Protein AF-A0A3P3W7C0-F1 (afdb_monomer_lite)

pLDDT: mean 93.98, std 7.55, range [44.88, 98.88]

Organism: NCBI:txid2488993

Radius of gyration: 41.54 Å; chains: 1; bounding box: 85×59×136 Å

Foldseek 3Di:
DQAWPVRDQEDQDAETEQDAPHEAEADAEDGEYQEYEDAANGEYEYAAYEYEHRDDFLAHEHHFHEEYEYAAYEYHHSAAYHADENYAYAYAAYEYEFEQCPLDQVRGHHPPDERYEHEYAEQRRAAFNAYEYEDAWFGQDQDQHANEDYEDDYPDHHHHELRGEYEQHPQPDAREHNHQPATNEHEQFYQFFGDAAHEYEFHADHYGSSEHEYPAEHHYNHEYEFDARGHYQYQHYAYLEEYHQAANGEYAHQHEYENFRWTTGTRHDIDTAARQDEYEYHHNYAAANDPPDGPWSHAEYEFRHQHQNGYEYPAAGEYAEEYEWDFAEYEAEPGHEYEYEEPYFYHDADLGTFYEYKYKYKYAAQFDFDLDFHRNFWHQEDHDSDGKIKGKRFGFHGGIWMKMKHKFQAAQAAEDPQFPDWGRIKMFMDTPPRLVGTFWIKIKIFAQPDDPQKWKFFDLDRHYYTYDDPPTWDDDRRMIIGPDTGGSVRDRGMITMTGGDDDDDPDDDDKDWDWDDAQDEFKIKIATPAFFQKKWKAAPVGDTPDIDGDRGRMDIDTCNVPDQHKIWMWTDGPPDIDIDIGGYD

Secondary structure (DSSP, 8-state):
----TTSS---TT-EEEE-TT-EEEE-SS-EEESEEEE-TT-EEEESS-EEEE-SSSB-EEEEESSEEEESSSEEEESEEEEE-TT-EEEEEEEEEEE----SSGGGBPPTT--SEEE--SSGGGEEEEEEEEEE-S--S-SS---SEEE-S--SS--EE-TT-EEEES-SS--PPPS-TTTSEEEE-B-SS-B--BSEEEE---S-SS--EEESS-EEESS-EEE-TT-EE--SEEEESS-EEE-TT-EEE-SSEEEESEEEE-SSS-EEEE-B-S-EEEEESSEEES-SSS-SSSBSEEEEEB--TT-EEESS-EEESSEEEEEES-EE--SSS-EEE-TT-EEEE-BTTBSEES-EEEEEPTT-------STTTEE-EEETTEE--EEEEEEE-SS-EEEEEEEES----B--TTEEEEEEEEEEEEEEE-GGGEEEEEEEEE-TT--TTEEEEEESSTTSB-B--SSPEEEETTEEEESSPEEGGG--SEEEEEEE---PPP-------EEESSSBSSEEEEEEEEEEEEEEEEETTS-EEEEEEEEEEEEEEE-TTS-SSEEEEEEEETTEEEEEEEEB-

Sequence (585 aa):
MSIWSKGNIPNCDEAVNVNSGHIITLNSASNVSRSLTVSSGGTLNVTSGNLTIGCTDNNATLNLLGNLNVTGGNLNVNGNIAAAYGSVFSQSGGNINVDGNSGNIATSVADGTRIIDVIPENASSLNWTGGTLTIVDPHAATAANDVLRLSGQFDGYVNVTSGHTIKFGDGFSNQSGGNATNGFRVNTWAITSGLPLGNVIVEGPAGTNRHLTGTYQIPVYGNLTINNGGESRVSTLYLNGNAVINSGGTLTSSTGFFFVNGRFIDASTVGFTPSINAQQFTNNGVVRNSATVSTANLNNLVINNASALGVTLNSPVSLSGTMTLTNGLLNTSATNILKINQGGSVAGGSNTTFVNGPMTRVFTSERTASGTYSSATQFPVGKNGSFLPLYIDPSTATESVEFKAEAFTSNQGTHPQNITSLSNNRWETAIILGNDSFINANIRIVNASISAESKIVQSETASGEYSLFSPASIVGTGTLTTVSPIIATDFKGFFSHGIENQLGTDTFTKSVFKAYPNPVKDVLNLSSSEEISSIEIYNLIGQRVLFKKVNDLQISIDLSSLPKLTYILKAFCGDYVQTVKIIKE

InterPro domains:
  IPR026444 Secretion system, C-terminal sorting domain [PF18962] (514-585)
  IPR026444 Secretion system, C-terminal sorting domain [TIGR04183] (516-585)

Structure (mmCIF, N/CA/C/O backbone):
data_AF-A0A3P3W7C0-F1
#
_entry.id   AF-A0A3P3W7C0-F1
#
loop_
_atom_site.group_PDB
_atom_site.id
_atom_site.type_symbol
_atom_site.label_atom_id
_atom_site.label_alt_id
_atom_site.label_comp_id
_atom_site.label_asym_id
_atom_site.label_entity_id
_atom_site.label_seq_id
_atom_site.pdbx_PDB_ins_code
_atom_site.Cartn_x
_atom_site.Cartn_y
_atom_site.Cartn_z
_atom_site.occupancy
_atom_site.B_iso_or_equiv
_atom_site.auth_seq_id
_atom_site.auth_comp_id
_atom_site.auth_asym_id
_atom_site.auth_atom_id
_atom_site.pdbx_PDB_model_num
ATOM 1 N N . MET A 1 1 ? -10.240 12.062 50.701 1.00 44.88 1 MET A N 1
ATOM 2 C CA . MET A 1 1 ? -10.467 10.603 50.676 1.00 44.88 1 MET A CA 1
ATOM 3 C C . MET A 1 1 ? -11.344 10.288 49.483 1.00 44.88 1 MET A C 1
ATOM 5 O O . MET A 1 1 ? -12.456 10.789 49.396 1.00 44.88 1 MET A O 1
ATOM 9 N N . SER A 1 2 ? -10.793 9.535 48.541 1.00 53.16 2 SER A N 1
ATOM 10 C CA . SER A 1 2 ? -11.420 9.104 47.295 1.00 53.16 2 SER A CA 1
ATOM 11 C C . SER A 1 2 ? -12.339 7.920 47.558 1.00 53.16 2 SER A C 1
ATOM 13 O O . SER A 1 2 ? -11.951 6.775 47.355 1.00 53.16 2 SER A O 1
ATOM 15 N N . ILE A 1 3 ? -13.522 8.180 48.101 1.00 65.50 3 ILE A N 1
ATOM 16 C CA . ILE A 1 3 ? -14.482 7.120 48.402 1.00 65.50 3 ILE A CA 1
ATOM 17 C C . ILE A 1 3 ? -15.425 6.976 47.214 1.00 65.50 3 ILE A C 1
ATOM 19 O O . ILE A 1 3 ? -15.969 7.973 46.728 1.00 65.50 3 ILE A O 1
ATOM 23 N N . TRP A 1 4 ? -15.588 5.741 46.732 1.00 73.19 4 TRP A N 1
ATOM 24 C CA . TRP A 1 4 ? -16.650 5.375 45.796 1.00 73.19 4 TRP A CA 1
ATOM 25 C C . TRP A 1 4 ? -17.994 5.902 46.309 1.00 73.19 4 TRP A C 1
ATOM 27 O O . TRP A 1 4 ? -18.156 6.088 47.513 1.00 73.19 4 TRP A O 1
ATOM 37 N N . SER A 1 5 ? -18.989 6.092 45.436 1.00 74.75 5 SER A N 1
ATOM 38 C CA . SER A 1 5 ? -20.330 6.567 45.848 1.00 74.75 5 SER A CA 1
ATOM 39 C C . SER A 1 5 ? -20.964 5.821 47.041 1.00 74.75 5 SER A C 1
ATOM 41 O O . SER A 1 5 ? -21.838 6.371 47.704 1.00 74.75 5 SER A O 1
ATOM 43 N N . LYS A 1 6 ? -20.525 4.589 47.331 1.00 71.00 6 LYS A N 1
ATOM 44 C CA . LYS A 1 6 ? -20.983 3.753 48.453 1.00 71.00 6 LYS A CA 1
ATOM 45 C C . LYS A 1 6 ? -20.151 3.869 49.733 1.00 71.00 6 LYS A C 1
ATOM 47 O O . LYS A 1 6 ? -20.482 3.235 50.726 1.00 71.00 6 LYS A O 1
ATOM 52 N N . GLY A 1 7 ? -19.071 4.642 49.725 1.00 74.12 7 GLY A N 1
ATOM 53 C CA . GLY A 1 7 ? -18.181 4.789 50.876 1.00 74.12 7 GLY A CA 1
ATOM 54 C C . GLY A 1 7 ? -17.221 3.612 51.110 1.00 74.12 7 GLY A C 1
ATOM 55 O O . GLY A 1 7 ? -16.388 3.707 52.000 1.00 74.12 7 GLY A O 1
ATOM 56 N N . ASN A 1 8 ? -17.290 2.544 50.305 1.00 74.31 8 ASN A N 1
ATOM 57 C CA . ASN A 1 8 ? -16.465 1.333 50.405 1.00 74.31 8 ASN A CA 1
ATOM 58 C C . ASN A 1 8 ? -16.012 0.851 49.014 1.00 74.31 8 ASN A C 1
ATOM 60 O O . ASN A 1 8 ? -16.462 1.383 47.999 1.00 74.31 8 ASN A O 1
ATOM 64 N N . ILE A 1 9 ? -15.117 -0.142 48.966 1.00 78.25 9 ILE A N 1
ATOM 65 C CA . ILE A 1 9 ? -14.707 -0.801 47.714 1.00 78.25 9 ILE A CA 1
ATOM 66 C C . ILE A 1 9 ? -15.923 -1.541 47.117 1.00 78.25 9 ILE A C 1
ATOM 68 O O . ILE A 1 9 ? -16.574 -2.270 47.867 1.00 78.25 9 ILE A O 1
ATOM 72 N N . PRO A 1 10 ? -16.237 -1.371 45.818 1.00 86.56 10 PRO A N 1
ATOM 73 C CA . PRO A 1 10 ? -17.396 -1.997 45.198 1.00 86.56 10 PRO A CA 1
ATOM 74 C C . PRO A 1 10 ? -17.260 -3.520 45.109 1.00 86.56 10 PRO A C 1
ATOM 76 O O . PRO A 1 10 ? -16.147 -4.048 45.017 1.00 86.56 10 PRO A O 1
ATOM 79 N N . ASN A 1 11 ? -18.399 -4.214 45.106 1.00 88.25 11 ASN A N 1
ATOM 80 C CA . ASN A 1 11 ? -18.488 -5.643 44.800 1.00 88.25 11 ASN A CA 1
ATOM 81 C C . ASN A 1 11 ? -19.272 -5.918 43.498 1.00 88.25 11 ASN A C 1
ATOM 83 O O . ASN A 1 11 ? -19.816 -5.015 42.861 1.00 88.25 11 ASN A O 1
ATOM 87 N N . CYS A 1 12 ? -19.324 -7.188 43.094 1.00 90.06 12 CYS A N 1
ATOM 88 C CA . CYS A 1 12 ? -19.876 -7.622 41.810 1.00 90.06 12 CYS A CA 1
ATOM 89 C C . CYS A 1 12 ? -21.372 -7.365 41.595 1.00 90.06 12 CYS A C 1
ATOM 91 O O . CYS A 1 12 ? -21.805 -7.340 40.444 1.00 90.06 12 CYS A O 1
ATOM 93 N N . ASP A 1 13 ? -22.143 -7.132 42.655 1.00 89.25 13 ASP A N 1
ATOM 94 C CA . ASP A 1 13 ? -23.583 -6.874 42.561 1.00 89.25 13 ASP A CA 1
ATOM 95 C C . ASP A 1 13 ? -23.902 -5.371 42.517 1.00 89.25 13 ASP A C 1
ATOM 97 O O . ASP A 1 13 ? -25.038 -4.953 42.266 1.00 89.25 13 ASP A O 1
ATOM 101 N N . GLU A 1 14 ? -22.891 -4.529 42.732 1.00 89.81 14 GLU A N 1
ATOM 102 C CA . GLU A 1 14 ? -23.064 -3.099 42.929 1.00 89.81 14 GLU A CA 1
ATOM 103 C C . GLU A 1 14 ? -22.836 -2.298 41.649 1.00 89.81 14 GLU A C 1
ATOM 105 O O . GLU A 1 14 ? -21.774 -2.331 41.023 1.00 89.81 14 GLU A O 1
ATOM 110 N N . ALA A 1 15 ? -23.838 -1.489 41.301 1.00 91.00 15 ALA A N 1
ATOM 111 C CA . ALA A 1 15 ? -23.652 -0.353 40.411 1.00 91.00 15 ALA A CA 1
ATOM 112 C C . ALA A 1 15 ? -23.058 0.817 41.205 1.00 91.00 15 ALA A C 1
ATOM 114 O O . ALA A 1 15 ? -23.614 1.224 42.233 1.00 91.00 15 ALA A O 1
ATOM 115 N N . VAL A 1 16 ? -21.946 1.370 40.725 1.00 92.44 16 VAL A N 1
ATOM 116 C CA . VAL A 1 16 ? -21.215 2.436 41.418 1.00 92.44 16 VAL A CA 1
ATOM 117 C C . VAL A 1 16 ? -20.979 3.650 40.539 1.00 92.44 16 VAL A C 1
ATOM 119 O O . VAL A 1 16 ? -20.881 3.548 39.321 1.00 92.44 16 VAL A O 1
ATOM 122 N N . ASN A 1 17 ? -20.867 4.812 41.184 1.00 93.06 17 ASN A N 1
ATOM 123 C CA . ASN A 1 17 ? -20.571 6.075 40.524 1.00 93.06 17 ASN A CA 1
ATOM 124 C C . ASN A 1 17 ? -19.292 6.720 41.078 1.00 93.06 17 ASN A C 1
ATOM 126 O O . ASN A 1 17 ? -19.026 6.659 42.287 1.00 93.06 17 ASN A O 1
ATOM 130 N N . VAL A 1 18 ? -18.552 7.405 40.203 1.00 94.38 18 VAL A N 1
ATOM 131 C CA . VAL A 1 18 ? -17.608 8.468 40.572 1.00 94.38 18 VAL A CA 1
ATOM 132 C C . VAL A 1 18 ? -18.335 9.797 40.407 1.00 94.38 18 VAL A C 1
ATOM 134 O O . VAL A 1 18 ? -18.553 10.256 39.290 1.00 94.38 18 VAL A O 1
ATOM 137 N N . ASN A 1 19 ? -18.763 10.384 41.522 1.00 93.31 19 ASN A N 1
ATOM 138 C CA . ASN A 1 19 ? -19.568 11.605 41.514 1.00 93.31 19 ASN A CA 1
ATOM 139 C C . ASN A 1 19 ? -18.751 12.843 41.107 1.00 93.31 19 ASN A C 1
ATOM 141 O O . ASN A 1 19 ? -17.522 12.848 41.172 1.00 93.31 19 ASN A O 1
ATOM 145 N N . SER A 1 20 ? -19.451 13.915 40.729 1.00 93.88 20 SER A N 1
ATOM 146 C CA . SER A 1 20 ? -18.833 15.214 40.437 1.00 93.88 20 SER A CA 1
ATOM 147 C C . SER A 1 20 ? -17.967 15.696 41.608 1.00 93.88 20 SER A C 1
ATOM 149 O O . SER A 1 20 ? -18.382 15.599 42.763 1.00 93.88 20 SER A O 1
ATOM 151 N N . GLY A 1 21 ? -16.751 16.167 41.325 1.00 91.06 21 GLY A N 1
ATOM 152 C CA . GLY A 1 21 ? -15.779 16.598 42.335 1.00 91.06 21 GLY A CA 1
ATOM 153 C C . GLY A 1 21 ? -15.011 15.459 43.018 1.00 91.06 21 GLY A C 1
ATOM 154 O O . GLY A 1 21 ? -14.103 15.728 43.804 1.00 91.06 21 GLY A O 1
ATOM 155 N N . HIS A 1 22 ? -15.326 14.192 42.721 1.00 92.12 22 HIS A N 1
ATOM 156 C CA . HIS A 1 22 ? -14.584 13.043 43.238 1.00 92.12 22 HIS A CA 1
ATOM 157 C C . HIS A 1 22 ? -13.522 12.574 42.242 1.00 92.12 22 HIS A C 1
ATOM 159 O O . HIS A 1 22 ? -13.762 12.466 41.040 1.00 92.12 22 HIS A O 1
ATOM 165 N N . ILE A 1 23 ? -12.357 12.213 42.779 1.00 93.81 23 ILE A N 1
ATOM 166 C CA . ILE A 1 23 ? -11.273 11.560 42.042 1.00 93.81 23 ILE A CA 1
ATOM 167 C C . ILE A 1 23 ? -11.046 10.197 42.682 1.00 93.81 23 ILE A C 1
ATOM 169 O O . ILE A 1 23 ? -10.663 10.149 43.848 1.00 93.81 23 ILE A O 1
ATOM 173 N N . ILE A 1 24 ? -11.264 9.107 41.950 1.00 92.00 24 ILE A N 1
ATOM 174 C CA . ILE A 1 24 ? -10.910 7.745 42.366 1.00 92.00 24 ILE A CA 1
ATOM 175 C C . ILE A 1 24 ? -9.603 7.355 41.687 1.00 92.00 24 ILE A C 1
ATOM 177 O O . ILE A 1 24 ? -9.498 7.452 40.469 1.00 92.00 24 ILE A O 1
ATOM 181 N N . THR A 1 25 ? -8.623 6.889 42.461 1.00 91.50 25 THR A N 1
ATOM 182 C CA . THR A 1 25 ? -7.348 6.391 41.931 1.00 91.50 25 THR A CA 1
ATOM 183 C C . THR A 1 25 ? -7.171 4.930 42.310 1.00 91.50 25 THR A C 1
ATOM 185 O O . THR A 1 25 ? -7.120 4.594 43.491 1.00 91.50 25 THR A O 1
ATOM 188 N N . LEU A 1 26 ? -7.057 4.068 41.303 1.00 87.94 26 LEU A N 1
ATOM 189 C CA . LEU A 1 26 ? -6.839 2.638 41.467 1.00 87.94 26 LEU A CA 1
ATOM 190 C C . LEU A 1 26 ? -5.342 2.327 41.534 1.00 87.94 26 LEU A C 1
ATOM 192 O O . LEU A 1 26 ? -4.638 2.331 40.518 1.00 87.94 26 LEU A O 1
ATOM 196 N N . ASN A 1 27 ? -4.872 2.025 42.743 1.00 80.38 27 ASN A N 1
ATOM 197 C CA . ASN A 1 27 ? -3.479 1.681 43.033 1.00 80.38 27 ASN A CA 1
ATOM 198 C C . ASN A 1 27 ? -3.296 0.316 43.730 1.00 80.38 27 ASN A C 1
ATOM 200 O O . ASN A 1 27 ? -2.161 -0.078 43.988 1.00 80.38 27 ASN A O 1
ATOM 204 N N . SER A 1 28 ? -4.384 -0.410 44.010 1.00 77.12 28 SER A N 1
ATOM 205 C CA . SER A 1 28 ? -4.386 -1.757 44.597 1.00 77.12 28 SER A CA 1
ATOM 206 C C . SER A 1 28 ? -4.987 -2.798 43.645 1.00 77.12 28 SER A C 1
ATOM 208 O O . SER A 1 28 ? -5.689 -2.470 42.682 1.00 77.12 28 SER A O 1
ATOM 210 N N . ALA A 1 29 ? -4.695 -4.074 43.897 1.00 70.50 29 ALA A N 1
ATOM 211 C CA . ALA A 1 29 ? -5.225 -5.175 43.102 1.00 70.50 29 ALA A CA 1
ATOM 212 C C . ALA A 1 29 ? -6.703 -5.466 43.433 1.00 70.50 29 ALA A C 1
ATOM 214 O O . ALA A 1 29 ? -7.107 -5.418 44.592 1.00 70.50 29 ALA A O 1
ATOM 215 N N . SER A 1 30 ? -7.458 -5.837 42.393 1.00 75.88 30 SER A N 1
ATOM 216 C CA . SER A 1 30 ? -8.769 -6.509 42.454 1.00 75.88 30 SER A CA 1
ATOM 217 C C . SER A 1 30 ? -9.961 -5.680 42.951 1.00 75.88 30 SER A C 1
ATOM 219 O O . SER A 1 30 ? -10.598 -6.019 43.943 1.00 75.88 30 SER A O 1
ATOM 221 N N . ASN A 1 31 ? -10.323 -4.634 42.203 1.00 86.94 31 ASN A N 1
ATOM 222 C CA . ASN A 1 31 ? -11.621 -3.964 42.333 1.00 86.94 31 ASN A CA 1
ATOM 223 C C . ASN A 1 31 ? -12.615 -4.573 41.334 1.00 86.94 31 ASN A C 1
ATOM 225 O O . ASN A 1 31 ? -12.243 -4.850 40.191 1.00 86.94 31 ASN A O 1
ATOM 229 N N . VAL A 1 32 ? -13.873 -4.757 41.733 1.00 92.31 32 VAL A N 1
ATOM 230 C CA . VAL A 1 32 ? -14.924 -5.302 40.860 1.00 92.31 32 VAL A CA 1
ATOM 231 C C . VAL A 1 32 ? -16.219 -4.521 41.023 1.00 92.31 32 VAL A C 1
ATOM 233 O O . VAL A 1 32 ? -16.498 -4.033 42.106 1.00 92.31 32 VAL A O 1
ATOM 236 N N . SER A 1 33 ? -17.015 -4.388 39.968 1.00 93.31 33 SER A N 1
ATOM 237 C CA . SER A 1 33 ? -18.338 -3.756 40.042 1.00 93.31 33 SER A CA 1
ATOM 238 C C . SER A 1 33 ? -19.287 -4.353 39.016 1.00 93.31 33 SER A C 1
ATOM 240 O O . SER A 1 33 ? -18.839 -4.838 37.978 1.00 93.31 33 SER A O 1
ATOM 242 N N . ARG A 1 34 ? -20.597 -4.266 39.259 1.00 93.81 34 ARG A N 1
ATOM 243 C CA . ARG A 1 34 ? -21.602 -4.652 38.261 1.00 93.81 34 ARG A CA 1
ATOM 244 C C . ARG A 1 34 ? -21.609 -3.701 37.069 1.00 93.81 34 ARG A C 1
ATOM 246 O O . ARG A 1 34 ? -21.707 -4.136 35.934 1.00 93.81 34 ARG A O 1
ATOM 253 N N . SER A 1 35 ? -21.537 -2.402 37.339 1.00 93.75 35 SER A N 1
ATOM 254 C CA . SER A 1 35 ? -21.508 -1.326 36.343 1.00 93.75 35 SER A CA 1
ATOM 255 C C . SER A 1 35 ? -20.902 -0.071 36.965 1.00 93.75 35 SER A C 1
ATOM 257 O O . SER A 1 35 ? -21.029 0.134 38.178 1.00 93.75 35 SER A O 1
ATOM 259 N N . LEU A 1 36 ? -20.323 0.808 36.148 1.00 95.88 36 LEU A N 1
ATOM 260 C CA . LEU A 1 36 ? -19.687 2.035 36.627 1.00 95.88 36 LEU A CA 1
ATOM 261 C C . LEU A 1 36 ? -20.124 3.246 35.805 1.00 95.88 36 LEU A C 1
ATOM 263 O O . LEU A 1 36 ? -20.010 3.237 34.585 1.00 95.88 36 LEU A O 1
ATOM 267 N N . THR A 1 37 ? -20.558 4.314 36.477 1.00 97.44 37 THR A N 1
ATOM 268 C CA . THR A 1 37 ? -20.678 5.642 35.857 1.00 97.44 37 THR A CA 1
ATOM 269 C C . THR A 1 37 ? -19.607 6.579 36.398 1.00 97.44 37 THR A C 1
ATOM 271 O O . THR A 1 37 ? -19.530 6.822 37.601 1.00 97.44 37 THR A O 1
ATOM 274 N N . VAL A 1 38 ? -18.795 7.159 35.522 1.00 97.94 38 VAL A N 1
ATOM 275 C CA . VAL A 1 38 ? -17.966 8.317 35.872 1.00 97.94 38 VAL A CA 1
ATOM 276 C C . VAL A 1 38 ? -18.779 9.553 35.524 1.00 97.94 38 VAL A C 1
ATOM 278 O O . VAL A 1 38 ? -18.887 9.902 34.354 1.00 97.94 38 VAL A O 1
ATOM 281 N N . SER A 1 39 ? -19.407 10.173 36.521 1.00 97.12 39 SER A N 1
ATOM 282 C CA . SER A 1 39 ? -20.289 11.326 36.325 1.00 97.12 39 SER A CA 1
ATOM 283 C C . SER A 1 39 ? -19.515 12.543 35.818 1.00 97.12 39 SER A C 1
ATOM 285 O O . SER A 1 39 ? -18.308 12.651 36.034 1.00 97.12 39 SER A O 1
ATOM 287 N N . SER A 1 40 ? -20.211 13.500 35.198 1.00 96.88 40 SER A N 1
ATOM 288 C CA . SER A 1 40 ? -19.600 14.776 34.804 1.00 96.88 40 SER A CA 1
ATOM 289 C C . SER A 1 40 ? -18.937 15.463 36.007 1.00 96.88 40 SER A C 1
ATOM 291 O O . SER A 1 40 ? -19.508 15.524 37.100 1.00 96.88 40 SER A O 1
ATOM 293 N N . GLY A 1 41 ? -17.695 15.918 35.828 1.00 95.12 41 GLY A N 1
ATOM 294 C CA . GLY A 1 41 ? -16.840 16.449 36.897 1.00 95.12 41 GLY A CA 1
ATOM 295 C C . GLY A 1 41 ? -16.204 15.395 37.818 1.00 95.12 41 GLY A C 1
ATOM 296 O O . GLY A 1 41 ? -15.438 15.756 38.708 1.00 95.12 41 GLY A O 1
ATOM 297 N N . GLY A 1 42 ? -16.514 14.108 37.643 1.00 96.69 42 GLY A N 1
ATOM 298 C CA . GLY A 1 42 ? -15.844 12.988 38.305 1.00 96.69 42 GLY A CA 1
ATOM 299 C C . GLY A 1 42 ? -14.609 12.529 37.527 1.00 96.69 42 GLY A C 1
ATOM 300 O O . GLY A 1 42 ? -14.511 12.737 36.318 1.00 96.69 42 GLY A O 1
ATOM 301 N N . THR A 1 43 ? -13.640 11.913 38.206 1.00 97.31 43 THR A N 1
ATOM 302 C CA . THR A 1 43 ? -12.412 11.394 37.578 1.00 97.31 43 THR A CA 1
ATOM 303 C C . THR A 1 43 ? -12.061 9.998 38.081 1.00 97.31 43 THR A C 1
ATOM 305 O O . THR A 1 43 ? -11.950 9.781 39.287 1.00 97.31 43 THR A O 1
ATOM 308 N N . LEU A 1 44 ? -11.828 9.065 37.159 1.00 96.38 44 LEU A N 1
ATOM 309 C CA . LEU A 1 44 ? -11.265 7.745 37.431 1.00 96.38 44 LEU A CA 1
ATOM 310 C C . LEU A 1 44 ? -9.837 7.663 36.881 1.00 96.38 44 LEU A C 1
ATOM 312 O O . LEU A 1 44 ? -9.624 7.765 35.677 1.00 96.38 44 LEU A O 1
ATOM 316 N N . ASN A 1 45 ? -8.871 7.426 37.764 1.00 95.69 45 ASN A N 1
ATOM 317 C CA . ASN A 1 45 ? -7.474 7.198 37.423 1.00 95.69 45 ASN A CA 1
ATOM 318 C C . ASN A 1 45 ? -7.111 5.723 37.635 1.00 95.69 45 ASN A C 1
ATOM 320 O O . ASN A 1 45 ? -7.291 5.186 38.728 1.00 95.69 45 ASN A O 1
ATOM 324 N N . VAL A 1 46 ? -6.530 5.090 36.621 1.00 95.31 46 VAL A N 1
ATOM 325 C CA . VAL A 1 46 ? -5.979 3.731 36.679 1.00 95.31 46 VAL A CA 1
ATOM 326 C C . VAL A 1 46 ? -4.466 3.831 36.493 1.00 95.31 46 VAL A C 1
ATOM 328 O O . VAL A 1 46 ? -3.988 4.099 35.392 1.00 95.31 46 VAL A O 1
ATOM 331 N N . THR A 1 47 ? -3.710 3.697 37.589 1.00 93.62 47 THR A N 1
ATOM 332 C CA . THR A 1 47 ? -2.251 3.937 37.593 1.00 93.62 47 THR A CA 1
ATOM 333 C C . THR A 1 47 ? -1.432 2.662 37.770 1.00 93.62 47 THR A C 1
ATOM 335 O O . THR A 1 47 ? -0.329 2.563 37.246 1.00 93.62 47 THR A O 1
ATOM 338 N N . SER A 1 48 ? -1.944 1.684 38.519 1.00 87.81 48 SER A N 1
ATOM 339 C CA . SER A 1 48 ? -1.256 0.403 38.765 1.00 87.81 48 SER A CA 1
ATOM 340 C C . SER A 1 48 ? -2.186 -0.742 39.181 1.00 87.81 48 SER A C 1
ATOM 342 O O . SER A 1 48 ? -1.784 -1.899 39.093 1.00 87.81 48 SER A O 1
ATOM 344 N N . GLY A 1 49 ? -3.408 -0.443 39.642 1.00 84.19 49 GLY A N 1
ATOM 345 C CA . GLY A 1 49 ? -4.384 -1.435 40.096 1.00 84.19 49 GLY A CA 1
ATOM 346 C C . GLY A 1 49 ? -5.189 -2.109 38.980 1.00 84.19 49 GLY A C 1
ATOM 347 O O . GLY A 1 49 ? -5.089 -1.744 37.809 1.00 84.19 49 GLY A O 1
ATOM 348 N N . ASN A 1 50 ? -6.030 -3.069 39.378 1.00 89.19 50 ASN A N 1
ATOM 349 C CA . ASN A 1 50 ? -6.982 -3.738 38.486 1.00 89.19 50 ASN A CA 1
ATOM 350 C C . ASN A 1 50 ? -8.420 -3.348 38.855 1.00 89.19 50 ASN A C 1
ATOM 352 O O . ASN A 1 50 ? -8.779 -3.388 40.037 1.00 89.19 50 ASN A O 1
ATOM 356 N N . LEU A 1 51 ? -9.244 -3.037 37.855 1.00 93.44 51 LEU A N 1
ATOM 357 C CA . LEU A 1 51 ? -10.699 -2.924 37.981 1.00 93.44 51 LEU A CA 1
ATOM 358 C C . LEU A 1 51 ? -11.373 -3.779 36.916 1.00 93.44 51 LEU A C 1
ATOM 360 O O . LEU A 1 51 ? -11.019 -3.681 35.747 1.00 93.44 51 LEU A O 1
ATOM 364 N N . THR A 1 52 ? -12.358 -4.575 37.322 1.00 95.12 52 THR A N 1
ATOM 365 C CA . THR A 1 52 ? -13.256 -5.289 36.408 1.00 95.12 52 THR A CA 1
ATOM 366 C C . THR A 1 52 ? -14.680 -4.764 36.562 1.00 95.12 52 THR A C 1
ATOM 368 O O . THR A 1 52 ? -15.205 -4.669 37.671 1.00 95.12 52 THR A O 1
ATOM 371 N N . ILE A 1 53 ? -15.299 -4.390 35.450 1.00 96.31 53 ILE A N 1
ATOM 372 C CA . ILE A 1 53 ? -16.691 -3.946 35.366 1.00 96.31 53 ILE A CA 1
ATOM 373 C C . ILE A 1 53 ? -17.469 -5.045 34.646 1.00 96.31 53 ILE A C 1
ATOM 375 O O . ILE A 1 53 ? -17.078 -5.430 33.550 1.00 96.31 53 ILE A O 1
ATOM 379 N N . GLY A 1 54 ? -18.545 -5.534 35.259 1.00 95.75 54 GLY A N 1
ATOM 380 C CA . GLY A 1 54 ? -19.279 -6.723 34.823 1.00 95.75 54 GLY A CA 1
ATOM 381 C C . GLY A 1 54 ? -18.618 -8.002 35.338 1.00 95.75 54 GLY A C 1
ATOM 382 O O . GLY A 1 54 ? -17.501 -8.331 34.952 1.00 95.75 54 GLY A O 1
ATOM 383 N N . CYS A 1 55 ? -19.284 -8.720 36.244 1.00 90.75 55 CYS A N 1
ATOM 384 C CA . CYS A 1 55 ? -18.723 -9.932 36.860 1.00 90.75 55 CYS A CA 1
ATOM 385 C C . CYS A 1 55 ? -19.324 -11.248 36.360 1.00 90.75 55 CYS A C 1
ATOM 387 O O . CYS A 1 55 ? -18.735 -12.299 36.596 1.00 90.75 55 CYS A O 1
ATOM 389 N N . THR A 1 56 ? -20.504 -11.202 35.746 1.00 89.75 56 THR A N 1
ATOM 390 C CA . THR A 1 56 ? -21.279 -12.403 35.396 1.00 89.75 56 THR A CA 1
ATOM 391 C C . THR A 1 56 ? -21.423 -12.539 33.889 1.00 89.75 56 THR A C 1
ATOM 393 O O . THR A 1 56 ? -21.062 -13.572 33.336 1.00 89.75 56 THR A O 1
ATOM 396 N N . ASP A 1 57 ? -21.894 -11.472 33.247 1.00 95.06 57 ASP A N 1
ATOM 397 C CA . ASP A 1 57 ? -22.169 -11.397 31.817 1.00 95.06 57 ASP A CA 1
ATOM 398 C C . ASP A 1 57 ? -21.251 -10.369 31.143 1.00 95.06 57 ASP A C 1
ATOM 400 O O . ASP A 1 57 ? -20.635 -9.535 31.813 1.00 95.06 57 ASP A O 1
ATOM 404 N N . ASN A 1 58 ? -21.259 -10.362 29.809 1.00 97.81 58 ASN A N 1
ATOM 405 C CA . ASN A 1 58 ? -20.522 -9.410 28.979 1.00 97.81 58 ASN A CA 1
ATOM 406 C C . ASN A 1 58 ? -21.460 -8.330 28.421 1.00 97.81 58 ASN A C 1
ATOM 408 O O . ASN A 1 58 ? -21.497 -8.059 27.222 1.00 97.81 58 ASN A O 1
ATOM 412 N N . ASN A 1 59 ? -22.272 -7.742 29.302 1.00 97.00 59 ASN A N 1
ATOM 413 C CA . ASN A 1 59 ? -23.293 -6.739 28.981 1.00 97.00 59 ASN A CA 1
ATOM 414 C C . ASN A 1 59 ? -23.296 -5.539 29.953 1.00 97.00 59 ASN A C 1
ATOM 416 O O . ASN A 1 59 ? -24.221 -4.726 29.927 1.00 97.00 59 ASN A O 1
ATOM 420 N N . ALA A 1 60 ? -22.277 -5.409 30.809 1.00 97.62 60 ALA A N 1
ATOM 421 C CA . ALA A 1 60 ? -22.152 -4.288 31.731 1.00 97.62 60 ALA A CA 1
ATOM 422 C C . ALA A 1 60 ? -21.657 -3.016 31.033 1.00 97.62 60 ALA A C 1
ATOM 424 O O . ALA A 1 60 ? -20.811 -3.060 30.146 1.00 97.62 60 ALA A O 1
ATOM 425 N N . THR A 1 61 ? -22.114 -1.851 31.488 1.00 97.31 61 THR A N 1
ATOM 426 C CA . THR A 1 61 ? -21.684 -0.572 30.909 1.00 97.31 61 THR A CA 1
ATOM 427 C C . THR A 1 61 ? -20.731 0.181 31.835 1.00 97.31 61 THR A C 1
ATOM 429 O O . THR A 1 61 ? -21.033 0.418 33.011 1.00 97.31 61 THR A O 1
ATOM 432 N N . LEU A 1 62 ? -19.603 0.621 31.272 1.00 98.44 62 LEU A N 1
ATOM 433 C CA . LEU A 1 62 ? -18.845 1.771 31.756 1.00 98.44 62 LEU A CA 1
ATOM 434 C C . LEU A 1 62 ? -19.382 3.031 31.066 1.00 98.44 62 LEU A C 1
ATOM 436 O O . LEU A 1 62 ? -19.086 3.291 29.900 1.00 98.44 62 LEU A O 1
ATOM 440 N N . ASN A 1 63 ? -20.176 3.812 31.793 1.00 98.25 63 ASN A N 1
ATOM 441 C CA . ASN A 1 63 ? -20.734 5.068 31.306 1.00 98.25 63 ASN A CA 1
ATOM 442 C C . ASN A 1 63 ? -19.805 6.229 31.685 1.00 98.25 63 ASN A C 1
ATOM 444 O O . ASN A 1 63 ? -19.667 6.572 32.862 1.00 98.25 63 ASN A O 1
ATOM 448 N N . LEU A 1 64 ? -19.139 6.822 30.700 1.00 98.38 64 LEU A N 1
ATOM 449 C CA . LEU A 1 64 ? -18.129 7.852 30.902 1.00 98.38 64 LEU A CA 1
ATOM 450 C C . LEU A 1 64 ? -18.699 9.229 30.532 1.00 98.38 64 LEU A C 1
ATOM 452 O O . LEU A 1 64 ? -18.802 9.584 29.362 1.00 98.38 64 LEU A O 1
ATOM 456 N N . LEU A 1 65 ? -19.060 10.003 31.560 1.00 98.12 65 LEU A N 1
ATOM 457 C CA . LEU A 1 65 ? -19.549 11.387 31.471 1.00 98.12 65 LEU A CA 1
ATOM 458 C C . LEU A 1 65 ? -18.521 12.412 31.997 1.00 98.12 65 LEU A C 1
ATOM 460 O O . LEU A 1 65 ? -18.685 13.610 31.787 1.00 98.12 65 LEU A O 1
ATOM 464 N N . GLY A 1 66 ? -17.509 11.951 32.739 1.00 98.00 66 GLY A N 1
ATOM 465 C CA . GLY A 1 66 ? -16.394 12.738 33.275 1.00 98.00 66 GLY A CA 1
ATOM 466 C C . GLY A 1 66 ? -15.052 12.311 32.681 1.00 98.00 66 GLY A C 1
ATOM 467 O O . GLY A 1 66 ? -14.947 12.096 31.477 1.00 98.00 66 GLY A O 1
ATOM 468 N N . ASN A 1 67 ? -14.025 12.166 33.521 1.00 98.19 67 ASN A N 1
ATOM 469 C CA . ASN A 1 67 ? -12.661 11.874 33.072 1.00 98.19 67 ASN A CA 1
ATOM 470 C C . ASN A 1 67 ? -12.245 10.431 33.385 1.00 98.19 67 ASN A C 1
ATOM 472 O O . ASN A 1 67 ? -12.317 9.995 34.535 1.00 98.19 67 ASN A O 1
ATOM 476 N N . LEU A 1 68 ? -11.722 9.725 32.389 1.00 98.50 68 LEU A N 1
ATOM 477 C CA . LEU A 1 68 ? -11.018 8.455 32.536 1.00 98.50 68 LEU A CA 1
ATOM 478 C C . LEU A 1 68 ? -9.554 8.647 32.142 1.00 98.50 68 LEU A C 1
ATOM 480 O O . LEU A 1 68 ? -9.270 9.007 31.003 1.00 98.50 68 LEU A O 1
ATOM 484 N N . ASN A 1 69 ? -8.634 8.355 33.061 1.00 97.88 69 ASN A N 1
ATOM 485 C CA . ASN A 1 69 ? -7.195 8.386 32.813 1.00 97.88 69 ASN A CA 1
ATOM 486 C C . ASN A 1 69 ? -6.580 7.019 33.109 1.00 97.88 69 ASN A C 1
ATOM 488 O O . ASN A 1 69 ? -6.524 6.598 34.265 1.00 97.88 69 ASN A O 1
ATOM 492 N N . VAL A 1 70 ? -6.072 6.344 32.083 1.00 98.25 70 VAL A N 1
ATOM 493 C CA . VAL A 1 70 ? -5.348 5.076 32.224 1.00 98.25 70 VAL A CA 1
ATOM 494 C C . VAL A 1 70 ? -3.877 5.311 31.899 1.00 98.25 70 VAL A C 1
ATOM 496 O O . VAL A 1 70 ? -3.497 5.543 30.752 1.00 98.25 70 VAL A O 1
ATOM 499 N N . THR A 1 71 ? -3.042 5.299 32.935 1.00 97.56 71 THR A N 1
ATOM 500 C CA . THR A 1 71 ? -1.588 5.508 32.832 1.00 97.56 71 THR A CA 1
ATOM 501 C C . THR A 1 71 ? -0.795 4.245 33.178 1.00 97.56 71 THR A C 1
ATOM 503 O O . THR A 1 71 ? 0.387 4.152 32.859 1.00 97.56 71 THR A O 1
ATOM 506 N N . GLY A 1 72 ? -1.455 3.248 33.770 1.00 96.06 72 GLY A N 1
ATOM 507 C CA . GLY A 1 72 ? -0.929 1.925 34.096 1.00 96.06 72 GLY A CA 1
ATOM 508 C C . GLY A 1 72 ? -2.065 0.988 34.524 1.00 96.06 72 GLY A C 1
ATOM 509 O O . GLY A 1 72 ? -3.235 1.313 34.341 1.00 96.06 72 GLY A O 1
ATOM 510 N N . GLY A 1 73 ? -1.736 -0.169 35.105 1.00 94.94 73 GLY A N 1
ATOM 511 C CA . GLY A 1 73 ? -2.737 -1.132 35.594 1.00 94.94 73 GLY A CA 1
ATOM 512 C C . GLY A 1 73 ? -3.610 -1.759 34.496 1.00 94.94 73 GLY A C 1
ATOM 513 O O . GLY A 1 73 ? -3.289 -1.666 33.309 1.00 94.94 73 GLY A O 1
ATOM 514 N N . ASN A 1 74 ? -4.706 -2.409 34.906 1.00 95.38 74 ASN A N 1
ATOM 515 C CA . ASN A 1 74 ? -5.673 -3.040 34.002 1.00 95.38 74 ASN A CA 1
ATOM 516 C C . ASN A 1 74 ? -7.108 -2.582 34.301 1.00 95.38 74 ASN A C 1
ATOM 518 O O . ASN A 1 74 ? -7.602 -2.726 35.421 1.00 95.38 74 ASN A O 1
ATOM 522 N N . LEU A 1 75 ? -7.800 -2.095 33.276 1.00 97.38 75 LEU A N 1
ATOM 523 C CA . LEU A 1 75 ? -9.236 -1.840 33.287 1.00 97.38 75 LEU A CA 1
ATOM 524 C C . LEU A 1 75 ? -9.929 -2.867 32.388 1.00 97.38 75 LEU A C 1
ATOM 526 O O . LEU A 1 75 ? -9.794 -2.803 31.173 1.00 97.38 75 LEU A O 1
ATOM 530 N N . ASN A 1 76 ? -10.674 -3.795 32.976 1.00 97.31 76 ASN A N 1
ATOM 531 C CA . ASN A 1 76 ? -11.464 -4.785 32.252 1.00 97.31 76 ASN A CA 1
ATOM 532 C C . ASN A 1 76 ? -12.939 -4.372 32.263 1.00 97.31 76 ASN A C 1
ATOM 534 O O . ASN A 1 76 ? -13.485 -4.039 33.317 1.00 97.31 76 ASN A O 1
ATOM 538 N N . VAL A 1 77 ? -13.586 -4.407 31.106 1.00 98.50 77 VAL A N 1
ATOM 539 C CA . VAL A 1 77 ? -15.001 -4.088 30.924 1.00 98.50 77 VAL A CA 1
ATOM 540 C C . VAL A 1 77 ? -15.656 -5.253 30.194 1.00 98.50 77 VAL A C 1
ATOM 542 O O . VAL A 1 77 ? -15.544 -5.366 28.977 1.00 98.50 77 VAL A O 1
ATOM 545 N N . ASN A 1 78 ? -16.345 -6.107 30.941 1.00 98.38 78 ASN A N 1
ATOM 546 C CA . ASN A 1 78 ? -17.177 -7.186 30.420 1.00 98.38 78 ASN A CA 1
ATOM 547 C C . ASN A 1 78 ? -18.526 -6.590 29.986 1.00 98.38 78 ASN A C 1
ATOM 549 O O . ASN A 1 78 ? -19.544 -6.669 30.677 1.00 98.38 78 ASN A O 1
ATOM 553 N N . GLY A 1 79 ? -18.497 -5.898 28.855 1.00 98.56 79 GLY A N 1
ATOM 554 C CA . GLY A 1 79 ? -19.634 -5.275 28.204 1.00 98.56 79 GLY A CA 1
ATOM 555 C C . GLY A 1 79 ? -19.180 -4.142 27.297 1.00 98.56 79 GLY A C 1
ATOM 556 O O . GLY A 1 79 ? -18.431 -4.376 26.352 1.00 98.56 79 GLY A O 1
ATOM 557 N N . ASN A 1 80 ? -19.640 -2.916 27.549 1.00 98.81 80 ASN A N 1
ATOM 558 C CA . ASN A 1 80 ? -19.361 -1.775 26.682 1.00 98.81 80 ASN A CA 1
ATOM 559 C C . ASN A 1 80 ? -18.850 -0.526 27.417 1.00 98.81 80 ASN A C 1
ATOM 561 O O . ASN A 1 80 ? -19.170 -0.278 28.580 1.00 98.81 80 ASN A O 1
ATOM 565 N N . ILE A 1 81 ? -18.097 0.305 26.694 1.00 98.81 81 ILE A N 1
ATOM 566 C CA . ILE A 1 81 ? -17.713 1.660 27.104 1.00 98.81 81 ILE A CA 1
ATOM 567 C C . ILE A 1 81 ? -18.525 2.665 26.286 1.00 98.81 81 ILE A C 1
ATOM 569 O O . ILE A 1 81 ? -18.458 2.675 25.058 1.00 98.81 81 ILE A O 1
ATOM 573 N N . ALA A 1 82 ? -19.258 3.540 26.972 1.00 98.31 82 ALA A N 1
ATOM 574 C CA . ALA A 1 82 ? -19.992 4.645 26.365 1.00 98.31 82 ALA A CA 1
ATOM 575 C C . ALA A 1 82 ? -19.403 5.976 26.849 1.00 98.31 82 ALA A C 1
ATOM 577 O O . ALA A 1 82 ? -19.720 6.436 27.945 1.00 98.31 82 ALA A O 1
ATOM 578 N N . ALA A 1 83 ? -18.518 6.578 26.050 1.00 97.94 83 ALA A N 1
ATOM 579 C CA . ALA A 1 83 ? -17.923 7.882 26.327 1.00 97.94 83 ALA A CA 1
ATOM 580 C C . ALA A 1 83 ? -18.765 8.992 25.691 1.00 97.94 83 ALA A C 1
ATOM 582 O O . ALA A 1 83 ? -18.825 9.135 24.468 1.00 97.94 83 ALA A O 1
ATOM 583 N N . ALA A 1 84 ? -19.450 9.756 26.539 1.00 96.56 84 ALA A N 1
ATOM 584 C CA . ALA A 1 84 ? -20.403 10.772 26.124 1.00 96.56 84 ALA A CA 1
ATOM 585 C C . ALA A 1 84 ? -19.728 12.096 25.744 1.00 96.56 84 ALA A C 1
ATOM 587 O O . ALA A 1 84 ? -18.578 12.364 26.100 1.00 96.56 84 ALA A O 1
ATOM 588 N N . TYR A 1 85 ? -20.495 12.960 25.078 1.00 95.06 85 TYR A N 1
ATOM 589 C CA . TYR A 1 85 ? -20.104 14.344 24.823 1.00 95.06 85 TYR A CA 1
ATOM 590 C C . TYR A 1 85 ? -19.726 15.054 26.136 1.00 95.06 85 TYR A C 1
ATOM 592 O O . TYR A 1 85 ? -20.441 14.941 27.134 1.00 95.06 85 TYR A O 1
ATOM 600 N N . GLY A 1 86 ? -18.603 15.776 26.129 1.00 93.62 86 GLY A N 1
ATOM 601 C CA . GLY A 1 86 ? -18.049 16.470 27.301 1.00 93.62 86 GLY A CA 1
ATOM 602 C C . GLY A 1 86 ? -17.198 15.598 28.233 1.00 93.62 86 GLY A C 1
ATOM 603 O O . GLY A 1 86 ? -16.658 16.103 29.216 1.00 93.62 86 GLY A O 1
ATOM 604 N N . SER A 1 87 ? -17.051 14.302 27.939 1.00 97.00 87 SER A N 1
ATOM 605 C CA . SER A 1 87 ? -16.130 13.426 28.666 1.00 97.00 87 SER A CA 1
ATOM 606 C C . SER A 1 87 ? -14.690 13.526 28.147 1.00 97.00 87 SER A C 1
ATOM 608 O O . SER A 1 87 ? -14.433 13.986 27.029 1.00 97.00 87 SER A O 1
ATOM 610 N N . VAL A 1 88 ? -13.739 13.071 28.967 1.00 97.56 88 VAL A N 1
ATOM 611 C CA . VAL A 1 88 ? -12.335 12.895 28.575 1.00 97.56 88 VAL A CA 1
ATOM 612 C C . VAL A 1 88 ? -11.956 11.431 28.729 1.00 97.56 88 VAL A C 1
ATOM 614 O O . VAL A 1 88 ? -12.017 10.876 29.827 1.00 97.56 88 VAL A O 1
ATOM 617 N N . PHE A 1 89 ? -11.508 10.816 27.639 1.00 98.06 89 PHE A N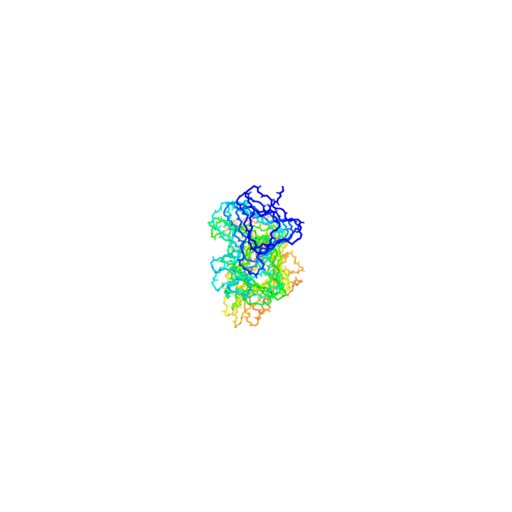 1
ATOM 618 C CA . PHE A 1 89 ? -10.991 9.456 27.619 1.00 98.06 89 PHE A CA 1
ATOM 619 C C . PHE A 1 89 ? -9.500 9.467 27.255 1.00 98.06 89 PHE A C 1
ATOM 621 O O . PHE A 1 89 ? -9.110 9.638 26.100 1.00 98.06 89 PHE A O 1
ATOM 628 N N . SER A 1 90 ? -8.651 9.266 28.260 1.00 98.25 90 SER A N 1
ATOM 629 C CA . SER A 1 90 ? -7.198 9.286 28.116 1.00 98.25 90 SER A CA 1
ATOM 630 C C . SER A 1 90 ? -6.571 7.931 28.441 1.00 98.25 90 SER A C 1
ATOM 632 O O . SER A 1 90 ? -6.825 7.345 29.494 1.00 98.25 90 SER A O 1
ATOM 634 N N . GLN A 1 91 ? -5.689 7.470 27.557 1.00 98.62 91 GLN A N 1
ATOM 635 C CA . GLN A 1 91 ? -4.829 6.311 27.752 1.00 98.62 91 GLN A CA 1
ATOM 636 C C . GLN A 1 91 ? -3.396 6.667 27.334 1.00 98.62 91 GLN A C 1
ATOM 638 O O . GLN A 1 91 ? -3.116 6.916 26.161 1.00 98.62 91 GLN A O 1
ATOM 643 N N . SER A 1 92 ? -2.486 6.709 28.305 1.00 98.31 92 SER A N 1
ATOM 644 C CA . SER A 1 92 ? -1.053 6.958 28.083 1.00 98.31 92 SER A CA 1
ATOM 645 C C . SER A 1 92 ? -0.172 5.785 28.524 1.00 98.31 92 SER A C 1
ATOM 647 O O . SER A 1 92 ? 1.047 5.838 28.394 1.00 98.31 92 SER A O 1
ATOM 649 N N . GLY A 1 93 ? -0.781 4.732 29.066 1.00 98.06 93 GLY A N 1
ATOM 650 C CA . GLY A 1 93 ? -0.144 3.506 29.532 1.00 98.06 93 GLY A CA 1
ATOM 651 C C . GLY A 1 93 ? -1.206 2.488 29.949 1.00 98.06 93 GLY A C 1
ATOM 652 O O . GLY A 1 93 ? -2.394 2.694 29.703 1.00 98.06 93 GLY A O 1
ATOM 653 N N . GLY A 1 94 ? -0.788 1.388 30.578 1.00 97.94 94 GLY A N 1
ATOM 654 C CA . GLY A 1 94 ? -1.702 0.352 31.076 1.00 97.94 94 GLY A CA 1
ATOM 655 C C . GLY A 1 94 ? -2.520 -0.355 29.992 1.00 97.94 94 GLY A C 1
ATOM 656 O O . GLY A 1 94 ? -2.309 -0.154 28.792 1.00 97.94 94 GLY A O 1
ATOM 657 N N . ASN A 1 95 ? -3.463 -1.184 30.435 1.00 98.19 95 ASN A N 1
ATOM 658 C CA . ASN A 1 95 ? -4.349 -1.948 29.561 1.00 98.19 95 ASN A CA 1
ATOM 659 C C . ASN A 1 95 ? -5.813 -1.594 29.814 1.00 98.19 95 ASN A C 1
ATOM 661 O O . ASN A 1 95 ? -6.250 -1.487 30.961 1.00 98.19 95 ASN A O 1
ATOM 665 N N . ILE A 1 96 ? -6.573 -1.476 28.731 1.00 98.75 96 ILE A N 1
ATOM 666 C CA . ILE A 1 96 ? -8.032 -1.444 28.746 1.00 98.75 96 ILE A CA 1
ATOM 667 C C . ILE A 1 96 ? -8.490 -2.639 27.924 1.00 98.75 96 ILE A C 1
ATOM 669 O O . ILE A 1 96 ? -8.156 -2.721 26.748 1.00 98.75 96 ILE A O 1
ATOM 673 N N . ASN A 1 97 ? -9.231 -3.561 28.523 1.00 98.56 97 ASN A N 1
ATOM 674 C CA . ASN A 1 97 ? -9.781 -4.725 27.840 1.00 98.56 97 ASN A CA 1
ATOM 675 C C . ASN A 1 97 ? -11.300 -4.607 27.853 1.00 98.56 97 ASN A C 1
ATOM 677 O O . ASN A 1 97 ? -11.887 -4.445 28.921 1.00 98.56 97 ASN A O 1
ATOM 681 N N . VAL A 1 98 ? -11.928 -4.661 26.685 1.00 98.81 98 VAL A N 1
ATOM 682 C CA . VAL A 1 98 ? -13.379 -4.567 26.539 1.00 98.81 98 VAL A CA 1
ATOM 683 C C . VAL A 1 98 ? -13.871 -5.817 25.838 1.00 98.81 98 VAL A C 1
ATOM 685 O O . VAL A 1 98 ? -13.449 -6.113 24.719 1.00 98.81 98 VAL A O 1
ATOM 688 N N . ASP A 1 99 ? -14.751 -6.545 26.505 1.00 98.31 99 ASP A N 1
ATOM 689 C CA . ASP A 1 99 ? -15.362 -7.751 25.981 1.00 98.31 99 ASP A CA 1
ATOM 690 C C . ASP A 1 99 ? -16.882 -7.634 26.048 1.00 98.31 99 ASP A C 1
ATOM 692 O O . ASP A 1 99 ? -17.483 -7.766 27.110 1.00 98.31 99 ASP A O 1
ATOM 696 N N . GLY A 1 100 ? -17.497 -7.342 24.903 1.00 98.38 100 GLY A N 1
ATOM 697 C CA . GLY A 1 100 ? -18.946 -7.204 24.779 1.00 98.38 100 GLY A CA 1
ATOM 698 C C . GLY A 1 100 ? -19.658 -8.477 24.327 1.00 98.38 100 GLY A C 1
ATOM 699 O O . GLY A 1 100 ? -20.849 -8.422 24.019 1.00 98.38 100 GLY A O 1
ATOM 700 N N . ASN A 1 101 ? -18.950 -9.600 24.213 1.00 98.00 101 ASN A N 1
ATOM 701 C CA . ASN A 1 101 ? -19.489 -10.874 23.757 1.00 98.00 101 ASN A CA 1
ATOM 702 C C . ASN A 1 101 ? -19.190 -11.926 24.821 1.00 98.00 101 ASN A C 1
ATOM 704 O O . ASN A 1 101 ? -18.068 -12.023 25.275 1.00 98.00 101 ASN A O 1
ATOM 708 N N . SER A 1 102 ? -20.181 -12.689 25.269 1.00 97.12 102 SER A N 1
ATOM 709 C CA . SER A 1 102 ? -19.973 -13.811 26.208 1.00 97.12 102 SER A CA 1
ATOM 710 C C . SER A 1 102 ? -20.065 -15.178 25.521 1.00 97.12 102 SER A C 1
ATOM 712 O O . SER A 1 102 ? -20.144 -16.214 26.177 1.00 97.12 102 SER A O 1
ATOM 714 N N . GLY A 1 103 ? -20.152 -15.199 24.190 1.00 95.31 103 GLY A N 1
ATOM 715 C CA . GLY A 1 103 ? -20.494 -16.369 23.385 1.00 95.31 103 GLY A CA 1
ATOM 716 C C . GLY A 1 103 ? -22.000 -16.652 23.315 1.00 95.31 103 GLY A C 1
ATOM 717 O O . GLY A 1 103 ? -22.417 -17.551 22.585 1.00 95.31 103 GLY A O 1
ATOM 718 N N . ASN A 1 104 ? -22.830 -15.884 24.031 1.00 95.75 104 ASN A N 1
ATOM 719 C CA . ASN A 1 104 ? -24.288 -15.972 24.002 1.00 95.75 104 ASN A CA 1
ATOM 720 C C . ASN A 1 104 ? -24.911 -14.571 23.882 1.00 95.75 104 ASN A C 1
ATOM 722 O O . ASN A 1 104 ? -24.626 -13.679 24.679 1.00 95.75 104 ASN A O 1
ATOM 726 N N . ILE A 1 105 ? -25.797 -14.388 22.896 1.00 96.38 105 ILE A N 1
ATOM 727 C CA . ILE A 1 105 ? -26.446 -13.103 22.586 1.00 96.38 105 ILE A CA 1
ATOM 728 C C . ILE A 1 105 ? -27.183 -12.520 23.802 1.00 96.38 105 ILE A C 1
ATOM 730 O O . ILE A 1 105 ? -27.133 -11.313 24.010 1.00 96.38 105 ILE A O 1
ATOM 734 N N . ALA A 1 106 ? -27.840 -13.351 24.620 1.00 97.00 106 ALA A N 1
ATOM 735 C CA . ALA A 1 106 ? -28.639 -12.880 25.758 1.00 97.00 106 ALA A CA 1
ATOM 736 C C . ALA A 1 106 ? -27.795 -12.259 26.887 1.00 97.00 106 ALA A C 1
ATOM 738 O O . ALA A 1 106 ? -28.287 -11.422 27.640 1.00 97.00 106 ALA A O 1
ATOM 739 N N . THR A 1 107 ? -26.530 -12.661 26.990 1.00 97.69 107 THR A N 1
ATOM 740 C CA . THR A 1 107 ? -25.569 -12.239 28.022 1.00 97.69 107 THR A CA 1
ATOM 741 C C . THR A 1 107 ? -24.445 -11.385 27.426 1.00 97.69 107 THR A C 1
ATOM 743 O O . THR A 1 107 ? -23.367 -11.261 28.004 1.00 97.69 107 THR A O 1
ATOM 746 N N . SER A 1 108 ? -24.656 -10.839 26.229 1.00 98.50 108 SER A N 1
ATOM 747 C CA . SER A 1 108 ? -23.718 -9.972 25.509 1.00 98.50 108 SER A CA 1
ATOM 748 C C . SER A 1 108 ? -24.274 -8.553 25.406 1.00 98.50 108 SER A C 1
ATOM 750 O O . SER A 1 108 ? -25.453 -8.316 25.684 1.00 98.50 108 SER A O 1
ATOM 752 N N . VAL A 1 109 ? -23.446 -7.603 24.972 1.00 98.56 109 VAL A N 1
ATOM 753 C CA . VAL A 1 109 ? -23.905 -6.265 24.581 1.00 98.56 109 VAL A CA 1
ATOM 754 C C . VAL A 1 109 ? -25.025 -6.411 23.547 1.00 98.56 109 VAL A C 1
ATOM 756 O O . VAL A 1 109 ? -24.923 -7.195 22.600 1.00 98.56 109 VAL A O 1
ATOM 759 N N . ALA A 1 110 ? -26.126 -5.691 23.767 1.00 98.06 110 ALA A N 1
ATOM 760 C CA . ALA A 1 110 ? -27.335 -5.823 22.966 1.00 98.06 110 ALA A CA 1
ATOM 761 C C . ALA A 1 110 ? -27.165 -5.239 21.555 1.00 98.06 110 ALA A C 1
ATOM 763 O O . ALA A 1 110 ? -26.440 -4.264 21.352 1.00 98.06 110 ALA A O 1
ATOM 764 N N . ASP A 1 111 ? -27.902 -5.795 20.590 1.00 97.62 111 ASP A N 1
ATOM 765 C CA . ASP A 1 111 ? -28.000 -5.240 19.236 1.00 97.62 111 ASP A CA 1
ATOM 766 C C . ASP A 1 111 ? -28.394 -3.748 19.258 1.00 97.62 111 ASP A C 1
ATOM 768 O O . ASP A 1 111 ? -29.232 -3.320 20.054 1.00 97.62 111 ASP A O 1
ATOM 772 N N . GLY A 1 112 ? -27.761 -2.944 18.403 1.00 96.31 112 GLY A N 1
ATOM 773 C CA . GLY A 1 112 ? -27.895 -1.488 18.355 1.00 96.31 112 GLY A CA 1
ATOM 774 C C . GLY A 1 112 ? -26.951 -0.734 19.297 1.00 96.31 112 GLY A C 1
ATOM 775 O O . GLY A 1 112 ? -26.815 0.487 19.166 1.00 96.31 112 GLY A O 1
ATOM 776 N N . THR A 1 113 ? -26.266 -1.432 20.208 1.00 97.62 113 THR A N 1
ATOM 777 C CA . THR A 1 113 ? -25.265 -0.852 21.114 1.00 97.62 113 THR A CA 1
ATOM 778 C C . THR A 1 113 ? -23.861 -1.164 20.602 1.00 97.62 113 THR A C 1
ATOM 780 O O . THR A 1 113 ? -23.597 -2.244 20.098 1.00 97.62 113 THR A O 1
ATOM 783 N N . ARG A 1 114 ? -22.932 -0.210 20.699 1.00 97.81 114 ARG A N 1
ATOM 784 C CA . ARG A 1 114 ? -21.530 -0.423 20.293 1.00 97.81 114 ARG A CA 1
ATOM 785 C C . ARG A 1 114 ? -20.723 -0.909 21.488 1.00 97.81 114 ARG A C 1
ATOM 787 O O . ARG A 1 114 ? -21.004 -0.487 22.609 1.00 97.81 114 ARG A O 1
ATOM 794 N N . ILE A 1 115 ? -19.705 -1.740 21.253 1.00 98.69 115 ILE A N 1
ATOM 795 C CA . ILE A 1 115 ? -18.806 -2.187 22.336 1.00 98.69 115 ILE A CA 1
ATOM 796 C C . ILE A 1 115 ? -18.014 -0.992 22.884 1.00 98.69 115 ILE A C 1
ATOM 798 O O . ILE A 1 115 ? -17.903 -0.817 24.093 1.00 98.69 115 ILE A O 1
ATOM 802 N N . ILE A 1 116 ? -17.513 -0.124 22.007 1.00 98.81 116 ILE A N 1
ATOM 803 C CA . ILE A 1 116 ? -16.921 1.159 22.385 1.00 98.81 116 ILE A CA 1
ATOM 804 C C . ILE A 1 116 ? -17.554 2.245 21.521 1.00 98.81 116 ILE A C 1
ATOM 806 O O . ILE A 1 116 ? -17.419 2.215 20.298 1.00 98.81 116 ILE A O 1
ATOM 810 N N . ASP A 1 117 ? -18.225 3.206 22.149 1.00 97.94 117 ASP A N 1
ATOM 811 C CA . ASP A 1 117 ? -18.720 4.424 21.502 1.00 97.94 117 ASP A CA 1
ATOM 812 C C . ASP A 1 117 ? -18.048 5.634 22.143 1.00 97.94 117 ASP A C 1
ATOM 814 O O . ASP A 1 117 ? -18.028 5.764 23.370 1.00 97.94 117 ASP A O 1
ATOM 818 N N . VAL A 1 118 ? -17.485 6.509 21.316 1.00 96.31 118 VAL A N 1
ATOM 819 C CA . VAL A 1 118 ? -16.838 7.741 21.763 1.00 96.31 118 VAL A CA 1
ATOM 820 C C . VAL A 1 118 ? -17.468 8.920 21.044 1.00 96.31 118 VAL A C 1
ATOM 822 O O . VAL A 1 118 ? -17.478 8.968 19.815 1.00 96.31 118 VAL A O 1
ATOM 825 N N . ILE A 1 119 ? -17.948 9.890 21.820 1.00 95.19 119 ILE A N 1
ATOM 826 C CA . ILE A 1 119 ? -18.490 11.160 21.338 1.00 95.19 119 ILE A CA 1
ATOM 827 C C . ILE A 1 119 ? -17.584 12.289 21.849 1.00 95.19 119 ILE A C 1
ATOM 829 O O . ILE A 1 119 ? -17.832 12.824 22.930 1.00 95.19 119 ILE A O 1
ATOM 833 N N . PRO A 1 120 ? -16.504 12.646 21.129 1.00 92.50 120 PRO A N 1
ATOM 834 C CA . PRO A 1 120 ? -15.641 13.746 21.536 1.00 92.50 120 PRO A CA 1
ATOM 835 C C . PRO A 1 120 ? -16.400 15.074 21.480 1.00 92.50 120 PRO A C 1
ATOM 837 O O . PRO A 1 120 ? -17.200 15.297 20.575 1.00 92.50 120 PRO A O 1
ATOM 840 N N . GLU A 1 121 ? -16.109 15.974 22.415 1.00 91.62 121 GLU A N 1
ATOM 841 C CA . GLU A 1 121 ? -16.528 17.376 22.316 1.00 91.62 121 GLU A CA 1
ATOM 842 C C . GLU A 1 121 ? -15.493 18.193 21.532 1.00 91.62 121 GLU A C 1
ATOM 844 O O . GLU A 1 121 ? -15.837 19.067 20.741 1.00 91.62 121 GLU A O 1
ATOM 849 N N . ASN A 1 122 ? -14.207 17.908 21.746 1.00 88.62 122 ASN A N 1
ATOM 850 C CA . ASN A 1 122 ? -13.098 18.622 21.124 1.00 88.62 122 ASN A CA 1
ATOM 851 C C . ASN A 1 122 ? -11.833 17.745 21.056 1.00 88.62 122 ASN A C 1
ATOM 853 O O . ASN A 1 122 ? -11.811 16.605 21.523 1.00 88.62 122 ASN A O 1
ATOM 857 N N . ALA A 1 123 ? -10.752 18.297 20.499 1.00 82.81 123 ALA A N 1
ATOM 858 C CA . ALA A 1 123 ? -9.453 17.632 20.355 1.00 82.81 123 ALA A CA 1
ATOM 859 C C . ALA A 1 123 ? -8.891 17.016 21.656 1.00 82.81 123 ALA A C 1
ATOM 861 O O . ALA A 1 123 ? -8.196 16.005 21.601 1.00 82.81 123 ALA A O 1
ATOM 862 N N . SER A 1 124 ? -9.192 17.602 22.821 1.00 87.62 124 SER A N 1
ATOM 863 C CA . SER A 1 124 ? -8.697 17.124 24.119 1.00 87.62 124 SER A CA 1
ATOM 864 C C . SER A 1 124 ? -9.566 16.037 24.758 1.00 87.62 124 SER A C 1
ATOM 866 O O . SER A 1 124 ? -9.137 15.428 25.737 1.00 87.62 124 SER A O 1
ATOM 868 N N . SER A 1 125 ? -10.751 15.748 24.204 1.00 92.50 125 SER A N 1
ATOM 869 C CA . SER A 1 125 ? -11.662 14.722 24.730 1.00 92.50 125 SER A CA 1
ATOM 870 C C . SER A 1 125 ? -11.125 13.296 24.568 1.00 92.50 125 SER A C 1
ATOM 872 O O . SER A 1 125 ? -11.587 12.391 25.258 1.00 92.50 125 SER A O 1
ATOM 874 N N . LEU A 1 126 ? -10.151 13.076 23.680 1.00 94.94 126 LEU A N 1
ATOM 875 C CA . LEU A 1 126 ? -9.552 11.764 23.450 1.00 94.94 126 LEU A CA 1
ATOM 876 C C . LEU A 1 126 ? -8.029 11.875 23.331 1.00 94.94 126 LEU A C 1
ATOM 878 O O . LEU A 1 126 ? -7.522 12.508 22.404 1.00 94.94 126 LEU A O 1
ATOM 882 N N . ASN A 1 127 ? -7.310 11.235 24.256 1.00 96.44 127 ASN A N 1
ATOM 883 C CA . ASN A 1 127 ? -5.845 11.242 24.304 1.00 96.44 127 ASN A CA 1
ATOM 884 C C . ASN A 1 127 ? -5.315 9.811 24.396 1.00 96.44 127 ASN A C 1
ATOM 886 O O . ASN A 1 127 ? -5.169 9.270 25.489 1.00 96.44 127 ASN A O 1
ATOM 890 N N . TRP A 1 128 ? -5.024 9.191 23.258 1.00 97.81 128 TRP A N 1
ATOM 891 C CA . TRP A 1 128 ? -4.479 7.835 23.178 1.00 97.81 128 TRP A CA 1
ATOM 892 C C . TRP A 1 128 ? -3.025 7.900 22.731 1.00 97.81 128 TRP A C 1
ATOM 894 O O . TRP A 1 128 ? -2.697 7.849 21.546 1.00 97.81 128 TRP A O 1
ATOM 904 N N . THR A 1 129 ? -2.139 8.058 23.705 1.00 98.19 129 THR A N 1
ATOM 905 C CA . THR A 1 129 ? -0.718 8.343 23.475 1.00 98.19 129 THR A CA 1
ATOM 906 C C . THR A 1 129 ? 0.205 7.205 23.905 1.00 98.19 129 THR A C 1
ATOM 908 O O . THR A 1 129 ? 1.395 7.233 23.594 1.00 98.19 129 THR A O 1
ATOM 911 N N . GLY A 1 130 ? -0.334 6.197 24.594 1.00 98.44 130 GLY A N 1
ATOM 912 C CA . GLY A 1 130 ? 0.389 5.038 25.110 1.00 98.44 130 GLY A CA 1
ATOM 913 C C . GLY A 1 130 ? -0.565 3.967 25.639 1.00 98.44 130 GLY A C 1
ATOM 914 O O . GLY A 1 130 ? -1.759 4.215 25.764 1.00 98.44 130 GLY A O 1
ATOM 915 N N . GLY A 1 131 ? -0.048 2.787 25.982 1.00 98.69 131 GLY A N 1
ATOM 916 C CA . GLY A 1 131 ? -0.863 1.674 26.487 1.00 98.69 131 GLY A CA 1
ATOM 917 C C . GLY A 1 131 ? -1.575 0.875 25.393 1.00 98.69 131 GLY A C 1
ATOM 918 O O . GLY A 1 131 ? -1.397 1.138 24.201 1.00 98.69 131 GLY A O 1
ATOM 919 N N . THR A 1 132 ? -2.360 -0.118 25.817 1.00 98.88 132 THR A N 1
ATOM 920 C CA . THR A 1 132 ? -3.074 -1.043 24.922 1.00 98.88 132 THR A CA 1
ATOM 921 C C . THR A 1 132 ? -4.576 -1.034 25.190 1.00 98.88 132 THR A C 1
ATOM 923 O O . THR A 1 132 ? -5.004 -1.257 26.322 1.00 98.88 132 THR A O 1
ATOM 926 N N . LEU A 1 133 ? -5.383 -0.796 24.158 1.00 98.88 133 LEU A N 1
ATOM 927 C CA . LEU A 1 133 ? -6.829 -1.022 24.160 1.00 98.88 133 LEU A CA 1
ATOM 928 C C . LEU A 1 133 ? -7.130 -2.326 23.413 1.00 98.88 133 LEU A C 1
ATOM 930 O O . LEU A 1 133 ? -6.938 -2.393 22.203 1.00 98.88 133 LEU A O 1
ATOM 934 N N . THR A 1 134 ? -7.616 -3.344 24.112 1.00 98.81 134 THR A N 1
ATOM 935 C CA . THR A 1 134 ? -8.000 -4.635 23.537 1.00 98.81 134 THR A CA 1
ATOM 936 C C . THR A 1 134 ? -9.514 -4.735 23.451 1.00 98.81 134 THR A C 1
ATOM 938 O O . THR A 1 134 ? -10.198 -4.640 24.466 1.00 98.81 134 THR A O 1
ATOM 941 N N . ILE A 1 135 ? -10.036 -4.980 22.254 1.00 98.75 135 ILE A N 1
ATOM 942 C CA . ILE A 1 135 ? -11.404 -5.460 22.058 1.00 98.75 135 ILE A CA 1
ATOM 943 C C . ILE A 1 135 ? -11.303 -6.976 21.935 1.00 98.75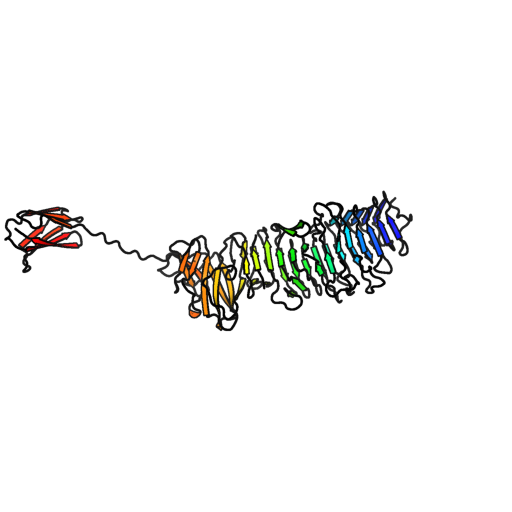 135 ILE A C 1
ATOM 945 O O . ILE A 1 135 ? -10.767 -7.474 20.944 1.00 98.75 135 ILE A O 1
ATOM 949 N N . VAL A 1 136 ? -11.745 -7.691 22.966 1.00 98.31 136 VAL A N 1
ATOM 950 C CA . VAL A 1 136 ? -11.465 -9.125 23.140 1.00 98.31 136 VAL A CA 1
ATOM 951 C C . VAL A 1 136 ? -12.166 -9.953 22.068 1.00 98.31 136 VAL A C 1
ATOM 953 O O . VAL A 1 136 ? -11.531 -10.778 21.412 1.00 98.31 136 VAL A O 1
ATOM 956 N N . ASP A 1 137 ? -13.445 -9.672 21.830 1.00 98.00 137 ASP A N 1
ATOM 957 C CA . ASP A 1 137 ? -14.280 -10.437 20.915 1.00 98.00 137 ASP A CA 1
ATOM 958 C C . ASP A 1 137 ? -15.131 -9.530 20.010 1.00 98.00 137 ASP A C 1
ATOM 960 O O . ASP A 1 137 ? -15.477 -8.404 20.388 1.00 98.00 137 ASP A O 1
ATOM 964 N N . PRO A 1 138 ? -15.464 -9.975 18.780 1.00 98.00 138 PRO A N 1
ATOM 965 C CA . PRO A 1 138 ? -16.400 -9.261 17.930 1.00 98.00 138 PRO A CA 1
ATOM 966 C C . PRO A 1 138 ? -17.782 -9.222 18.573 1.00 98.00 138 PRO A C 1
ATOM 968 O O . PRO A 1 138 ? -18.126 -10.078 19.384 1.00 98.00 138 PRO A O 1
ATOM 971 N N . HIS A 1 139 ? -18.626 -8.293 18.134 1.00 98.31 139 HIS A N 1
ATOM 972 C CA . HIS A 1 139 ? -19.986 -8.202 18.651 1.00 98.31 139 HIS A CA 1
ATOM 973 C C . HIS A 1 139 ? -20.786 -9.492 18.389 1.00 98.31 139 HIS A C 1
ATOM 975 O O . HIS A 1 139 ? -20.804 -10.018 17.273 1.00 98.31 139 HIS A O 1
ATOM 981 N N . ALA A 1 140 ? -21.515 -9.969 19.403 1.00 98.06 140 ALA A N 1
ATOM 982 C CA . ALA A 1 140 ? -22.350 -11.172 19.320 1.00 98.06 140 ALA A CA 1
ATOM 983 C C . ALA A 1 140 ? -23.578 -11.032 18.395 1.00 98.06 140 ALA A C 1
ATOM 985 O O . ALA A 1 140 ? -24.233 -12.020 18.072 1.00 98.06 140 ALA A O 1
ATOM 986 N N . ALA A 1 141 ? -23.924 -9.809 17.978 1.00 97.56 141 ALA A N 1
ATOM 987 C CA . ALA A 1 141 ? -25.145 -9.534 17.235 1.00 97.56 141 ALA A CA 1
ATOM 988 C C . ALA A 1 141 ? -24.996 -9.966 15.775 1.00 97.56 141 ALA A C 1
ATOM 990 O O . ALA A 1 141 ? -23.934 -9.819 15.165 1.00 97.56 141 ALA A O 1
ATOM 991 N N . THR A 1 142 ? -26.083 -10.476 15.199 1.00 97.00 142 THR A N 1
ATOM 992 C CA . THR A 1 142 ? -26.127 -10.849 13.780 1.00 97.00 142 THR A CA 1
ATOM 993 C C . THR A 1 142 ? -26.255 -9.628 12.873 1.00 97.00 142 THR A C 1
ATOM 995 O O . THR A 1 142 ? -25.785 -9.660 11.736 1.00 97.00 142 THR A O 1
ATOM 998 N N . ALA A 1 143 ? -26.831 -8.527 13.366 1.00 96.81 143 ALA A N 1
ATOM 999 C CA . ALA A 1 143 ? -26.835 -7.237 12.686 1.00 96.81 143 ALA A CA 1
ATOM 1000 C C . ALA A 1 143 ? -25.447 -6.569 12.718 1.00 96.81 143 ALA A C 1
ATOM 1002 O O . ALA A 1 143 ? -24.591 -6.878 13.549 1.00 96.81 143 ALA A O 1
ATOM 1003 N N . ALA A 1 144 ? -25.208 -5.649 11.781 1.00 96.06 144 ALA A N 1
ATOM 1004 C CA . ALA A 1 144 ? -23.917 -4.988 11.607 1.00 96.06 144 ALA A CA 1
ATOM 1005 C C . ALA A 1 144 ? -23.662 -3.926 12.693 1.00 96.06 144 ALA A C 1
ATOM 1007 O O . ALA A 1 144 ? -23.890 -2.736 12.475 1.00 96.06 144 ALA A O 1
ATOM 1008 N N . ASN A 1 145 ? -23.146 -4.354 13.844 1.00 97.06 145 ASN A N 1
ATOM 1009 C CA . ASN A 1 145 ? -22.762 -3.468 14.943 1.00 97.06 145 ASN A CA 1
ATOM 1010 C C . ASN A 1 145 ? -21.269 -3.141 14.907 1.00 97.06 145 ASN A C 1
ATOM 1012 O O . ASN A 1 145 ? -20.454 -3.964 14.495 1.00 97.06 145 ASN A O 1
ATOM 1016 N N . ASP A 1 146 ? -20.928 -1.927 15.338 1.00 98.19 146 ASP A N 1
ATOM 1017 C CA . ASP A 1 146 ? -19.543 -1.479 15.470 1.00 98.19 146 ASP A CA 1
ATOM 1018 C C . ASP A 1 146 ? -18.977 -1.925 16.829 1.00 98.19 146 ASP A C 1
ATOM 1020 O O . ASP A 1 146 ? -19.599 -1.729 17.875 1.00 98.19 146 ASP A O 1
ATOM 1024 N N . VAL A 1 147 ? -17.770 -2.492 16.828 1.00 98.62 147 VAL A N 1
ATOM 1025 C CA . VAL A 1 147 ? -17.005 -2.736 18.060 1.00 98.62 147 VAL A CA 1
ATOM 1026 C C . VAL A 1 147 ? -16.277 -1.474 18.528 1.00 98.62 147 VAL A C 1
ATOM 1028 O O . VAL A 1 147 ? -16.060 -1.288 19.719 1.00 98.62 147 VAL A O 1
ATOM 1031 N N . LEU A 1 148 ? -15.949 -0.580 17.593 1.00 98.62 148 LEU A N 1
ATOM 1032 C CA . LEU A 1 148 ? -15.429 0.754 17.867 1.00 98.62 148 LEU A CA 1
ATOM 1033 C C . LEU A 1 148 ? -16.146 1.761 16.979 1.00 98.62 148 LEU A C 1
ATOM 1035 O O . LEU A 1 148 ? -16.083 1.669 15.748 1.00 98.62 148 LEU A O 1
ATOM 1039 N N . ARG A 1 149 ? -16.772 2.745 17.617 1.00 97.00 149 ARG A N 1
ATOM 1040 C CA . ARG A 1 149 ? -17.452 3.844 16.958 1.00 97.00 149 ARG A CA 1
ATOM 1041 C C . ARG A 1 149 ? -16.936 5.189 17.449 1.00 97.00 149 ARG A C 1
ATOM 1043 O O . ARG A 1 149 ? -16.871 5.437 18.649 1.00 97.00 149 ARG A O 1
ATOM 1050 N N . LEU A 1 150 ? -16.626 6.063 16.496 1.00 94.25 150 LEU A N 1
ATOM 1051 C CA . LEU A 1 150 ? -16.576 7.499 16.724 1.00 94.25 150 LEU A CA 1
ATOM 1052 C C . LEU A 1 150 ? -17.910 8.117 16.290 1.00 94.25 150 LEU A C 1
ATOM 1054 O O . LEU A 1 150 ? -18.401 7.859 15.188 1.00 94.25 150 LEU A O 1
ATOM 1058 N N . SER A 1 151 ? -18.503 8.913 17.167 1.00 92.19 151 SER A N 1
ATOM 1059 C CA . SER A 1 151 ? -19.837 9.484 17.012 1.00 92.19 151 SER A CA 1
ATOM 1060 C C . SER A 1 151 ? -19.816 10.996 17.252 1.00 92.19 151 SER A C 1
ATOM 1062 O O . SER A 1 151 ? -18.910 11.537 17.882 1.00 92.19 151 SER A O 1
ATOM 1064 N N . GLY A 1 152 ? -20.851 11.684 16.766 1.00 87.38 152 GLY A N 1
ATOM 1065 C CA . GLY A 1 152 ? -21.046 13.118 16.983 1.00 87.38 152 GLY A CA 1
ATOM 1066 C C . GLY A 1 152 ? -20.302 14.031 16.007 1.00 87.38 152 GLY A C 1
ATOM 1067 O O . GLY A 1 152 ? -19.846 13.617 14.937 1.00 87.38 152 GLY A O 1
ATOM 1068 N N . GLN A 1 153 ? -20.242 15.306 16.387 1.00 87.75 153 GLN A N 1
ATOM 1069 C CA . GLN A 1 153 ? -19.600 16.390 15.653 1.00 87.75 153 GLN A CA 1
ATOM 1070 C C . GLN A 1 153 ? -18.626 17.095 16.595 1.00 87.75 153 GLN A C 1
ATOM 1072 O O . GLN A 1 153 ? -19.022 17.517 17.679 1.00 87.75 153 GLN A O 1
ATOM 1077 N N . PHE A 1 154 ? -17.375 17.233 16.169 1.00 84.06 154 PHE A N 1
ATOM 1078 C CA . PHE A 1 154 ? -16.361 18.000 16.885 1.00 84.06 154 PHE A CA 1
ATOM 1079 C C . PHE A 1 154 ? -15.354 18.576 15.894 1.00 84.06 154 PHE A C 1
ATOM 1081 O O . PHE A 1 154 ? -14.979 17.923 14.917 1.00 84.06 154 PHE A O 1
ATOM 1088 N N . ASP A 1 155 ? -14.894 19.793 16.150 1.00 80.38 155 ASP A N 1
ATOM 1089 C CA . ASP A 1 155 ? -13.885 20.424 15.308 1.00 80.38 155 ASP A CA 1
ATOM 1090 C C . ASP A 1 155 ? -12.476 20.076 15.803 1.00 80.38 155 ASP A C 1
ATOM 1092 O O . ASP A 1 155 ? -12.192 20.018 17.004 1.00 80.38 155 ASP A O 1
ATOM 1096 N N . GLY A 1 156 ? -11.569 19.840 14.855 1.00 81.75 156 GLY A N 1
ATOM 1097 C CA . GLY A 1 156 ? -10.177 19.503 15.130 1.00 81.75 156 GLY A CA 1
ATOM 1098 C C . GLY A 1 156 ? -9.885 18.002 15.126 1.00 81.75 156 GLY A C 1
ATOM 1099 O O . GLY A 1 156 ? -10.499 17.216 14.402 1.00 81.75 156 GLY A O 1
ATOM 1100 N N . TYR A 1 157 ? -8.857 17.615 15.882 1.00 82.75 157 TYR A N 1
ATOM 1101 C CA . TYR A 1 157 ? -8.219 16.305 15.772 1.00 82.75 157 TYR A CA 1
ATOM 1102 C C . TYR A 1 157 ? -8.019 15.704 17.149 1.00 82.75 157 TYR A C 1
ATOM 1104 O O . TYR A 1 157 ? -7.481 16.366 18.032 1.00 82.75 157 TYR A O 1
ATOM 1112 N N . VAL A 1 158 ? -8.416 14.447 17.310 1.00 89.06 158 VAL A N 1
ATOM 1113 C CA . VAL A 1 158 ? -8.113 13.683 18.520 1.00 89.06 158 VAL A CA 1
ATOM 1114 C C . VAL A 1 158 ? -6.608 13.446 18.644 1.00 89.06 158 VAL A C 1
ATOM 1116 O O . VAL A 1 158 ? -5.891 13.327 17.645 1.00 89.06 158 VAL A O 1
ATOM 1119 N N . ASN A 1 159 ? -6.120 13.363 19.877 1.00 93.00 159 ASN A N 1
ATOM 1120 C CA . ASN A 1 159 ? -4.705 13.183 20.163 1.00 93.00 159 ASN A CA 1
ATOM 1121 C C . ASN A 1 159 ? -4.354 11.691 20.253 1.00 93.00 159 ASN A C 1
ATOM 1123 O O . ASN A 1 159 ? -4.228 11.131 21.343 1.00 93.00 159 ASN A O 1
ATOM 1127 N N . VAL A 1 160 ? -4.218 11.041 19.096 1.00 95.38 160 VAL A N 1
ATOM 1128 C CA . VAL A 1 160 ? -3.734 9.656 18.992 1.00 95.38 160 VAL A CA 1
ATOM 1129 C C . VAL A 1 160 ? -2.315 9.648 18.439 1.00 95.38 160 VAL A C 1
ATOM 1131 O O . VAL A 1 160 ? -2.026 10.354 17.473 1.00 95.38 160 VAL A O 1
ATOM 1134 N N . THR A 1 161 ? -1.425 8.847 19.024 1.00 96.69 161 THR A N 1
ATOM 1135 C CA . THR A 1 161 ? -0.033 8.705 18.564 1.00 96.69 161 THR A CA 1
ATOM 1136 C C . THR A 1 161 ? 0.320 7.247 18.281 1.00 96.69 161 THR A C 1
ATOM 1138 O O . THR A 1 161 ? -0.384 6.322 18.681 1.00 96.69 161 THR A O 1
ATOM 1141 N N . SER A 1 162 ? 1.465 7.021 17.634 1.00 96.50 162 SER A N 1
ATOM 1142 C CA . SER A 1 162 ? 2.048 5.684 17.461 1.00 96.50 162 SER A CA 1
ATOM 1143 C C . SER A 1 162 ? 2.550 5.047 18.767 1.00 96.50 162 SER A C 1
ATOM 1145 O O . SER A 1 162 ? 3.036 3.920 18.735 1.00 96.50 162 SER A O 1
ATOM 1147 N N . GLY A 1 163 ? 2.447 5.734 19.913 1.00 98.06 163 GLY A N 1
ATOM 1148 C CA . GLY A 1 163 ? 2.712 5.145 21.226 1.00 98.06 163 GLY A CA 1
ATOM 1149 C C . GLY A 1 163 ? 1.561 4.275 21.740 1.00 98.06 163 GLY A C 1
ATOM 1150 O O . GLY A 1 163 ? 1.797 3.347 22.513 1.00 98.06 163 GLY A O 1
ATOM 1151 N N . HIS A 1 164 ? 0.324 4.533 21.299 1.00 98.75 164 HIS A N 1
ATOM 1152 C CA . HIS A 1 164 ? -0.855 3.736 21.653 1.00 98.75 164 HIS A CA 1
ATOM 1153 C C . HIS A 1 164 ? -0.988 2.498 20.767 1.00 98.75 164 HIS A C 1
ATOM 1155 O O . HIS A 1 164 ? -0.580 2.510 19.605 1.00 98.75 164 HIS A O 1
ATOM 1161 N N . THR A 1 165 ? -1.568 1.428 21.304 1.00 98.88 165 THR A N 1
ATOM 1162 C CA . THR A 1 165 ? -1.904 0.216 20.554 1.00 98.88 165 THR A CA 1
ATOM 1163 C C . THR A 1 165 ? -3.380 -0.110 20.719 1.00 98.88 165 THR A C 1
ATOM 1165 O O . THR A 1 165 ? -3.873 -0.209 21.839 1.00 98.88 165 THR A O 1
ATOM 1168 N N . ILE A 1 166 ? -4.075 -0.352 19.612 1.00 98.81 166 ILE A N 1
ATOM 1169 C CA . ILE A 1 166 ? -5.375 -1.016 19.614 1.00 98.81 166 ILE A CA 1
ATOM 1170 C C . ILE A 1 166 ? -5.221 -2.453 19.120 1.00 98.81 166 ILE A C 1
ATOM 1172 O O . ILE A 1 166 ? -4.528 -2.727 18.137 1.00 98.81 166 ILE A O 1
ATOM 1176 N N . LYS A 1 167 ? -5.864 -3.376 19.825 1.00 98.62 167 LYS A N 1
ATOM 1177 C CA . LYS A 1 167 ? -5.784 -4.810 19.600 1.00 98.62 167 LYS A CA 1
ATOM 1178 C C . LYS A 1 167 ? -7.189 -5.367 19.356 1.00 98.62 167 LYS A C 1
ATOM 1180 O O . LYS A 1 167 ? -8.086 -5.148 20.166 1.00 98.62 167 LYS A O 1
ATOM 1185 N N . PHE A 1 168 ? -7.380 -6.062 18.239 1.00 98.62 168 PHE A N 1
ATOM 1186 C CA . PHE A 1 168 ? -8.612 -6.784 17.914 1.00 98.62 168 PHE A CA 1
ATOM 1187 C C . PHE A 1 168 ? -8.373 -8.272 18.148 1.00 98.62 168 PHE A C 1
ATOM 1189 O O . PHE A 1 168 ? -7.548 -8.876 17.462 1.00 98.62 168 PHE A O 1
ATOM 1196 N N . GLY A 1 169 ? -9.059 -8.837 19.138 1.00 98.12 169 GLY A N 1
ATOM 1197 C CA . GLY A 1 169 ? -8.725 -10.135 19.711 1.00 98.12 169 GLY A CA 1
ATOM 1198 C C . GLY A 1 169 ? -7.661 -10.017 20.801 1.00 98.12 169 GLY A C 1
ATOM 1199 O O . GLY A 1 169 ? -6.757 -9.194 20.726 1.00 98.12 169 GLY A O 1
ATOM 1200 N N . ASP A 1 170 ? -7.725 -10.859 21.825 1.00 96.25 170 ASP A N 1
ATOM 1201 C CA . ASP A 1 170 ? -6.718 -10.923 22.894 1.00 96.25 170 ASP A CA 1
ATOM 1202 C C . ASP A 1 170 ? -5.614 -11.965 22.626 1.00 96.25 170 ASP A C 1
ATOM 1204 O O . ASP A 1 170 ? -4.541 -11.892 23.229 1.00 96.25 170 ASP A O 1
ATOM 1208 N N . GLY A 1 171 ? -5.837 -12.872 21.669 1.00 94.94 171 GLY A N 1
ATOM 1209 C CA . GLY A 1 171 ? -4.958 -14.002 21.348 1.00 94.94 171 GLY A CA 1
ATOM 1210 C C . GLY A 1 171 ? -5.378 -15.318 22.009 1.00 94.94 171 GLY A C 1
ATOM 1211 O O . GLY A 1 171 ? -4.741 -16.340 21.762 1.00 94.94 171 GLY A O 1
ATOM 1212 N N . PHE A 1 172 ? -6.448 -15.311 22.809 1.00 94.81 172 PHE A N 1
ATOM 1213 C CA . PHE A 1 172 ? -6.902 -16.453 23.602 1.00 94.81 172 PHE A CA 1
ATOM 1214 C C . PHE A 1 172 ? -8.391 -16.760 23.406 1.00 94.81 172 PHE A C 1
ATOM 1216 O O . PHE A 1 172 ? -8.731 -17.915 23.146 1.00 94.81 172 PHE A O 1
ATOM 1223 N N . SER A 1 173 ? -9.273 -15.759 23.508 1.00 95.19 173 SER A N 1
ATOM 1224 C CA . SER A 1 173 ? -10.722 -15.948 23.407 1.00 95.19 173 SER A CA 1
ATOM 1225 C C . SER A 1 173 ? -11.131 -16.444 22.024 1.00 95.19 173 SER A C 1
ATOM 1227 O O . SER A 1 173 ? -10.725 -15.891 21.001 1.00 95.19 173 SER A O 1
ATOM 1229 N N . ASN A 1 174 ? -11.959 -17.488 21.993 1.00 94.69 174 ASN A N 1
ATOM 1230 C CA . ASN A 1 174 ? -12.400 -18.157 20.771 1.00 94.69 174 ASN A CA 1
ATOM 1231 C C . ASN A 1 174 ? -13.851 -17.843 20.377 1.00 94.69 174 ASN A C 1
ATOM 1233 O O . ASN A 1 174 ? -14.432 -18.500 19.504 1.00 94.69 174 ASN A O 1
ATOM 1237 N N . GLN A 1 175 ? -14.460 -16.858 21.032 1.00 95.94 175 GLN A N 1
ATOM 1238 C CA . GLN A 1 175 ? -15.868 -16.568 20.832 1.00 95.94 175 GLN A CA 1
ATOM 1239 C C . GLN A 1 175 ? -16.123 -16.047 19.416 1.00 95.94 175 GLN A C 1
ATOM 1241 O O . GLN A 1 175 ? -15.377 -15.236 18.867 1.00 95.94 175 GLN A O 1
ATOM 1246 N N . SER A 1 176 ? -17.179 -16.536 18.775 1.00 96.56 176 SER A N 1
ATOM 1247 C CA . SER A 1 176 ? -17.486 -16.122 17.405 1.00 96.56 176 SER A CA 1
ATOM 1248 C C . SER A 1 176 ? -18.235 -14.792 17.380 1.00 96.56 176 SER A C 1
ATOM 1250 O O . SER A 1 176 ? -19.082 -14.529 18.233 1.00 96.56 176 SER A O 1
ATOM 1252 N N . GLY A 1 177 ? -17.959 -13.976 16.363 1.00 97.31 177 GLY A N 1
ATOM 1253 C CA . GLY A 1 177 ? -18.795 -12.819 16.051 1.00 97.31 177 GLY A CA 1
ATOM 1254 C C . GLY A 1 177 ? -20.141 -13.251 15.474 1.00 97.31 177 GLY A C 1
ATOM 1255 O O . GLY A 1 177 ? -20.215 -14.224 14.720 1.00 97.31 177 GLY A O 1
ATOM 1256 N N . GLY A 1 178 ? -21.207 -12.512 15.774 1.00 97.31 178 GLY A N 1
ATOM 1257 C CA . GLY A 1 178 ? -22.543 -12.828 15.259 1.00 97.31 178 GLY A CA 1
ATOM 1258 C C . GLY A 1 178 ? -22.714 -12.525 13.767 1.00 97.31 178 GLY A C 1
ATOM 1259 O O . GLY A 1 178 ? -23.525 -13.163 13.094 1.00 97.31 178 GLY A O 1
ATOM 1260 N N . ASN A 1 179 ? -21.942 -11.576 13.222 1.00 97.62 179 ASN A N 1
ATOM 1261 C CA . ASN A 1 179 ? -22.063 -11.131 11.834 1.00 97.62 179 ASN A CA 1
ATOM 1262 C C . ASN A 1 179 ? -20.897 -11.608 10.950 1.00 97.62 179 ASN A C 1
ATOM 1264 O O . ASN A 1 179 ? -19.767 -11.130 11.072 1.00 97.62 179 ASN A O 1
ATOM 1268 N N . ALA A 1 180 ? -21.203 -12.476 9.980 1.00 95.69 180 ALA A N 1
ATOM 1269 C CA . ALA A 1 180 ? -20.216 -13.099 9.093 1.00 95.69 180 ALA A CA 1
ATOM 1270 C C . ALA A 1 180 ? -19.485 -12.152 8.133 1.00 95.69 180 ALA A C 1
ATOM 1272 O O . ALA A 1 180 ? -18.378 -12.450 7.683 1.00 95.69 180 ALA A O 1
ATOM 1273 N N . THR A 1 181 ? -20.069 -10.995 7.834 1.00 95.38 181 THR A N 1
ATOM 1274 C CA . THR A 1 181 ? -19.453 -10.009 6.942 1.00 95.38 181 THR A CA 1
ATOM 1275 C C . THR A 1 181 ? -18.547 -9.055 7.705 1.00 95.38 181 THR A C 1
ATOM 1277 O O . THR A 1 181 ? -17.514 -8.652 7.179 1.00 95.38 181 THR A O 1
ATOM 1280 N N . ASN A 1 182 ? -18.898 -8.709 8.943 1.00 95.44 182 ASN A N 1
ATOM 1281 C CA . ASN A 1 182 ? -18.354 -7.531 9.611 1.00 95.44 182 ASN A CA 1
ATOM 1282 C C . ASN A 1 182 ? -17.345 -7.833 10.729 1.00 95.44 182 ASN A C 1
ATOM 1284 O O . ASN A 1 182 ? -16.432 -7.034 10.919 1.00 95.44 182 ASN A O 1
ATOM 1288 N N . GLY A 1 183 ? -17.470 -8.956 11.443 1.00 96.56 183 GLY A N 1
ATOM 1289 C CA . GLY A 1 183 ? -16.558 -9.311 12.537 1.00 96.56 183 GLY A CA 1
ATOM 1290 C C . GLY A 1 183 ? -16.256 -8.150 13.494 1.00 96.56 183 GLY A C 1
ATOM 1291 O O . GLY A 1 183 ? -17.181 -7.535 14.029 1.00 96.56 183 GLY A O 1
ATOM 1292 N N . PHE A 1 184 ? -14.974 -7.828 13.702 1.00 98.31 184 PHE A N 1
ATOM 1293 C CA . PHE A 1 184 ? -14.561 -6.611 14.408 1.00 98.31 184 PHE A CA 1
ATOM 1294 C C . PHE A 1 184 ? -14.776 -5.392 13.504 1.00 98.31 184 PHE A C 1
ATOM 1296 O O . PHE A 1 184 ? -13.849 -4.888 12.869 1.00 98.31 184 PHE A O 1
ATOM 1303 N N . ARG A 1 185 ? -16.021 -4.929 13.415 1.00 98.25 185 ARG A N 1
ATOM 1304 C CA . ARG A 1 185 ? -16.389 -3.781 12.587 1.00 98.25 185 ARG A CA 1
ATOM 1305 C C . ARG A 1 185 ? -16.028 -2.475 13.268 1.00 98.25 185 ARG A C 1
ATOM 1307 O O . ARG A 1 185 ? -16.509 -2.204 14.366 1.00 98.25 185 ARG A O 1
ATOM 1314 N N . VAL A 1 186 ? -15.237 -1.639 12.612 1.00 98.38 186 VAL A N 1
ATOM 1315 C CA . VAL A 1 186 ? -14.926 -0.302 13.116 1.00 98.38 186 VAL A CA 1
ATOM 1316 C C . VAL A 1 186 ? -15.498 0.786 12.224 1.00 98.38 186 VAL A C 1
ATOM 1318 O O . VAL A 1 186 ? -15.505 0.695 10.990 1.00 98.38 186 VAL A O 1
ATOM 1321 N N . ASN A 1 187 ? -15.952 1.858 12.859 1.00 96.56 187 ASN A N 1
ATOM 1322 C CA . ASN A 1 187 ? -16.284 3.097 12.187 1.00 96.56 187 ASN A CA 1
ATOM 1323 C C . ASN A 1 187 ? -15.654 4.269 12.936 1.00 96.56 187 ASN A C 1
ATOM 1325 O O . ASN A 1 187 ? -16.160 4.739 13.952 1.00 96.56 187 ASN A O 1
ATOM 1329 N N . THR A 1 188 ? -14.529 4.734 12.410 1.00 94.69 188 THR A N 1
ATOM 1330 C CA . THR A 1 188 ? -13.743 5.827 12.981 1.00 94.69 188 THR A CA 1
ATOM 1331 C C . THR A 1 188 ? -14.103 7.196 12.400 1.00 94.69 188 THR A C 1
ATOM 1333 O O . THR A 1 188 ? -13.372 8.156 12.622 1.00 94.69 188 THR A O 1
ATOM 1336 N N . TRP A 1 189 ? -15.208 7.305 11.660 1.00 93.50 189 TRP A N 1
ATOM 1337 C CA . TRP A 1 189 ? -15.627 8.531 10.984 1.00 93.50 189 TRP A CA 1
ATOM 1338 C C . TRP A 1 189 ? -16.703 9.267 11.784 1.00 93.50 189 TRP A C 1
ATOM 1340 O O . TRP A 1 189 ? -17.744 8.692 12.107 1.00 93.50 189 TRP A O 1
ATOM 1350 N N . ALA A 1 190 ? -16.459 10.548 12.062 1.00 87.88 190 ALA A N 1
ATOM 1351 C CA . ALA A 1 190 ? -17.427 11.487 12.623 1.00 87.88 190 ALA A CA 1
ATOM 1352 C C . ALA A 1 190 ? -17.912 12.474 11.542 1.00 87.88 190 ALA A C 1
ATOM 1354 O O . ALA A 1 190 ? -17.492 12.412 10.388 1.00 87.88 190 ALA A O 1
ATOM 1355 N N . ILE A 1 191 ? -18.812 13.395 11.904 1.00 83.69 191 ILE A N 1
ATOM 1356 C CA . ILE A 1 191 ? -19.439 14.333 10.951 1.00 83.69 191 ILE A CA 1
ATOM 1357 C C . ILE A 1 191 ? -18.436 15.350 10.372 1.00 83.69 191 ILE A C 1
ATOM 1359 O O . ILE A 1 191 ? -18.651 15.871 9.286 1.00 83.69 191 ILE A O 1
ATOM 1363 N N . THR A 1 192 ? -17.346 15.646 11.076 1.00 83.50 192 THR A N 1
ATOM 1364 C CA . THR A 1 192 ? -16.378 16.700 10.705 1.00 83.50 192 THR A CA 1
ATOM 1365 C C . THR A 1 192 ? -14.926 16.222 10.683 1.00 83.50 192 THR A C 1
ATOM 1367 O O . THR A 1 192 ? -14.071 16.896 10.121 1.00 83.50 192 THR A O 1
ATOM 1370 N N . SER A 1 193 ? -14.625 15.072 11.290 1.00 86.88 193 SER A N 1
ATOM 1371 C CA . SER A 1 193 ? -13.264 14.559 11.489 1.00 86.88 193 SER A CA 1
ATOM 1372 C C . SER A 1 193 ? -13.301 13.034 11.678 1.00 86.88 193 SER A C 1
ATOM 1374 O O . SER A 1 193 ? -14.289 12.378 11.346 1.00 86.88 193 SER A O 1
ATOM 1376 N N . GLY A 1 194 ? -12.243 12.446 12.232 1.00 92.19 194 GLY A N 1
ATOM 1377 C CA . GLY A 1 194 ? -12.198 11.018 12.522 1.00 92.19 194 GLY A CA 1
ATOM 1378 C C . GLY A 1 194 ? -11.146 10.618 13.549 1.00 92.19 194 GLY A C 1
ATOM 1379 O O . GLY A 1 194 ? -10.382 11.441 14.056 1.00 92.19 194 GLY A O 1
ATOM 1380 N N . LEU A 1 195 ? -11.126 9.323 13.851 1.00 93.62 195 LEU A N 1
ATOM 1381 C CA . LEU A 1 195 ? -10.252 8.678 14.822 1.00 93.62 195 LEU A CA 1
ATOM 1382 C C . LEU A 1 195 ? -9.161 7.895 14.078 1.00 93.62 195 LEU A C 1
ATOM 1384 O O . LEU A 1 195 ? -9.423 6.787 13.599 1.00 93.62 195 LEU A O 1
ATOM 1388 N N . PRO A 1 196 ? -7.940 8.440 13.935 1.00 95.00 196 PRO A N 1
ATOM 1389 C CA . PRO A 1 196 ? -6.808 7.635 13.503 1.00 95.00 196 PRO A CA 1
ATOM 1390 C C . PRO A 1 196 ? -6.482 6.611 14.593 1.00 95.00 196 PRO A C 1
ATOM 1392 O O . PRO A 1 196 ? -6.742 6.837 15.774 1.00 95.00 196 PRO A O 1
ATOM 1395 N N . LEU A 1 197 ? -5.903 5.482 14.202 1.00 97.69 197 LEU A N 1
ATOM 1396 C CA . LEU A 1 197 ? -5.437 4.465 15.142 1.00 97.69 197 LEU A CA 1
ATOM 1397 C C . LEU A 1 197 ? -3.929 4.620 15.375 1.00 97.69 197 LEU A C 1
ATOM 1399 O O . LEU A 1 197 ? -3.213 5.096 14.494 1.00 97.69 197 LEU A O 1
ATOM 1403 N N . GLY A 1 198 ? -3.449 4.217 16.554 1.00 98.31 198 GLY A N 1
ATOM 1404 C CA . GLY A 1 198 ? -2.019 4.116 16.857 1.00 98.31 198 GLY A CA 1
ATOM 1405 C C . GLY A 1 198 ? -1.385 2.929 16.127 1.00 98.31 198 GLY A C 1
ATOM 1406 O O . GLY A 1 198 ? -1.441 2.836 14.903 1.00 98.31 198 GLY A O 1
ATOM 1407 N N . ASN A 1 199 ? -0.787 1.999 16.865 1.00 98.81 199 ASN A N 1
ATOM 1408 C CA . ASN A 1 199 ? -0.498 0.664 16.342 1.00 98.81 199 ASN A CA 1
ATOM 1409 C C . ASN A 1 199 ? -1.786 -0.165 16.304 1.00 98.81 199 ASN A C 1
ATOM 1411 O O . ASN A 1 199 ? -2.618 -0.057 17.201 1.00 98.81 199 ASN A O 1
ATOM 1415 N N . VAL A 1 200 ? -1.927 -1.019 15.297 1.00 98.88 200 VAL A N 1
ATOM 1416 C CA . VAL A 1 200 ? -3.036 -1.964 15.156 1.00 98.88 200 VAL A CA 1
ATOM 1417 C C . VAL A 1 200 ? -2.484 -3.378 15.205 1.00 98.88 200 VAL A C 1
ATOM 1419 O O . VAL A 1 200 ? -1.617 -3.735 14.409 1.00 98.88 200 VAL A O 1
ATOM 1422 N N . ILE A 1 201 ? -3.018 -4.191 16.109 1.00 98.88 201 ILE A N 1
ATOM 1423 C CA . ILE A 1 201 ? -2.736 -5.624 16.188 1.00 98.88 201 ILE A CA 1
ATOM 1424 C C . ILE A 1 201 ? -4.039 -6.387 15.957 1.00 98.88 201 ILE A C 1
ATOM 1426 O O . ILE A 1 201 ? -5.053 -6.091 16.585 1.00 98.88 201 ILE A O 1
ATOM 1430 N N . VAL A 1 202 ? -4.010 -7.375 15.066 1.00 98.69 202 VAL A N 1
ATOM 1431 C CA . VAL A 1 202 ? -5.126 -8.300 14.838 1.00 98.69 202 VAL A CA 1
ATOM 1432 C C . VAL A 1 202 ? -4.688 -9.699 15.243 1.00 98.69 202 VAL A C 1
ATOM 1434 O O . VAL A 1 202 ? -3.791 -10.275 14.623 1.00 98.69 202 VAL A O 1
ATOM 1437 N N . GLU A 1 203 ? -5.323 -10.240 16.274 1.00 97.44 203 GLU A N 1
ATOM 1438 C CA . GLU A 1 203 ? -5.168 -11.630 16.692 1.00 97.44 203 GLU A CA 1
ATOM 1439 C C . GLU A 1 203 ? -6.272 -12.493 16.089 1.00 97.44 203 GLU A C 1
ATOM 1441 O O . GLU A 1 203 ? -7.384 -12.024 15.853 1.00 97.44 203 GLU A O 1
ATOM 1446 N N . GLY A 1 204 ? -6.002 -13.782 15.903 1.00 84.00 204 GLY A N 1
ATOM 1447 C CA . GLY A 1 204 ? -7.046 -14.729 15.523 1.00 84.00 204 GLY A CA 1
ATOM 1448 C C . GLY A 1 204 ? -6.844 -16.106 16.132 1.00 84.00 204 GLY A C 1
ATOM 1449 O O . GLY A 1 204 ? -6.506 -17.050 15.420 1.00 84.00 204 GLY A O 1
ATOM 1450 N N . PRO A 1 205 ? -7.093 -16.261 17.444 1.00 84.12 205 PRO A N 1
ATOM 1451 C CA . PRO A 1 205 ? -7.403 -17.580 17.992 1.00 84.12 205 PRO A CA 1
ATOM 1452 C C . PRO A 1 205 ? -8.603 -18.206 17.251 1.00 84.12 205 PRO A C 1
ATOM 1454 O O . PRO A 1 205 ? -9.337 -17.523 16.532 1.00 84.12 205 PRO A O 1
ATOM 1457 N N . ALA A 1 206 ? -8.809 -19.515 17.424 1.00 78.50 206 ALA A N 1
ATOM 1458 C CA . ALA A 1 206 ? -9.907 -20.250 16.787 1.00 78.50 206 ALA A CA 1
ATOM 1459 C C . ALA A 1 206 ? -11.271 -19.556 17.007 1.00 78.50 206 ALA A C 1
ATOM 1461 O O . ALA A 1 206 ? -11.498 -19.002 18.067 1.00 78.50 206 ALA A O 1
ATOM 1462 N N . GLY A 1 207 ? -12.179 -19.569 16.029 1.00 86.81 207 GLY A N 1
ATOM 1463 C CA . GLY A 1 207 ? -13.488 -18.901 16.111 1.00 86.81 207 GLY A CA 1
ATOM 1464 C C . GLY A 1 207 ? -13.907 -18.313 14.762 1.00 86.81 207 GLY A C 1
ATOM 1465 O O . GLY A 1 207 ? -13.064 -18.047 13.908 1.00 86.81 207 GLY A O 1
ATOM 1466 N N . THR A 1 208 ? -15.208 -18.137 14.531 1.00 93.69 208 THR A N 1
ATOM 1467 C CA . THR A 1 208 ? -15.722 -17.607 13.254 1.00 93.69 208 THR A CA 1
ATOM 1468 C C . THR A 1 208 ? -16.005 -16.110 13.342 1.00 93.69 208 THR A C 1
ATOM 1470 O O . THR A 1 208 ? -16.287 -15.578 14.416 1.00 93.69 208 THR A O 1
ATOM 1473 N N . ASN A 1 209 ? -15.940 -15.420 12.200 1.00 95.62 209 ASN A N 1
ATOM 1474 C CA . ASN A 1 209 ? -16.301 -14.003 12.077 1.00 95.62 209 ASN A CA 1
ATOM 1475 C C . ASN A 1 209 ? -15.445 -13.074 12.960 1.00 95.62 209 ASN A C 1
ATOM 1477 O O . ASN A 1 209 ? -15.952 -12.115 13.534 1.00 95.62 209 ASN A O 1
ATOM 1481 N N . ARG A 1 210 ? -14.147 -13.372 13.089 1.00 96.06 210 ARG A N 1
ATOM 1482 C CA . ARG A 1 210 ? -13.174 -12.615 13.903 1.00 96.06 210 ARG A CA 1
ATOM 1483 C C . ARG A 1 210 ? -12.261 -11.709 13.070 1.00 96.06 210 ARG A C 1
ATOM 1485 O O . ARG A 1 210 ? -11.177 -11.341 13.502 1.00 96.06 210 ARG A O 1
ATOM 1492 N N . HIS A 1 211 ? -12.672 -11.356 11.857 1.00 96.44 211 HIS A N 1
ATOM 1493 C CA . HIS A 1 211 ? -11.892 -10.494 10.972 1.00 96.44 211 HIS A CA 1
ATOM 1494 C C . HIS A 1 211 ? -12.156 -9.009 11.260 1.00 96.44 211 HIS A C 1
ATOM 1496 O O . HIS A 1 211 ? -13.294 -8.605 11.496 1.00 96.44 211 HIS A O 1
ATOM 1502 N N . LEU A 1 212 ? -11.107 -8.187 11.219 1.00 98.25 212 LEU A N 1
ATOM 1503 C CA . LEU A 1 212 ? -11.198 -6.728 11.295 1.00 98.25 212 LEU A CA 1
ATOM 1504 C C . LEU A 1 212 ? -11.792 -6.173 10.000 1.00 98.25 212 LEU A C 1
ATOM 1506 O O . LEU A 1 212 ? -11.272 -6.433 8.914 1.00 98.25 212 LEU A O 1
ATOM 1510 N N . THR A 1 213 ? -12.840 -5.360 10.104 1.00 97.88 213 THR A N 1
ATOM 1511 C CA . THR A 1 213 ? -13.389 -4.598 8.975 1.00 97.88 213 THR A CA 1
ATOM 1512 C C . THR A 1 213 ? -13.508 -3.126 9.323 1.00 97.88 213 THR A C 1
ATOM 1514 O O . THR A 1 213 ? -13.734 -2.759 10.470 1.00 97.88 213 THR A O 1
ATOM 1517 N N . GLY A 1 214 ? -13.373 -2.270 8.314 1.00 96.12 214 GLY A N 1
ATOM 1518 C CA . GLY A 1 214 ? -13.717 -0.858 8.417 1.00 96.12 214 GLY A CA 1
ATOM 1519 C C . GLY A 1 214 ? -14.991 -0.584 7.634 1.00 96.12 214 GLY A C 1
ATOM 1520 O O . GLY A 1 214 ? -15.141 -1.078 6.519 1.00 96.12 214 GLY A O 1
ATOM 1521 N N . THR A 1 215 ? -15.882 0.241 8.183 1.00 95.38 215 THR A N 1
ATOM 1522 C CA . THR A 1 215 ? -16.996 0.813 7.401 1.00 95.38 215 THR A CA 1
ATOM 1523 C C . THR A 1 215 ? -16.464 1.650 6.237 1.00 95.38 215 THR A C 1
ATOM 1525 O O . THR A 1 215 ? -17.038 1.669 5.153 1.00 95.38 215 THR A O 1
ATOM 1528 N N . TYR A 1 216 ? -15.333 2.309 6.475 1.00 94.31 216 TYR A N 1
ATOM 1529 C CA . TYR A 1 216 ? -14.632 3.177 5.548 1.00 94.31 216 TYR A CA 1
ATOM 1530 C C . TYR A 1 216 ? -13.118 2.975 5.719 1.00 94.31 216 TYR A C 1
ATOM 1532 O O . TYR A 1 216 ? -12.661 2.109 6.467 1.00 94.31 216 TYR A O 1
ATOM 1540 N N . GLN A 1 217 ? -12.335 3.789 5.020 1.00 93.88 217 GLN A N 1
ATOM 1541 C CA . GLN A 1 217 ? -10.875 3.809 5.092 1.00 93.88 217 GLN A CA 1
ATOM 1542 C C . GLN A 1 217 ? -10.344 4.203 6.484 1.00 93.88 217 GLN A C 1
ATOM 1544 O O . GLN A 1 217 ? -10.964 5.002 7.191 1.00 93.88 217 GLN A O 1
ATOM 1549 N N . ILE A 1 218 ? -9.190 3.647 6.868 1.00 94.88 218 ILE A N 1
ATOM 1550 C CA . ILE A 1 218 ? -8.620 3.795 8.218 1.00 94.88 218 ILE A CA 1
ATOM 1551 C C . ILE A 1 218 ? -7.186 4.342 8.140 1.00 94.88 218 ILE A C 1
ATOM 1553 O O . ILE A 1 218 ? -6.314 3.677 7.570 1.00 94.88 218 ILE A O 1
ATOM 1557 N N . PRO A 1 219 ? -6.917 5.519 8.733 1.00 96.62 219 PRO A N 1
ATOM 1558 C CA . PRO A 1 219 ? -5.563 5.977 9.029 1.00 96.62 219 PRO A CA 1
ATOM 1559 C C . PRO A 1 219 ? -4.974 5.290 10.265 1.00 96.62 219 PRO A C 1
ATOM 1561 O O . PRO A 1 219 ? -5.605 5.233 11.319 1.00 96.62 219 PRO A O 1
ATOM 1564 N N . VAL A 1 220 ? -3.741 4.807 10.135 1.00 98.12 220 VAL A N 1
ATOM 1565 C CA . VAL A 1 220 ? -2.953 4.125 11.166 1.00 98.12 220 VAL A CA 1
ATOM 1566 C C . VAL A 1 220 ? -1.610 4.843 11.291 1.00 98.12 220 VAL A C 1
ATOM 1568 O O . VAL A 1 220 ? -0.796 4.839 10.367 1.00 98.12 220 VAL A O 1
ATOM 1571 N N . TYR A 1 221 ? -1.377 5.493 12.429 1.00 97.69 221 TYR A N 1
ATOM 1572 C CA . TYR A 1 221 ? -0.168 6.278 12.691 1.00 97.69 221 TYR A CA 1
ATOM 1573 C C . TYR A 1 221 ? 1.033 5.413 13.075 1.00 97.69 221 TYR A C 1
ATOM 1575 O O . TYR A 1 221 ? 2.173 5.842 12.903 1.00 97.69 221 TYR A O 1
ATOM 1583 N N . GLY A 1 222 ? 0.779 4.223 13.619 1.00 98.12 222 GLY A N 1
ATOM 1584 C CA . GLY A 1 222 ? 1.791 3.247 13.997 1.00 98.12 222 GLY A CA 1
ATOM 1585 C C . GLY A 1 222 ? 1.893 2.087 13.011 1.00 98.12 222 GLY A C 1
ATOM 1586 O O . GLY A 1 222 ? 1.672 2.229 11.809 1.00 98.12 222 GLY A O 1
ATOM 1587 N N . ASN A 1 223 ? 2.261 0.926 13.542 1.00 98.75 223 ASN A N 1
ATOM 1588 C CA . ASN A 1 223 ? 2.418 -0.314 12.791 1.00 98.75 223 ASN A CA 1
ATOM 1589 C C . ASN A 1 223 ? 1.088 -1.064 12.643 1.00 98.75 223 ASN A C 1
ATOM 1591 O O . ASN A 1 223 ? 0.218 -0.969 13.505 1.00 98.75 223 ASN A O 1
ATOM 1595 N N . LEU A 1 224 ? 0.974 -1.870 11.590 1.00 98.88 224 LEU A N 1
ATOM 1596 C CA . LEU A 1 224 ? -0.044 -2.904 11.440 1.00 98.88 224 LEU A CA 1
ATOM 1597 C C . LEU A 1 224 ? 0.612 -4.273 11.627 1.00 98.88 224 LEU A C 1
ATOM 1599 O O . LEU A 1 224 ? 1.482 -4.644 10.841 1.00 98.88 224 LEU A O 1
ATOM 1603 N N . THR A 1 225 ? 0.140 -5.043 12.602 1.00 98.88 225 THR A N 1
ATOM 1604 C CA . THR A 1 225 ? 0.559 -6.428 12.832 1.00 98.88 225 THR A CA 1
ATOM 1605 C C . THR A 1 225 ? -0.646 -7.355 12.738 1.00 98.88 225 THR A C 1
ATOM 1607 O O . THR A 1 225 ? -1.645 -7.150 13.424 1.00 98.88 225 THR A O 1
ATOM 1610 N N . ILE A 1 226 ? -0.556 -8.394 11.911 1.00 98.81 226 ILE A N 1
ATOM 1611 C CA . ILE A 1 226 ? -1.583 -9.436 11.808 1.00 98.81 226 ILE A CA 1
ATOM 1612 C C . ILE A 1 226 ? -0.949 -10.756 12.216 1.00 98.81 226 ILE A C 1
ATOM 1614 O O . ILE A 1 226 ? -0.049 -11.255 11.538 1.00 98.81 226 ILE A O 1
ATOM 1618 N N . ASN A 1 227 ? -1.396 -11.291 13.345 1.00 98.25 227 ASN A N 1
ATOM 1619 C CA . ASN A 1 227 ? -0.870 -12.514 13.930 1.00 98.25 227 ASN A CA 1
ATOM 1620 C C . ASN A 1 227 ? -1.553 -13.759 13.364 1.00 98.25 227 ASN A C 1
ATOM 1622 O O . ASN A 1 227 ? -2.495 -13.672 12.577 1.00 98.25 227 ASN A O 1
ATOM 1626 N N . ASN A 1 228 ? -1.041 -14.928 13.751 1.00 95.88 228 ASN A N 1
ATOM 1627 C CA . ASN A 1 228 ? -1.557 -16.219 13.313 1.00 95.88 228 ASN A CA 1
ATOM 1628 C C . ASN A 1 228 ? -3.078 -16.320 13.521 1.00 95.88 228 ASN A C 1
ATOM 1630 O O . ASN A 1 228 ? -3.577 -16.003 14.601 1.00 95.88 228 ASN A O 1
ATOM 1634 N N . GLY A 1 229 ? -3.789 -16.729 12.467 1.00 94.19 229 GLY A N 1
ATOM 1635 C CA . GLY A 1 229 ? -5.248 -16.827 12.407 1.00 94.19 229 GLY A CA 1
ATOM 1636 C C . GLY A 1 229 ? -5.991 -15.486 12.371 1.00 94.19 229 GLY A C 1
ATOM 1637 O O . GLY A 1 229 ? -7.189 -15.464 12.097 1.00 94.19 229 GLY A O 1
ATOM 1638 N N . GLY A 1 230 ? -5.307 -14.363 12.615 1.00 97.38 230 GLY A N 1
ATOM 1639 C CA . GLY A 1 230 ? -5.876 -13.025 12.512 1.00 97.38 230 GLY A CA 1
ATOM 1640 C C . GLY A 1 230 ? -6.136 -12.649 11.058 1.00 97.38 230 GLY A C 1
ATOM 1641 O O . GLY A 1 230 ? -5.349 -12.971 10.164 1.00 97.38 230 GLY A O 1
ATOM 1642 N N . GLU A 1 231 ? -7.226 -11.927 10.807 1.00 97.31 231 GLU A N 1
ATOM 1643 C CA . GLU A 1 231 ? -7.554 -11.438 9.470 1.00 97.31 231 GLU A CA 1
ATOM 1644 C C . GLU A 1 231 ? -7.979 -9.968 9.498 1.00 97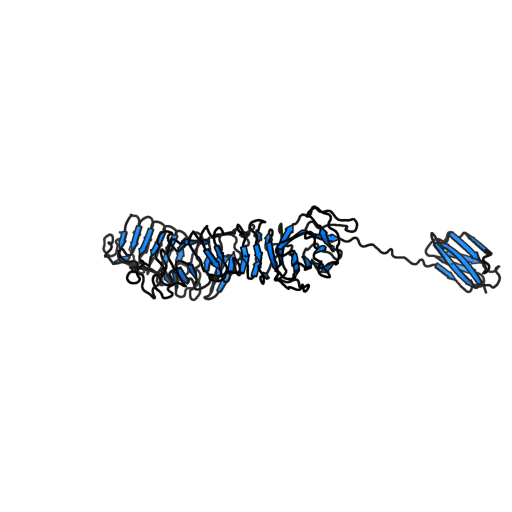.31 231 GLU A C 1
ATOM 1646 O O . GLU A 1 231 ? -8.873 -9.585 10.247 1.00 97.31 231 GLU A O 1
ATOM 1651 N N . SER A 1 232 ? -7.388 -9.148 8.629 1.00 97.94 232 SER A N 1
ATOM 1652 C CA . SER A 1 232 ? -7.871 -7.795 8.332 1.00 97.94 232 SER A CA 1
ATOM 1653 C C . SER A 1 232 ? -8.463 -7.742 6.928 1.00 97.94 232 SER A C 1
ATOM 1655 O O . SER A 1 232 ? -7.826 -8.175 5.972 1.00 97.94 232 SER A O 1
ATOM 1657 N N . ARG A 1 233 ? -9.671 -7.189 6.793 1.00 97.00 233 ARG A N 1
ATOM 1658 C CA . ARG A 1 233 ? -10.381 -6.943 5.524 1.00 97.00 233 ARG A CA 1
ATOM 1659 C C . ARG A 1 233 ? -10.682 -5.459 5.304 1.00 97.00 233 ARG A C 1
ATOM 1661 O O . ARG A 1 233 ? -11.685 -5.093 4.691 1.00 97.00 233 ARG A O 1
ATOM 1668 N N . VAL A 1 234 ? -9.836 -4.584 5.839 1.00 96.62 234 VAL A N 1
ATOM 1669 C CA . VAL A 1 234 ? -9.954 -3.138 5.626 1.00 96.62 234 VAL A CA 1
ATOM 1670 C C . VAL A 1 234 ? -9.625 -2.825 4.163 1.00 96.62 234 VAL A C 1
ATOM 1672 O O . VAL A 1 234 ? -8.499 -3.021 3.710 1.00 96.62 234 VAL A O 1
ATOM 1675 N N . SER A 1 235 ? -10.617 -2.328 3.416 1.00 94.75 235 SER A N 1
ATOM 1676 C CA . SER A 1 235 ? -10.504 -2.128 1.960 1.00 94.75 235 SER A CA 1
ATOM 1677 C C . SER A 1 235 ? -9.410 -1.127 1.570 1.00 94.75 235 SER A C 1
ATOM 1679 O O . SER A 1 235 ? -8.642 -1.387 0.640 1.00 94.75 235 SER A O 1
ATOM 1681 N N . THR A 1 236 ? -9.326 -0.010 2.303 1.00 95.94 236 THR A N 1
ATOM 1682 C CA . THR A 1 236 ? -8.326 1.051 2.114 1.00 95.94 236 THR A CA 1
ATOM 1683 C C . THR A 1 236 ? -7.652 1.373 3.442 1.00 95.94 236 THR A C 1
ATOM 1685 O O . THR A 1 236 ? -8.329 1.765 4.397 1.00 95.94 236 THR A O 1
ATOM 1688 N N . LEU A 1 237 ? -6.326 1.242 3.499 1.00 96.31 237 LEU A N 1
ATOM 1689 C CA . LEU A 1 237 ? -5.542 1.482 4.711 1.00 96.31 237 LEU A CA 1
ATOM 1690 C C . LEU A 1 237 ? -4.419 2.486 4.439 1.00 96.31 237 LEU A C 1
ATOM 1692 O O . LEU A 1 237 ? -3.637 2.300 3.505 1.00 96.31 237 LEU A O 1
ATOM 1696 N N . TYR A 1 238 ? -4.340 3.525 5.275 1.00 98.00 238 TYR A N 1
ATOM 1697 C CA . TYR A 1 238 ? -3.262 4.515 5.269 1.00 98.00 238 TYR A CA 1
ATOM 1698 C C . TYR A 1 238 ? -2.333 4.252 6.445 1.00 98.00 238 TYR A C 1
ATOM 1700 O O . TYR A 1 238 ? -2.737 4.415 7.590 1.00 98.00 238 TYR A O 1
ATOM 1708 N N . LEU A 1 239 ? -1.104 3.833 6.169 1.00 98.38 239 LEU A N 1
ATOM 1709 C CA . LEU A 1 239 ? -0.151 3.373 7.167 1.00 98.38 239 LEU A CA 1
ATOM 1710 C C . LEU A 1 239 ? 1.055 4.305 7.241 1.00 98.38 239 LEU A C 1
ATOM 1712 O O . LEU A 1 239 ? 1.747 4.494 6.240 1.00 98.38 239 LEU A O 1
ATOM 1716 N N . ASN A 1 240 ? 1.346 4.805 8.441 1.00 98.38 240 ASN A N 1
ATOM 1717 C CA . ASN A 1 240 ? 2.516 5.639 8.733 1.00 98.38 240 ASN A CA 1
ATOM 1718 C C . ASN A 1 240 ? 3.639 4.881 9.483 1.00 98.38 240 ASN A C 1
ATOM 1720 O O . ASN A 1 240 ? 4.657 5.477 9.840 1.00 98.38 240 ASN A O 1
ATOM 1724 N N . GLY A 1 241 ? 3.468 3.572 9.708 1.00 98.44 241 GLY A N 1
ATOM 1725 C CA . GLY A 1 241 ? 4.474 2.649 10.251 1.00 98.44 241 GLY A CA 1
ATOM 1726 C C . GLY A 1 241 ? 4.721 1.429 9.353 1.00 98.44 241 GLY A C 1
ATOM 1727 O O . GLY A 1 241 ? 4.559 1.497 8.135 1.00 98.44 241 GLY A O 1
ATOM 1728 N N . ASN A 1 242 ? 5.136 0.313 9.948 1.00 98.75 242 ASN A N 1
ATOM 1729 C CA . ASN A 1 242 ? 5.429 -0.946 9.258 1.00 98.75 242 ASN A CA 1
ATOM 1730 C C . ASN A 1 242 ? 4.196 -1.847 9.152 1.00 98.75 242 ASN A C 1
ATOM 1732 O O . ASN A 1 242 ? 3.347 -1.847 10.042 1.00 98.75 242 ASN A O 1
ATOM 1736 N N . ALA A 1 243 ? 4.132 -2.657 8.096 1.00 98.75 243 ALA A N 1
ATOM 1737 C CA . ALA A 1 243 ? 3.163 -3.737 7.950 1.00 98.75 243 ALA A CA 1
ATOM 1738 C C . ALA A 1 243 ? 3.854 -5.086 8.177 1.00 98.75 243 ALA A C 1
ATOM 1740 O O . ALA A 1 243 ? 4.811 -5.418 7.476 1.00 98.75 243 ALA A O 1
ATOM 1741 N N . VAL A 1 244 ? 3.362 -5.865 9.139 1.00 98.69 244 VAL A N 1
ATOM 1742 C CA . VAL A 1 244 ? 3.880 -7.193 9.482 1.00 98.69 244 VAL A CA 1
ATOM 1743 C C . VAL A 1 244 ? 2.732 -8.194 9.493 1.00 98.69 244 VAL A C 1
ATOM 1745 O O . VAL A 1 244 ? 1.929 -8.244 10.422 1.00 98.69 244 VAL A O 1
ATOM 1748 N N . ILE A 1 245 ? 2.653 -9.007 8.446 1.00 98.75 245 ILE A N 1
ATOM 1749 C CA . ILE A 1 245 ? 1.726 -10.131 8.368 1.00 98.75 245 ILE A CA 1
ATOM 1750 C C . ILE A 1 245 ? 2.520 -11.368 8.776 1.00 98.75 245 ILE A C 1
ATOM 1752 O O . ILE A 1 245 ? 3.385 -11.831 8.033 1.00 98.75 245 ILE A O 1
ATOM 1756 N N . ASN A 1 246 ? 2.274 -11.869 9.984 1.00 98.25 246 ASN A N 1
ATOM 1757 C CA . ASN A 1 246 ? 2.957 -13.042 10.520 1.00 98.25 246 ASN A CA 1
ATOM 1758 C C . ASN A 1 246 ? 2.426 -14.334 9.887 1.00 98.25 246 ASN A C 1
ATOM 1760 O O . ASN A 1 246 ? 1.380 -14.348 9.237 1.00 98.25 246 ASN A O 1
ATOM 1764 N N . SER A 1 247 ? 3.154 -15.436 10.093 1.00 97.56 247 SER A N 1
ATOM 1765 C CA . SER A 1 247 ? 2.730 -16.764 9.634 1.00 97.56 247 SER A CA 1
ATOM 1766 C C . SER A 1 247 ? 1.305 -17.074 10.093 1.00 97.56 247 SER A C 1
ATOM 1768 O O . SER A 1 247 ? 0.991 -16.948 11.275 1.00 97.56 247 SER A O 1
ATOM 1770 N N . GLY A 1 248 ? 0.454 -17.460 9.140 1.00 96.25 248 GLY A N 1
ATOM 1771 C CA . GLY A 1 248 ? -0.970 -17.737 9.346 1.00 96.25 248 GLY A CA 1
ATOM 1772 C C . GLY A 1 248 ? -1.877 -16.507 9.493 1.00 96.25 248 GLY A C 1
ATOM 1773 O O . GLY A 1 248 ? -3.091 -16.672 9.569 1.00 96.25 248 GLY A O 1
ATOM 1774 N N . GLY A 1 249 ? -1.333 -15.288 9.512 1.00 98.12 249 GLY A N 1
ATOM 1775 C CA . GLY A 1 249 ? -2.113 -14.052 9.425 1.00 98.12 249 GLY A CA 1
ATOM 1776 C C . GLY A 1 249 ? -2.564 -13.756 7.993 1.00 98.12 249 GLY A C 1
ATOM 1777 O O . GLY A 1 249 ? -1.895 -14.138 7.030 1.00 98.12 249 GLY A O 1
ATOM 1778 N N . THR A 1 250 ? -3.696 -13.063 7.840 1.00 98.19 250 THR A N 1
ATOM 1779 C CA . THR A 1 250 ? -4.268 -12.706 6.531 1.00 98.19 250 THR A CA 1
ATOM 1780 C C . THR A 1 250 ? -4.568 -11.209 6.411 1.00 98.19 250 THR A C 1
ATOM 1782 O O . THR A 1 250 ? -5.352 -10.652 7.177 1.00 98.19 250 THR A O 1
ATOM 1785 N N . LEU A 1 251 ? -4.008 -10.553 5.395 1.00 98.38 251 LEU A N 1
ATOM 1786 C CA . LEU A 1 251 ? -4.389 -9.206 4.968 1.00 98.38 251 LEU A CA 1
ATOM 1787 C C . LEU A 1 251 ? -5.197 -9.275 3.670 1.00 98.38 251 LEU A C 1
ATOM 1789 O O . LEU A 1 251 ? -4.715 -9.766 2.652 1.00 98.38 251 LEU A O 1
ATOM 1793 N N . THR A 1 252 ? -6.397 -8.706 3.691 1.00 97.00 252 THR A N 1
ATOM 1794 C CA . THR A 1 252 ? -7.234 -8.490 2.512 1.00 97.00 252 THR A CA 1
ATOM 1795 C C . THR A 1 252 ? -7.410 -6.992 2.274 1.00 97.00 252 THR A C 1
ATOM 1797 O O . THR A 1 252 ? -8.119 -6.331 3.029 1.00 97.00 252 THR A O 1
ATOM 1800 N N . SER A 1 253 ? -6.789 -6.454 1.220 1.00 93.38 253 SER A N 1
ATOM 1801 C CA . SER A 1 253 ? -6.912 -5.042 0.821 1.00 93.38 253 SER A CA 1
ATOM 1802 C C . SER A 1 253 ? -7.435 -4.943 -0.611 1.00 93.38 253 SER A C 1
ATOM 1804 O O . SER A 1 253 ? -6.698 -5.116 -1.584 1.00 93.38 253 SER A O 1
ATOM 1806 N N . SER A 1 254 ? -8.738 -4.699 -0.738 1.00 93.12 254 SER A N 1
ATOM 1807 C CA . SER A 1 254 ? -9.455 -4.738 -2.018 1.00 93.12 254 SER A CA 1
ATOM 1808 C C . SER A 1 254 ? -9.400 -3.447 -2.822 1.00 93.12 254 SER A C 1
ATOM 1810 O O . SER A 1 254 ? -9.617 -3.478 -4.034 1.00 93.12 254 SER A O 1
ATOM 1812 N N . THR A 1 255 ? -9.087 -2.321 -2.182 1.00 95.25 255 THR A N 1
ATOM 1813 C CA . THR A 1 255 ? -9.054 -1.015 -2.846 1.00 95.25 255 THR A CA 1
ATOM 1814 C C . THR A 1 255 ? -7.640 -0.466 -2.887 1.00 95.25 255 THR A C 1
ATOM 1816 O O . THR A 1 255 ? -7.121 -0.251 -3.977 1.00 95.25 255 THR A O 1
ATOM 1819 N N . GLY A 1 256 ? -6.967 -0.278 -1.753 1.00 94.44 256 GLY A N 1
ATOM 1820 C CA . GLY A 1 256 ? -5.597 0.222 -1.794 1.00 94.44 256 GLY A CA 1
ATOM 1821 C C . GLY A 1 256 ? -4.859 0.217 -0.467 1.00 94.44 256 GLY A C 1
ATOM 1822 O O . GLY A 1 256 ? -5.448 0.351 0.606 1.00 94.44 256 GLY A O 1
ATOM 1823 N N . PHE A 1 257 ? -3.541 0.106 -0.572 1.00 97.94 257 PHE A N 1
ATOM 1824 C CA . PHE A 1 257 ? -2.620 0.126 0.553 1.00 97.94 257 PHE A CA 1
ATOM 1825 C C . PHE A 1 257 ? -1.650 1.299 0.399 1.00 97.94 257 PHE A C 1
ATOM 1827 O O . PHE A 1 257 ? -0.967 1.425 -0.618 1.00 97.94 257 PHE A O 1
ATOM 1834 N N . PHE A 1 258 ? -1.620 2.182 1.391 1.00 98.50 258 PHE A N 1
ATOM 1835 C CA . PHE A 1 258 ? -0.958 3.479 1.301 1.00 98.50 258 PHE A CA 1
ATOM 1836 C C . PHE A 1 258 ? 0.136 3.574 2.366 1.00 98.50 258 PHE A C 1
ATOM 1838 O O . PHE A 1 258 ? -0.159 3.529 3.556 1.00 98.50 258 PHE A O 1
ATOM 1845 N N . PHE A 1 259 ? 1.385 3.759 1.945 1.00 98.56 259 PHE A N 1
ATOM 1846 C CA . PHE A 1 259 ? 2.510 4.097 2.819 1.00 98.56 259 PHE A CA 1
ATOM 1847 C C . PHE A 1 259 ? 2.671 5.615 2.876 1.00 98.56 259 PHE A C 1
ATOM 1849 O O . PHE A 1 259 ? 3.320 6.209 2.009 1.00 98.56 259 PHE A O 1
ATOM 1856 N N . VAL A 1 260 ? 1.979 6.243 3.832 1.00 98.44 260 VAL A N 1
ATOM 1857 C CA . VAL A 1 260 ? 1.767 7.698 3.901 1.00 98.44 260 VAL A CA 1
ATOM 1858 C C . VAL A 1 260 ? 1.536 8.166 5.344 1.00 98.44 260 VAL A C 1
ATOM 1860 O O . VAL A 1 260 ? 1.203 7.369 6.217 1.00 98.44 260 VAL A O 1
ATOM 1863 N N . ASN A 1 261 ? 1.586 9.477 5.589 1.00 97.06 261 ASN A N 1
ATOM 1864 C CA . ASN A 1 261 ? 1.031 10.069 6.807 1.00 97.06 261 ASN A CA 1
ATOM 1865 C C . ASN A 1 261 ? -0.417 10.531 6.556 1.00 97.06 261 ASN A C 1
ATOM 1867 O O . ASN A 1 261 ? -0.654 11.650 6.093 1.00 97.06 261 ASN A O 1
ATOM 1871 N N . GLY A 1 262 ? -1.381 9.632 6.773 1.00 94.75 262 GLY A N 1
ATOM 1872 C CA . GLY A 1 262 ? -2.805 9.880 6.513 1.00 94.75 262 GLY A CA 1
ATOM 1873 C C . GLY A 1 262 ? -3.467 10.701 7.615 1.00 94.75 262 GLY A C 1
ATOM 1874 O O . GLY A 1 262 ? -3.121 10.555 8.776 1.00 94.75 262 GLY A O 1
ATOM 1875 N N . ARG A 1 263 ? -4.438 11.548 7.276 1.00 91.19 263 ARG A N 1
ATOM 1876 C CA . ARG A 1 263 ? -5.186 12.377 8.229 1.00 91.19 263 ARG A CA 1
ATOM 1877 C C . ARG A 1 263 ? -6.603 12.620 7.721 1.00 91.19 263 ARG A C 1
ATOM 1879 O O . ARG A 1 263 ? -6.801 12.912 6.545 1.00 91.19 263 ARG A O 1
ATOM 1886 N N . PHE A 1 264 ? -7.582 12.558 8.615 1.00 91.31 264 PHE A N 1
ATOM 1887 C CA . PHE A 1 264 ? -8.941 13.001 8.307 1.00 91.31 264 PHE A CA 1
ATOM 1888 C C . PHE A 1 264 ? -8.945 14.491 7.951 1.00 91.31 264 PHE A C 1
ATOM 1890 O O . PHE A 1 264 ? -8.303 15.292 8.632 1.00 91.31 264 PHE A O 1
ATOM 1897 N N . ILE A 1 265 ? -9.634 14.852 6.873 1.00 88.31 265 ILE A N 1
ATOM 1898 C CA . ILE A 1 265 ? -9.820 16.247 6.448 1.00 88.31 265 ILE A CA 1
ATOM 1899 C C . ILE A 1 265 ? -11.246 16.691 6.745 1.00 88.31 265 ILE A C 1
ATOM 1901 O O . ILE A 1 265 ? -11.445 17.786 7.258 1.00 88.31 265 ILE A O 1
ATOM 1905 N N . ASP A 1 266 ? -12.209 15.821 6.448 1.00 85.00 266 ASP A N 1
ATOM 1906 C CA . ASP A 1 266 ? -13.635 16.039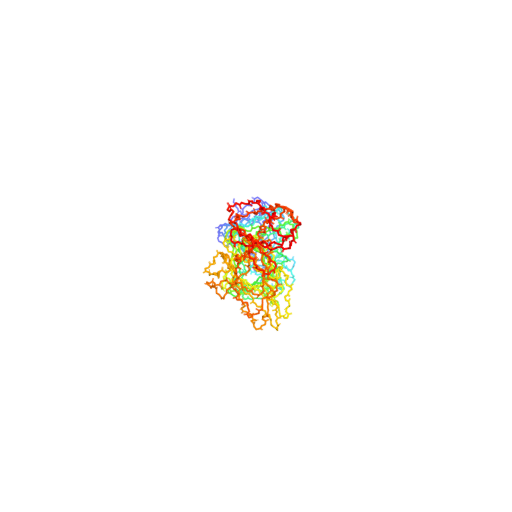 6.656 1.00 85.00 266 ASP A CA 1
ATOM 1907 C C . ASP A 1 266 ? -14.365 14.692 6.847 1.00 85.00 266 ASP A C 1
ATOM 1909 O O . ASP A 1 266 ? -13.732 13.642 6.983 1.00 85.00 266 ASP A O 1
ATOM 1913 N N . ALA A 1 267 ? -15.701 14.724 6.827 1.00 82.69 267 ALA A N 1
ATOM 1914 C CA . ALA A 1 267 ? -16.608 13.581 6.997 1.00 82.69 267 ALA A CA 1
ATOM 1915 C C . ALA A 1 267 ? -16.501 12.472 5.933 1.00 82.69 267 ALA A C 1
ATOM 1917 O O . ALA A 1 267 ? -17.138 11.428 6.065 1.00 82.69 267 ALA A O 1
ATOM 1918 N N . SER A 1 268 ? -15.777 12.713 4.842 1.00 88.00 268 SER A N 1
ATOM 1919 C CA . SER A 1 268 ? -15.695 11.828 3.675 1.00 88.00 268 SER A CA 1
ATOM 1920 C C . SER A 1 268 ? -14.278 11.636 3.122 1.00 88.00 268 SER A C 1
ATOM 1922 O O . SER A 1 268 ? -14.030 10.686 2.376 1.00 88.00 268 SER A O 1
ATOM 1924 N N . THR A 1 269 ? -13.328 12.483 3.525 1.00 90.75 269 THR A N 1
ATOM 1925 C CA . THR A 1 269 ? -11.990 12.542 2.934 1.00 90.75 269 THR A CA 1
ATOM 1926 C C . THR A 1 269 ? -10.883 12.273 3.951 1.00 90.75 269 THR A C 1
ATOM 1928 O O . THR A 1 269 ? -10.762 12.952 4.974 1.00 90.75 269 THR A O 1
ATOM 1931 N N . VAL A 1 270 ? -10.001 11.322 3.622 1.00 93.19 270 VAL A N 1
ATOM 1932 C CA . VAL A 1 270 ? -8.656 11.232 4.207 1.00 93.19 270 VAL A CA 1
ATOM 1933 C C . VAL A 1 270 ? -7.676 11.867 3.232 1.00 93.19 270 VAL A C 1
ATOM 1935 O O . VAL A 1 270 ? -7.475 11.380 2.121 1.00 93.19 270 VAL A O 1
ATOM 1938 N N . GLY A 1 271 ? -7.058 12.957 3.665 1.00 93.50 271 GLY A N 1
ATOM 1939 C CA . GLY A 1 271 ? -5.891 13.536 3.018 1.00 93.50 271 GLY A CA 1
ATOM 1940 C C . GLY A 1 271 ? -4.628 12.862 3.537 1.00 93.50 271 GLY A C 1
ATOM 1941 O O . GLY A 1 271 ? -4.640 12.171 4.556 1.00 93.50 271 GLY A O 1
ATOM 1942 N N . PHE A 1 272 ? -3.509 13.052 2.851 1.00 95.81 272 PHE A N 1
ATOM 1943 C CA . PHE A 1 272 ? -2.244 12.494 3.307 1.00 95.81 272 PHE A CA 1
ATOM 1944 C C . PHE A 1 272 ? -1.062 13.365 2.902 1.00 95.81 272 PHE A C 1
ATOM 1946 O O . PHE A 1 272 ? -1.037 13.959 1.825 1.00 95.81 272 PHE A O 1
ATOM 1953 N N . THR A 1 273 ? -0.063 13.410 3.776 1.00 96.62 273 THR A N 1
ATOM 1954 C CA . THR A 1 273 ? 1.249 14.008 3.517 1.00 96.62 273 THR A CA 1
ATOM 1955 C C . THR A 1 273 ? 2.310 12.908 3.437 1.00 96.62 273 THR A C 1
ATOM 1957 O O . THR A 1 273 ? 2.021 11.748 3.760 1.00 96.62 273 THR A O 1
ATOM 1960 N N . PRO A 1 274 ? 3.532 13.215 2.967 1.00 97.50 274 PRO A N 1
ATOM 1961 C CA . PRO A 1 274 ? 4.594 12.224 2.960 1.00 97.50 274 PRO A CA 1
ATOM 1962 C C . PRO A 1 274 ? 4.913 11.731 4.380 1.00 97.50 274 PRO A C 1
ATOM 1964 O O . PRO A 1 274 ? 5.089 12.540 5.293 1.00 97.50 274 PRO A O 1
ATOM 1967 N N . SER A 1 275 ? 5.017 10.414 4.570 1.00 97.94 275 SER A N 1
ATOM 1968 C CA . SER A 1 275 ? 5.590 9.850 5.798 1.00 97.94 275 SER A CA 1
ATOM 1969 C C . SER A 1 275 ? 7.072 10.205 5.892 1.00 97.94 275 SER A C 1
ATOM 1971 O O . SER A 1 275 ? 7.774 10.151 4.891 1.00 97.94 275 SER A O 1
ATOM 1973 N N . ILE A 1 276 ? 7.572 10.537 7.081 1.00 97.38 276 ILE A N 1
ATOM 1974 C CA . ILE A 1 276 ? 9.016 10.723 7.326 1.00 97.38 276 ILE A CA 1
ATOM 1975 C C . ILE A 1 276 ? 9.676 9.473 7.927 1.00 97.38 276 ILE A C 1
ATOM 1977 O O . ILE A 1 276 ? 10.889 9.443 8.136 1.00 97.38 276 ILE A O 1
ATOM 1981 N N . ASN A 1 277 ? 8.886 8.435 8.202 1.00 97.62 277 ASN A N 1
ATOM 1982 C CA . ASN A 1 277 ? 9.361 7.201 8.809 1.00 97.62 277 ASN A CA 1
ATOM 1983 C C . ASN A 1 277 ? 9.903 6.266 7.730 1.00 97.62 277 ASN A C 1
ATOM 1985 O O . ASN A 1 277 ? 9.319 6.152 6.656 1.00 97.62 277 ASN A O 1
ATOM 1989 N N . ALA A 1 278 ? 10.987 5.550 8.022 1.00 97.94 278 ALA A N 1
ATOM 1990 C CA . ALA A 1 278 ? 11.336 4.382 7.221 1.00 97.94 278 ALA A CA 1
ATOM 1991 C C . ALA A 1 278 ? 10.254 3.315 7.434 1.00 97.94 278 ALA A C 1
ATOM 1993 O O . ALA A 1 278 ? 9.902 3.030 8.581 1.00 97.94 278 ALA A O 1
ATOM 1994 N N . GLN A 1 279 ? 9.721 2.750 6.352 1.00 98.62 279 GLN A N 1
ATOM 1995 C CA . GLN A 1 279 ? 8.623 1.785 6.427 1.00 98.62 279 GLN A CA 1
ATOM 1996 C C . GLN A 1 279 ? 9.007 0.462 5.775 1.00 98.62 279 GLN A C 1
ATOM 1998 O O . GLN A 1 279 ? 9.815 0.404 4.849 1.00 98.62 279 GLN A O 1
ATOM 2003 N N . GLN A 1 280 ? 8.415 -0.619 6.261 1.00 98.56 280 GLN A N 1
ATOM 2004 C CA . GLN A 1 280 ? 8.655 -1.967 5.769 1.00 98.56 280 GLN A CA 1
ATOM 2005 C C . GLN A 1 280 ? 7.334 -2.694 5.536 1.00 98.56 280 GLN A C 1
ATOM 2007 O O . GLN A 1 280 ? 6.383 -2.531 6.305 1.00 98.56 280 GLN A O 1
ATOM 2012 N N . PHE A 1 281 ? 7.295 -3.519 4.490 1.00 98.75 281 PHE A N 1
ATOM 2013 C CA . PHE A 1 281 ? 6.218 -4.470 4.231 1.00 98.75 281 PHE A CA 1
ATOM 2014 C C . PHE A 1 281 ? 6.766 -5.892 4.344 1.00 98.75 281 PHE A C 1
ATOM 2016 O O . PHE A 1 281 ? 7.537 -6.332 3.490 1.00 98.75 281 PHE A O 1
ATOM 2023 N N . THR A 1 282 ? 6.361 -6.612 5.385 1.00 98.69 282 THR A N 1
ATOM 2024 C CA . THR A 1 282 ? 6.751 -8.003 5.630 1.00 98.69 282 THR A CA 1
ATOM 2025 C C . THR A 1 282 ? 5.519 -8.893 5.545 1.00 98.69 282 THR A C 1
ATOM 2027 O O . THR A 1 282 ? 4.563 -8.704 6.298 1.00 98.69 282 THR A O 1
ATOM 2030 N N . ASN A 1 283 ? 5.553 -9.884 4.656 1.00 98.25 283 ASN A N 1
ATOM 2031 C CA . ASN A 1 283 ? 4.509 -10.886 4.508 1.00 98.25 283 ASN A CA 1
ATOM 2032 C C . ASN A 1 283 ? 5.059 -12.308 4.683 1.00 98.25 283 ASN A C 1
ATOM 2034 O O . ASN A 1 283 ? 5.598 -12.897 3.750 1.00 98.25 283 ASN A O 1
ATOM 2038 N N . ASN A 1 284 ? 4.826 -12.871 5.865 1.00 97.88 284 ASN A N 1
ATOM 2039 C CA . ASN A 1 284 ? 5.050 -14.281 6.186 1.00 97.88 284 ASN A CA 1
ATOM 2040 C C . ASN A 1 284 ? 3.742 -15.099 6.181 1.00 97.88 284 ASN A C 1
ATOM 2042 O O . ASN A 1 284 ? 3.769 -16.286 6.494 1.00 97.88 284 ASN A O 1
ATOM 2046 N N . GLY A 1 285 ? 2.601 -14.470 5.880 1.00 97.69 285 GLY A N 1
ATOM 2047 C CA . GLY A 1 285 ? 1.277 -15.088 5.841 1.00 97.69 285 GLY A CA 1
ATOM 2048 C C . GLY A 1 285 ? 0.624 -14.938 4.468 1.00 97.69 285 GLY A C 1
ATOM 2049 O O . GLY A 1 285 ? 1.247 -15.171 3.430 1.00 97.69 285 GLY A O 1
ATOM 2050 N N . VAL A 1 286 ? -0.654 -14.557 4.456 1.00 97.88 286 VAL A N 1
ATOM 2051 C CA . VAL A 1 286 ? -1.435 -14.352 3.230 1.00 97.88 286 VAL A CA 1
ATOM 2052 C C . VAL A 1 286 ? -1.729 -12.869 3.042 1.00 97.88 286 VAL A C 1
ATOM 2054 O O . VAL A 1 286 ? -2.296 -12.218 3.913 1.00 97.88 286 VAL A O 1
ATOM 2057 N N . VAL A 1 287 ? -1.412 -12.340 1.862 1.00 98.44 287 VAL A N 1
ATOM 2058 C CA . VAL A 1 287 ? -1.841 -11.005 1.424 1.00 98.44 287 VAL A CA 1
ATOM 2059 C C . VAL A 1 287 ? -2.600 -11.172 0.114 1.00 98.44 287 VAL A C 1
ATOM 2061 O O . VAL A 1 287 ? -2.077 -11.794 -0.814 1.00 98.44 287 VAL A O 1
ATOM 2064 N N . ARG A 1 288 ? -3.823 -10.643 0.045 1.00 97.62 288 ARG A N 1
ATOM 2065 C CA . ARG A 1 288 ? -4.751 -10.818 -1.080 1.00 97.62 288 ARG A CA 1
ATOM 2066 C C . ARG A 1 288 ? -5.578 -9.563 -1.358 1.00 97.62 288 ARG A C 1
ATOM 2068 O O . ARG A 1 288 ? -5.947 -8.826 -0.447 1.00 97.62 288 ARG A O 1
ATOM 2075 N N . ASN A 1 289 ? -5.937 -9.350 -2.619 1.00 96.38 289 ASN A N 1
ATOM 2076 C CA . ASN A 1 289 ? -6.764 -8.216 -3.036 1.00 96.38 289 ASN A CA 1
ATOM 2077 C C . ASN A 1 289 ? -8.276 -8.515 -3.035 1.00 96.38 289 ASN A C 1
ATOM 2079 O O . ASN A 1 289 ? -9.081 -7.660 -3.392 1.00 96.38 289 ASN A O 1
ATOM 2083 N N . SER A 1 290 ? -8.689 -9.723 -2.651 1.00 95.62 290 SER A N 1
ATOM 2084 C CA . SER A 1 290 ? -10.099 -10.101 -2.549 1.00 95.62 290 SER A CA 1
ATOM 2085 C C . SER A 1 290 ? -10.291 -11.262 -1.584 1.00 95.62 290 SER A C 1
ATOM 2087 O O . SER A 1 290 ? -9.465 -12.176 -1.514 1.00 95.62 290 SER A O 1
ATOM 2089 N N . ALA A 1 291 ? -11.411 -11.240 -0.858 1.00 92.00 291 ALA A N 1
ATOM 2090 C CA . ALA A 1 291 ? -11.767 -12.305 0.068 1.00 92.00 291 ALA A CA 1
ATOM 2091 C C . ALA A 1 291 ? -12.270 -13.582 -0.634 1.00 92.00 291 ALA A C 1
ATOM 2093 O O . ALA A 1 291 ? -12.265 -14.653 -0.026 1.00 92.00 291 ALA A O 1
ATOM 2094 N N . THR A 1 292 ? -12.701 -13.467 -1.893 1.00 92.50 292 THR A N 1
ATOM 2095 C CA . THR A 1 292 ? -13.324 -14.552 -2.663 1.00 92.50 292 THR A CA 1
ATOM 2096 C C . THR A 1 292 ? -12.409 -15.045 -3.779 1.00 92.50 292 THR A C 1
ATOM 2098 O O . THR A 1 292 ? -12.006 -16.203 -3.774 1.00 92.50 292 THR A O 1
ATOM 2101 N N . VAL A 1 293 ? -12.040 -14.161 -4.709 1.00 94.56 293 VAL A N 1
ATOM 2102 C CA . VAL A 1 293 ? -11.206 -14.473 -5.879 1.00 94.56 293 VAL A CA 1
ATOM 2103 C C . VAL A 1 293 ? -10.052 -13.482 -5.947 1.00 94.56 293 VAL A C 1
ATOM 2105 O O . VAL A 1 293 ? -10.219 -12.352 -6.402 1.00 94.56 293 VAL A O 1
ATOM 2108 N N . SER A 1 294 ? -8.887 -13.901 -5.456 1.00 96.00 294 SER A N 1
ATOM 2109 C CA . SER A 1 294 ? -7.681 -13.073 -5.428 1.00 96.00 294 SER A CA 1
ATOM 2110 C C . SER A 1 294 ? -6.957 -13.119 -6.772 1.00 96.00 294 SER A C 1
ATOM 2112 O O . SER A 1 294 ? -6.679 -14.199 -7.285 1.00 96.00 294 SER A O 1
ATOM 2114 N N . THR A 1 295 ? -6.596 -11.955 -7.310 1.00 95.06 295 THR A N 1
ATOM 2115 C CA . THR A 1 295 ? -5.808 -11.825 -8.553 1.00 95.06 295 THR A CA 1
ATOM 2116 C C . THR A 1 295 ? -4.414 -11.244 -8.319 1.00 95.06 295 THR A C 1
ATOM 2118 O O . THR A 1 295 ? -3.584 -11.248 -9.226 1.00 95.06 295 THR A O 1
ATOM 2121 N N . ALA A 1 296 ? -4.144 -10.736 -7.116 1.00 97.06 296 ALA A N 1
ATOM 2122 C CA . ALA A 1 296 ? -2.862 -10.180 -6.698 1.00 97.06 296 ALA A CA 1
ATOM 2123 C C . ALA A 1 296 ? -2.781 -10.117 -5.165 1.00 97.06 296 ALA A C 1
ATOM 2125 O O . ALA A 1 296 ? -3.769 -10.383 -4.477 1.00 97.06 296 ALA A O 1
ATOM 2126 N N . ASN A 1 297 ? -1.628 -9.723 -4.622 1.00 97.50 297 ASN A N 1
ATOM 2127 C CA . ASN A 1 297 ? -1.512 -9.433 -3.196 1.00 97.50 297 ASN A CA 1
ATOM 2128 C C . ASN A 1 297 ? -2.297 -8.168 -2.833 1.00 97.50 297 ASN A C 1
ATOM 2130 O O . ASN A 1 297 ? -3.077 -8.184 -1.890 1.00 97.50 297 ASN A O 1
ATOM 2134 N N . LEU A 1 298 ? -2.140 -7.086 -3.594 1.00 97.69 298 LEU A N 1
ATOM 2135 C CA . LEU A 1 298 ? -2.849 -5.825 -3.365 1.00 97.69 298 LEU A CA 1
ATOM 2136 C C . LEU A 1 298 ? -3.520 -5.352 -4.656 1.00 97.69 298 LEU A C 1
ATOM 2138 O O . LEU A 1 298 ? -3.085 -5.692 -5.756 1.00 97.69 298 LEU A O 1
ATOM 2142 N N . ASN A 1 299 ? -4.582 -4.555 -4.537 1.00 96.44 299 ASN A N 1
ATOM 2143 C CA . ASN A 1 299 ? -5.152 -3.895 -5.708 1.00 96.44 299 ASN A CA 1
ATOM 2144 C C . ASN A 1 299 ? -4.275 -2.704 -6.125 1.00 96.44 299 ASN A C 1
ATOM 2146 O O . ASN A 1 299 ? -3.538 -2.791 -7.105 1.00 96.44 299 ASN A O 1
ATOM 2150 N N . ASN A 1 300 ? -4.287 -1.635 -5.329 1.00 97.44 300 ASN A N 1
ATOM 2151 C CA . ASN A 1 300 ? -3.432 -0.465 -5.525 1.00 97.44 300 ASN A CA 1
ATOM 2152 C C . ASN A 1 300 ? -2.373 -0.364 -4.419 1.00 97.44 300 ASN A C 1
ATOM 2154 O O . ASN A 1 300 ? -2.642 -0.703 -3.263 1.00 97.44 300 ASN A O 1
ATOM 2158 N N . LEU A 1 301 ? -1.195 0.157 -4.766 1.00 97.94 301 LEU A N 1
ATOM 2159 C CA . LEU A 1 301 ? -0.119 0.476 -3.824 1.00 97.94 301 LEU A CA 1
ATOM 2160 C C . LEU A 1 301 ? 0.312 1.926 -4.022 1.00 97.94 301 LEU A C 1
ATOM 2162 O O . LEU A 1 301 ? 0.695 2.310 -5.126 1.00 97.94 301 LEU A O 1
ATOM 2166 N N . VAL A 1 302 ? 0.286 2.718 -2.954 1.00 98.12 302 VAL A N 1
ATOM 2167 C CA . VAL A 1 302 ? 0.680 4.129 -2.996 1.00 98.12 302 VAL A CA 1
ATOM 2168 C C . VAL A 1 302 ? 1.859 4.373 -2.069 1.00 98.12 302 VAL A C 1
ATOM 2170 O O . VAL A 1 302 ? 1.793 4.070 -0.879 1.00 98.12 302 VAL A O 1
ATOM 2173 N N . ILE A 1 303 ? 2.918 4.962 -2.618 1.00 98.25 303 ILE A N 1
ATOM 2174 C CA . ILE A 1 303 ? 4.119 5.366 -1.891 1.00 98.25 303 ILE A CA 1
ATOM 2175 C C . ILE A 1 303 ? 4.160 6.895 -1.833 1.00 98.25 303 ILE A C 1
ATOM 2177 O O . ILE A 1 303 ? 4.315 7.573 -2.855 1.00 98.25 303 ILE A O 1
ATOM 2181 N N . ASN A 1 304 ? 4.002 7.440 -0.629 1.00 98.00 304 ASN A N 1
ATOM 2182 C CA . ASN A 1 304 ? 4.233 8.847 -0.329 1.00 98.00 304 ASN A CA 1
ATOM 2183 C C . ASN A 1 304 ? 5.065 8.928 0.955 1.00 98.00 304 ASN A C 1
ATOM 2185 O O . ASN A 1 304 ? 4.540 9.121 2.050 1.00 98.00 304 ASN A O 1
ATOM 2189 N N . ASN A 1 305 ? 6.369 8.720 0.818 1.00 98.19 305 ASN A N 1
ATOM 2190 C CA . ASN A 1 305 ? 7.303 8.580 1.922 1.00 98.19 305 ASN A CA 1
ATOM 2191 C C . ASN A 1 305 ? 8.550 9.444 1.660 1.00 98.19 305 ASN A C 1
ATOM 2193 O O . ASN A 1 305 ? 9.338 9.166 0.775 1.00 98.19 305 ASN A O 1
ATOM 2197 N N . ALA A 1 306 ? 8.737 10.521 2.411 1.00 96.88 306 ALA A N 1
ATOM 2198 C CA . ALA A 1 306 ? 9.897 11.402 2.311 1.00 96.88 306 ALA A CA 1
ATOM 2199 C C . ALA A 1 306 ? 11.117 10.922 3.127 1.00 96.88 306 ALA A C 1
ATOM 2201 O O . ALA A 1 306 ? 12.119 11.635 3.193 1.00 96.88 306 ALA A O 1
ATOM 2202 N N . SER A 1 307 ? 11.066 9.746 3.764 1.00 97.06 307 SER A N 1
ATOM 2203 C CA . SER A 1 307 ? 12.236 9.168 4.428 1.00 97.06 307 SER A CA 1
ATOM 2204 C C . SER A 1 307 ? 13.324 8.847 3.405 1.00 97.06 307 SER A C 1
ATOM 2206 O O . SER A 1 307 ? 13.054 8.238 2.370 1.00 97.06 307 SER A O 1
ATOM 2208 N N . ALA A 1 308 ? 14.581 9.167 3.725 1.00 95.00 308 ALA A N 1
ATOM 2209 C CA . ALA A 1 308 ? 15.725 8.808 2.883 1.00 95.00 308 ALA A CA 1
ATOM 2210 C C . ALA A 1 308 ? 15.883 7.284 2.703 1.00 95.00 308 ALA A C 1
ATOM 2212 O O . ALA A 1 308 ? 16.461 6.837 1.716 1.00 95.00 308 ALA A O 1
ATOM 2213 N N . LEU A 1 309 ? 15.357 6.490 3.645 1.00 96.75 309 LEU A N 1
ATOM 2214 C CA . LEU A 1 309 ? 15.335 5.029 3.559 1.00 96.75 309 LEU A CA 1
ATOM 2215 C C . LEU A 1 309 ? 14.121 4.496 2.780 1.00 96.75 309 LEU A C 1
ATOM 2217 O O . LEU A 1 309 ? 14.153 3.350 2.341 1.00 96.75 309 LEU A O 1
ATOM 2221 N N . GLY A 1 310 ? 13.080 5.310 2.576 1.00 97.75 310 GLY A N 1
ATOM 2222 C CA . GLY A 1 310 ? 11.872 4.952 1.836 1.00 97.75 310 GLY A CA 1
ATOM 2223 C C . GLY A 1 310 ? 11.067 3.797 2.443 1.00 97.75 310 GLY A C 1
ATOM 2224 O O . GLY A 1 310 ? 11.033 3.591 3.661 1.00 97.75 310 GLY A O 1
ATOM 2225 N N . VAL A 1 311 ? 10.402 3.052 1.559 1.00 98.81 311 VAL A N 1
ATOM 2226 C CA . VAL A 1 311 ? 9.623 1.848 1.869 1.00 98.81 311 VAL A CA 1
ATOM 2227 C C . VAL A 1 311 ? 10.374 0.622 1.361 1.00 98.81 311 VAL A C 1
ATOM 2229 O O . VAL A 1 311 ? 10.729 0.569 0.188 1.00 98.81 311 VAL A O 1
ATOM 2232 N N . THR A 1 312 ? 10.581 -0.387 2.202 1.00 98.81 312 THR A N 1
ATOM 2233 C CA . THR A 1 312 ? 11.276 -1.627 1.822 1.00 98.81 312 THR A CA 1
ATOM 2234 C C . THR A 1 312 ? 10.325 -2.816 1.797 1.00 98.81 312 THR A C 1
ATOM 2236 O O . THR A 1 312 ? 9.624 -3.085 2.775 1.00 98.81 312 THR A O 1
ATOM 2239 N N . LEU A 1 313 ? 10.326 -3.565 0.692 1.00 98.81 313 LEU A N 1
ATOM 2240 C CA . LEU A 1 313 ? 9.648 -4.856 0.621 1.00 98.81 313 LEU A CA 1
ATOM 2241 C C . LEU A 1 313 ? 10.552 -5.952 1.201 1.00 98.81 313 LEU A C 1
ATOM 2243 O O . LEU A 1 313 ? 11.614 -6.258 0.661 1.00 98.81 313 LEU A O 1
ATOM 2247 N N . ASN A 1 314 ? 10.102 -6.581 2.283 1.00 98.56 314 ASN A N 1
ATOM 2248 C CA . ASN A 1 314 ? 10.745 -7.756 2.877 1.00 98.56 314 ASN A CA 1
ATOM 2249 C C . ASN A 1 314 ? 10.132 -9.072 2.373 1.00 98.56 314 ASN A C 1
ATOM 2251 O O . ASN A 1 314 ? 10.483 -10.150 2.851 1.00 98.56 314 ASN A O 1
ATOM 2255 N N . SER A 1 315 ? 9.196 -8.991 1.427 1.00 98.19 315 SER A N 1
ATOM 2256 C CA . SER A 1 315 ? 8.538 -10.129 0.783 1.00 98.19 315 SER A CA 1
ATOM 2257 C C . SER A 1 315 ? 8.042 -9.716 -0.608 1.00 98.19 315 SER A C 1
ATOM 2259 O O . SER A 1 315 ? 7.793 -8.525 -0.817 1.00 98.19 315 SER A O 1
ATOM 2261 N N . PRO A 1 316 ? 7.872 -10.650 -1.561 1.00 98.00 316 PRO A N 1
ATOM 2262 C CA . PRO A 1 316 ? 7.260 -10.345 -2.851 1.00 98.00 316 PRO A CA 1
ATOM 2263 C C . PRO A 1 316 ? 5.862 -9.735 -2.708 1.00 98.00 316 PRO A C 1
ATOM 2265 O O . PRO A 1 316 ? 5.070 -10.171 -1.870 1.00 98.00 316 PRO A O 1
ATOM 2268 N N . VAL A 1 317 ? 5.541 -8.762 -3.563 1.00 97.88 317 VAL A N 1
ATOM 2269 C CA . VAL A 1 317 ? 4.211 -8.138 -3.629 1.00 97.88 317 VAL A CA 1
ATOM 2270 C C . VAL A 1 317 ? 3.772 -8.030 -5.081 1.00 97.88 317 VAL A C 1
ATOM 2272 O O . VAL A 1 317 ? 4.458 -7.426 -5.899 1.00 97.88 317 VAL A O 1
ATOM 2275 N N . SER A 1 318 ? 2.600 -8.575 -5.395 1.00 97.81 318 SER A N 1
ATOM 2276 C CA . SER A 1 318 ? 1.932 -8.420 -6.687 1.00 97.81 318 SER A CA 1
ATOM 2277 C C . SER A 1 318 ? 0.760 -7.442 -6.612 1.00 97.81 318 SER A C 1
ATOM 2279 O O . SER A 1 318 ? 0.037 -7.413 -5.612 1.00 97.81 318 SER A O 1
ATOM 2281 N N . LEU A 1 319 ? 0.558 -6.667 -7.679 1.00 98.00 319 LEU A N 1
ATOM 2282 C CA . LEU A 1 319 ? -0.507 -5.673 -7.820 1.00 98.00 319 LEU A CA 1
ATOM 2283 C C . LEU A 1 319 ? -1.407 -5.992 -9.013 1.00 98.00 319 LEU A C 1
ATOM 2285 O O . LEU A 1 319 ? -0.894 -6.289 -10.089 1.00 98.00 319 LEU A O 1
ATOM 2289 N N . SER A 1 320 ? -2.727 -5.881 -8.854 1.00 95.62 320 SER A N 1
ATOM 2290 C CA . SER A 1 320 ? -3.689 -5.979 -9.970 1.00 95.62 320 SER A CA 1
ATOM 2291 C C . SER A 1 320 ? -4.108 -4.623 -10.542 1.00 95.62 320 SER A C 1
ATOM 2293 O O . SER A 1 320 ? -4.651 -4.568 -11.639 1.00 95.62 320 SER A O 1
ATOM 2295 N N . GLY A 1 321 ? -3.912 -3.546 -9.784 1.00 95.81 321 GLY A N 1
ATOM 2296 C CA . GLY A 1 321 ? -4.279 -2.181 -10.140 1.00 95.81 321 GLY A CA 1
ATOM 2297 C C . GLY A 1 321 ? -3.053 -1.298 -10.357 1.00 95.81 321 GLY A C 1
ATOM 2298 O O . GLY A 1 321 ? -2.088 -1.671 -11.026 1.00 95.81 321 GLY A O 1
ATOM 2299 N N . THR A 1 322 ? -3.098 -0.090 -9.810 1.00 96.50 322 THR A N 1
ATOM 2300 C CA . THR A 1 322 ? -2.094 0.950 -10.029 1.00 96.50 322 THR A CA 1
ATOM 2301 C C . THR A 1 322 ? -1.078 1.003 -8.891 1.00 96.50 322 THR A C 1
ATOM 2303 O O . THR A 1 322 ? -1.436 1.073 -7.713 1.00 96.50 322 THR A O 1
ATOM 2306 N N . MET A 1 323 ? 0.206 1.042 -9.252 1.00 97.69 323 MET A N 1
ATOM 2307 C CA . MET A 1 323 ? 1.250 1.557 -8.368 1.00 97.69 323 MET A CA 1
ATOM 2308 C C . MET A 1 323 ? 1.355 3.073 -8.539 1.00 97.69 323 MET A C 1
ATOM 2310 O O . MET A 1 323 ? 1.578 3.552 -9.651 1.00 97.69 323 MET A O 1
ATOM 2314 N N . THR A 1 324 ? 1.270 3.829 -7.449 1.00 98.00 324 THR A N 1
ATOM 2315 C CA . THR A 1 324 ? 1.460 5.284 -7.453 1.00 98.00 324 THR A CA 1
ATOM 2316 C C . THR A 1 324 ? 2.686 5.667 -6.636 1.00 98.00 324 THR A C 1
ATOM 2318 O O . THR A 1 324 ? 2.756 5.427 -5.433 1.00 98.00 324 THR A O 1
ATOM 2321 N N . LEU A 1 325 ? 3.639 6.310 -7.299 1.00 97.94 325 LEU A N 1
ATOM 2322 C CA . LEU A 1 325 ? 4.885 6.810 -6.738 1.00 97.94 325 LEU A CA 1
ATOM 2323 C C . LEU A 1 325 ? 4.797 8.336 -6.622 1.00 97.94 325 LEU A C 1
ATOM 2325 O O . LEU A 1 325 ? 4.973 9.046 -7.611 1.00 97.94 325 LEU A O 1
ATOM 2329 N N . THR A 1 326 ? 4.510 8.837 -5.417 1.00 96.38 326 THR A N 1
ATOM 2330 C CA . THR A 1 326 ? 4.336 10.280 -5.156 1.00 96.38 326 THR A CA 1
ATOM 2331 C C . THR A 1 326 ? 5.593 10.909 -4.557 1.00 96.38 326 THR A C 1
ATOM 2333 O O . THR A 1 326 ? 6.061 11.924 -5.062 1.00 96.38 326 THR A O 1
ATOM 2336 N N . ASN A 1 327 ? 6.139 10.305 -3.497 1.00 95.81 327 ASN A N 1
ATOM 2337 C CA . ASN A 1 327 ? 7.408 10.690 -2.870 1.00 95.81 327 ASN A CA 1
ATOM 2338 C C . ASN A 1 327 ? 8.116 9.435 -2.348 1.00 95.81 327 ASN A C 1
ATOM 2340 O O . ASN A 1 327 ? 7.445 8.566 -1.786 1.00 95.81 327 ASN A O 1
ATOM 2344 N N . GLY A 1 328 ? 9.440 9.363 -2.491 1.00 95.56 328 GLY A N 1
ATOM 2345 C CA . GLY A 1 328 ? 10.264 8.337 -1.852 1.00 95.56 328 GLY A CA 1
ATOM 2346 C C . GLY A 1 328 ? 10.589 7.106 -2.670 1.00 95.56 328 GLY A C 1
ATOM 2347 O O . GLY A 1 328 ? 10.008 6.817 -3.715 1.00 95.56 328 GLY A O 1
ATOM 2348 N N . LEU A 1 329 ? 11.530 6.339 -2.134 1.00 97.69 329 LEU A N 1
ATOM 2349 C CA . LEU A 1 329 ? 11.990 5.096 -2.734 1.00 97.69 329 LEU A CA 1
ATOM 2350 C C . LEU A 1 329 ? 11.077 3.931 -2.346 1.00 97.69 329 LEU A C 1
ATOM 2352 O O . LEU A 1 329 ? 10.670 3.816 -1.189 1.00 97.69 329 LEU A O 1
ATOM 2356 N N . LEU A 1 330 ? 10.827 3.035 -3.300 1.00 98.62 330 LEU A N 1
ATOM 2357 C CA . LEU A 1 330 ? 10.364 1.676 -3.029 1.00 98.62 330 LEU A CA 1
ATOM 2358 C C . LEU A 1 330 ? 11.532 0.713 -3.255 1.00 98.62 330 LEU A C 1
ATOM 2360 O O . LEU A 1 330 ? 11.910 0.453 -4.396 1.00 98.62 330 LEU A O 1
ATOM 2364 N N . ASN A 1 331 ? 12.120 0.199 -2.180 1.00 98.75 331 ASN A N 1
ATOM 2365 C CA . ASN A 1 331 ? 13.250 -0.717 -2.248 1.00 98.75 331 ASN A CA 1
ATOM 2366 C C . ASN A 1 331 ? 12.764 -2.151 -2.462 1.00 98.75 331 ASN A C 1
ATOM 2368 O O . ASN A 1 331 ? 11.919 -2.661 -1.720 1.00 98.75 331 ASN A O 1
ATOM 2372 N N . THR A 1 332 ? 13.342 -2.799 -3.464 1.00 98.75 332 THR A N 1
ATOM 2373 C CA . THR A 1 332 ? 13.055 -4.181 -3.864 1.00 98.75 332 THR A CA 1
ATOM 2374 C C . THR A 1 332 ? 14.360 -4.958 -3.993 1.00 98.75 332 THR A C 1
ATOM 2376 O O . THR A 1 332 ? 15.447 -4.380 -4.047 1.00 98.75 332 THR A O 1
ATOM 2379 N N . SER A 1 333 ? 14.273 -6.283 -4.031 1.00 98.38 333 SER A N 1
ATOM 2380 C CA . SER A 1 333 ? 15.427 -7.152 -4.266 1.00 98.38 333 SER A CA 1
ATOM 2381 C C . SER A 1 333 ? 15.064 -8.285 -5.220 1.00 98.38 333 SER A C 1
ATOM 2383 O O . SER A 1 333 ? 13.896 -8.490 -5.548 1.00 98.38 333 SER A O 1
ATOM 2385 N N . ALA A 1 334 ? 16.062 -9.065 -5.642 1.00 96.31 334 ALA A N 1
ATOM 2386 C CA . ALA A 1 334 ? 15.828 -10.255 -6.457 1.00 96.31 334 ALA A CA 1
ATOM 2387 C C . ALA A 1 334 ? 14.918 -11.293 -5.765 1.00 96.31 334 ALA A C 1
ATOM 2389 O O . ALA A 1 334 ? 14.266 -12.072 -6.453 1.00 96.31 334 ALA A O 1
ATOM 2390 N N . THR A 1 335 ? 14.865 -11.298 -4.427 1.00 97.00 335 THR A N 1
ATOM 2391 C CA . THR A 1 335 ? 13.981 -12.176 -3.643 1.00 97.00 335 THR A CA 1
ATOM 2392 C C . THR A 1 335 ? 12.647 -11.513 -3.319 1.00 97.00 335 THR A C 1
ATOM 2394 O O . THR A 1 335 ? 11.618 -12.173 -3.362 1.00 97.00 335 THR A O 1
ATOM 2397 N N . ASN A 1 336 ? 12.651 -10.213 -3.014 1.00 98.25 336 ASN A N 1
ATOM 2398 C CA . ASN A 1 336 ? 11.483 -9.452 -2.578 1.00 98.25 336 ASN A CA 1
ATOM 2399 C C . ASN A 1 336 ? 11.076 -8.486 -3.685 1.00 98.25 336 ASN A C 1
ATOM 2401 O O . ASN A 1 336 ? 11.311 -7.275 -3.617 1.00 98.25 336 ASN A O 1
ATOM 2405 N N . ILE A 1 337 ? 10.533 -9.072 -4.748 1.00 97.75 337 ILE A N 1
ATOM 2406 C CA . ILE A 1 337 ? 10.241 -8.363 -5.985 1.00 97.75 337 ILE A CA 1
ATOM 2407 C C . ILE A 1 337 ? 8.837 -7.761 -5.967 1.00 97.75 337 ILE A C 1
ATOM 2409 O O . ILE A 1 337 ? 7.878 -8.372 -5.486 1.00 97.75 337 ILE A O 1
ATOM 2413 N N . LEU A 1 338 ? 8.708 -6.565 -6.535 1.00 98.50 338 LEU A N 1
ATOM 2414 C CA . LEU A 1 338 ? 7.410 -6.008 -6.892 1.00 98.50 338 LEU A CA 1
ATOM 2415 C C . LEU A 1 338 ? 6.971 -6.571 -8.250 1.00 98.50 338 LEU A C 1
ATOM 2417 O O . LEU A 1 338 ? 7.752 -6.553 -9.202 1.00 98.50 338 LEU A O 1
ATOM 2421 N N . LYS A 1 339 ? 5.711 -6.991 -8.363 1.00 98.38 339 LYS A N 1
ATOM 2422 C CA . LYS A 1 339 ? 5.090 -7.464 -9.603 1.00 98.38 339 LYS A CA 1
ATOM 2423 C C . LYS A 1 339 ? 3.845 -6.656 -9.954 1.00 98.38 339 LYS A C 1
ATOM 2425 O O . LYS A 1 339 ? 2.933 -6.534 -9.145 1.00 98.38 339 LYS A O 1
ATOM 2430 N N . ILE A 1 340 ? 3.770 -6.149 -11.179 1.00 98.19 340 ILE A N 1
ATOM 2431 C CA . ILE A 1 340 ? 2.545 -5.580 -11.753 1.00 98.19 340 ILE A CA 1
ATOM 2432 C C . ILE A 1 340 ? 1.887 -6.651 -12.628 1.00 98.19 340 ILE A C 1
ATOM 2434 O O . ILE A 1 340 ? 2.449 -7.044 -13.651 1.00 98.19 340 ILE A O 1
ATOM 2438 N N . ASN A 1 341 ? 0.715 -7.143 -12.232 1.00 96.69 341 ASN A N 1
ATOM 2439 C CA . ASN A 1 341 ? -0.040 -8.124 -13.010 1.00 96.69 341 ASN A CA 1
ATOM 2440 C C . ASN A 1 341 ? -0.700 -7.483 -14.242 1.00 96.69 341 ASN A C 1
ATOM 2442 O O . ASN A 1 341 ? -0.671 -6.266 -14.441 1.00 96.69 341 ASN A O 1
ATOM 2446 N N . GLN A 1 342 ? -1.300 -8.333 -15.075 1.00 91.38 342 GLN A N 1
ATOM 2447 C CA . GLN A 1 342 ? -2.012 -7.938 -16.289 1.00 91.38 342 GLN A CA 1
ATOM 2448 C C . GLN A 1 342 ? -3.048 -6.841 -15.998 1.00 91.38 342 GLN A C 1
ATOM 2450 O O . GLN A 1 342 ? -3.829 -6.956 -15.057 1.00 91.38 342 GLN A O 1
ATOM 2455 N N . GLY A 1 343 ? -3.050 -5.782 -16.813 1.00 83.75 343 GLY A N 1
ATOM 2456 C CA . GLY A 1 343 ? -3.957 -4.637 -16.654 1.00 83.75 343 GLY A CA 1
ATOM 2457 C C . GLY A 1 343 ? -3.535 -3.618 -15.587 1.00 83.75 343 GLY A C 1
ATOM 2458 O O . GLY A 1 343 ? -4.131 -2.544 -15.520 1.00 83.75 343 GLY A O 1
ATOM 2459 N N . GLY A 1 344 ? -2.495 -3.904 -14.798 1.00 92.94 344 GLY A N 1
ATOM 2460 C CA . GLY A 1 344 ? -1.953 -2.961 -13.827 1.00 92.94 344 GLY A CA 1
ATOM 2461 C C . GLY A 1 344 ? -1.207 -1.793 -14.480 1.00 92.94 344 GLY A C 1
ATOM 2462 O O . GLY A 1 344 ? -0.676 -1.896 -15.589 1.00 92.94 344 GLY A O 1
ATOM 2463 N N . SER A 1 345 ? -1.139 -0.662 -13.778 1.00 94.88 345 SER A N 1
ATOM 2464 C CA . SER A 1 345 ? -0.525 0.569 -14.293 1.00 94.88 345 SER A CA 1
ATOM 2465 C C . SER A 1 345 ? 0.454 1.197 -13.297 1.00 94.88 345 SER A C 1
ATOM 2467 O O . SER A 1 345 ? 0.531 0.802 -12.134 1.00 94.88 345 SER A O 1
ATOM 2469 N N . VAL A 1 346 ? 1.259 2.149 -13.768 1.00 96.25 346 VAL A N 1
ATOM 2470 C CA . VAL A 1 346 ? 2.191 2.931 -12.945 1.00 96.25 346 VAL A CA 1
ATOM 2471 C C . VAL A 1 346 ? 1.874 4.411 -13.088 1.00 96.25 346 VAL A C 1
ATOM 2473 O O . VAL A 1 346 ? 1.718 4.903 -14.200 1.00 96.25 346 VAL A O 1
ATOM 2476 N N . ALA A 1 347 ? 1.845 5.134 -11.976 1.00 96.25 347 ALA A N 1
ATOM 2477 C CA . ALA A 1 347 ? 1.706 6.581 -11.950 1.00 96.25 347 ALA A CA 1
ATOM 2478 C C . ALA A 1 347 ? 2.852 7.226 -11.164 1.00 96.25 347 ALA A C 1
ATOM 2480 O O . ALA A 1 347 ? 3.248 6.729 -10.107 1.00 96.25 347 ALA A O 1
ATOM 2481 N N . GLY A 1 348 ? 3.338 8.364 -11.661 1.00 95.00 348 GLY A N 1
ATOM 2482 C CA . GLY A 1 348 ? 4.383 9.156 -11.019 1.00 95.00 348 GLY A CA 1
ATOM 2483 C C . GLY A 1 348 ? 5.804 8.666 -11.301 1.00 95.00 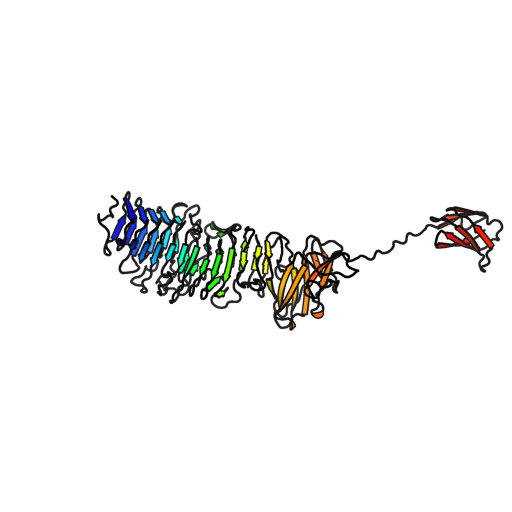348 GLY A C 1
ATOM 2484 O O . GLY A 1 348 ? 6.079 8.033 -12.323 1.00 95.00 348 GLY A O 1
ATOM 2485 N N . GLY A 1 349 ? 6.708 9.000 -10.385 1.00 94.94 349 GLY A N 1
ATOM 2486 C CA . GLY A 1 349 ? 8.145 8.775 -10.516 1.00 94.94 349 GLY A CA 1
ATOM 2487 C C . GLY A 1 349 ? 8.942 10.056 -10.796 1.00 94.94 349 GLY A C 1
ATOM 2488 O O . GLY A 1 349 ? 8.514 10.931 -11.547 1.00 94.94 349 GLY A O 1
ATOM 2489 N N . SER A 1 350 ? 10.103 10.181 -10.159 1.00 95.19 350 SER A N 1
ATOM 2490 C CA . SER A 1 350 ? 11.018 11.325 -10.243 1.00 95.19 350 SER A CA 1
ATOM 2491 C C . SER A 1 350 ? 12.399 10.930 -9.709 1.00 95.19 350 SER A C 1
ATOM 2493 O O . SER A 1 350 ? 12.551 9.854 -9.139 1.00 95.19 350 SER A O 1
ATOM 2495 N N . ASN A 1 351 ? 13.407 11.807 -9.797 1.00 94.12 351 ASN A N 1
ATOM 2496 C CA . ASN A 1 351 ? 14.742 11.555 -9.216 1.00 94.12 351 ASN A CA 1
ATOM 2497 C C . ASN A 1 351 ? 14.736 11.311 -7.694 1.00 94.12 351 ASN A C 1
ATOM 2499 O O . ASN A 1 351 ? 15.715 10.817 -7.145 1.00 94.12 351 ASN A O 1
ATOM 2503 N N . THR A 1 352 ? 13.640 11.631 -7.008 1.00 92.88 352 THR A N 1
ATOM 2504 C CA . THR A 1 352 ? 13.448 11.357 -5.578 1.00 92.88 352 THR A CA 1
ATOM 2505 C C . THR A 1 352 ? 12.427 10.251 -5.315 1.00 92.88 352 THR A C 1
ATOM 2507 O O . THR A 1 352 ? 12.165 9.930 -4.158 1.00 92.88 352 THR A O 1
ATOM 2510 N N . THR A 1 353 ? 11.827 9.680 -6.367 1.00 96.31 353 THR A N 1
ATOM 2511 C CA . THR A 1 353 ? 10.723 8.724 -6.256 1.00 96.31 353 THR A CA 1
ATOM 2512 C C . THR A 1 353 ? 10.789 7.654 -7.340 1.00 96.31 353 THR A C 1
ATOM 2514 O O . THR A 1 353 ? 10.438 7.906 -8.488 1.00 96.31 353 THR A O 1
ATOM 2517 N N . PHE A 1 354 ? 11.224 6.446 -7.000 1.00 98.19 354 PHE A N 1
ATOM 2518 C CA . PHE A 1 354 ? 11.361 5.349 -7.962 1.00 98.19 354 PHE A CA 1
ATOM 2519 C C . PHE A 1 354 ? 11.440 3.992 -7.262 1.00 98.19 354 PHE A C 1
ATOM 2521 O O . PHE A 1 354 ? 11.639 3.911 -6.046 1.00 98.19 354 PHE A O 1
ATOM 2528 N N . VAL A 1 355 ? 11.309 2.918 -8.040 1.00 98.75 355 VAL A N 1
ATOM 2529 C CA . VAL A 1 355 ? 11.633 1.567 -7.578 1.00 98.75 355 VAL A CA 1
ATOM 2530 C C . VAL A 1 355 ? 13.149 1.393 -7.588 1.00 98.75 355 VAL A C 1
ATOM 2532 O O . VAL A 1 355 ? 13.785 1.423 -8.641 1.00 98.75 355 VAL A O 1
ATOM 2535 N N . ASN A 1 356 ? 13.728 1.247 -6.401 1.00 98.56 356 ASN A N 1
ATOM 2536 C CA . ASN A 1 356 ? 15.152 1.032 -6.188 1.00 98.56 356 ASN A CA 1
ATOM 2537 C C . ASN A 1 356 ? 15.426 -0.474 -6.079 1.00 98.56 356 ASN A C 1
ATOM 2539 O O . ASN A 1 356 ? 15.297 -1.060 -5.003 1.00 98.56 356 ASN A O 1
ATOM 2543 N N . GLY A 1 357 ? 15.759 -1.094 -7.209 1.00 98.44 357 GLY A N 1
ATOM 2544 C CA . GLY A 1 357 ? 15.919 -2.543 -7.351 1.00 98.44 357 GLY A CA 1
ATOM 2545 C C . GLY A 1 357 ? 15.063 -3.113 -8.488 1.00 98.44 357 GLY A C 1
ATOM 2546 O O . GLY A 1 357 ? 14.466 -2.345 -9.252 1.00 98.44 357 GLY A O 1
ATOM 2547 N N . PRO A 1 358 ? 15.023 -4.447 -8.638 1.00 98.56 358 PRO A N 1
ATOM 2548 C CA . PRO A 1 358 ? 14.288 -5.088 -9.713 1.00 98.56 358 PRO A CA 1
ATOM 2549 C C . PRO A 1 358 ? 12.776 -5.092 -9.461 1.00 98.56 358 PRO A C 1
ATOM 2551 O O . PRO A 1 358 ? 12.297 -5.311 -8.351 1.00 98.56 358 PRO A O 1
ATOM 2554 N N . MET A 1 359 ? 12.005 -4.960 -10.535 1.00 98.69 359 MET A N 1
ATOM 2555 C CA . MET A 1 359 ? 10.561 -5.201 -10.536 1.00 98.69 359 MET A CA 1
ATOM 2556 C C . MET A 1 359 ? 10.141 -5.997 -11.765 1.00 98.69 359 MET A C 1
ATOM 2558 O O . MET A 1 359 ? 10.887 -6.095 -12.738 1.00 98.69 359 MET A O 1
ATOM 2562 N N . THR A 1 360 ? 8.933 -6.548 -11.730 1.00 98.56 360 THR A N 1
ATOM 2563 C CA . THR A 1 360 ? 8.359 -7.336 -12.822 1.00 98.56 360 THR A CA 1
ATOM 2564 C C . THR A 1 360 ? 7.026 -6.778 -13.283 1.00 98.56 360 THR A C 1
ATOM 2566 O O . THR A 1 360 ? 6.292 -6.141 -12.520 1.00 98.56 360 THR A O 1
ATOM 2569 N N . ARG A 1 361 ? 6.703 -7.015 -14.551 1.00 97.94 361 ARG A N 1
ATOM 2570 C CA . ARG A 1 361 ? 5.402 -6.702 -15.133 1.00 97.94 361 ARG A CA 1
ATOM 2571 C C . ARG A 1 361 ? 4.978 -7.790 -16.104 1.00 97.94 361 ARG A C 1
ATOM 2573 O O . ARG A 1 361 ? 5.774 -8.226 -16.932 1.00 97.94 361 ARG A O 1
ATOM 2580 N N . VAL A 1 362 ? 3.705 -8.164 -16.019 1.00 97.94 362 VAL A N 1
ATOM 2581 C CA . VAL A 1 362 ? 3.062 -9.117 -16.924 1.00 97.94 362 VAL A CA 1
ATOM 2582 C C . VAL A 1 362 ? 2.303 -8.368 -18.013 1.00 97.94 362 VAL A C 1
ATOM 2584 O O . VAL A 1 362 ? 1.437 -7.540 -17.726 1.00 97.94 362 VAL A O 1
ATOM 2587 N N . PHE A 1 363 ? 2.592 -8.703 -19.263 1.00 96.75 363 PHE A N 1
ATOM 2588 C CA . PHE A 1 363 ? 1.836 -8.273 -20.429 1.00 96.75 363 PHE A CA 1
ATOM 2589 C C . PHE A 1 363 ? 0.914 -9.402 -20.872 1.00 96.75 363 PHE A C 1
ATOM 2591 O O . PHE A 1 363 ? 1.318 -10.563 -20.901 1.00 96.75 363 PHE A O 1
ATOM 2598 N N . THR A 1 364 ? -0.337 -9.058 -21.175 1.00 95.81 364 THR A N 1
ATOM 2599 C CA . THR A 1 364 ? -1.367 -10.041 -21.535 1.00 95.81 364 THR A CA 1
ATOM 2600 C C . THR A 1 364 ? -1.027 -10.794 -22.824 1.00 95.81 364 THR A C 1
ATOM 2602 O O . THR A 1 364 ? -0.195 -10.321 -23.600 1.00 95.81 364 THR A O 1
ATOM 2605 N N . SER A 1 365 ? -1.623 -11.970 -23.023 1.00 96.50 365 SER A N 1
ATOM 2606 C CA . SER A 1 365 ? -1.508 -12.748 -24.264 1.00 96.50 365 SER A CA 1
ATOM 2607 C C . SER A 1 365 ? -2.166 -12.015 -25.436 1.00 96.50 365 SER A C 1
ATOM 2609 O O . SER A 1 365 ? -3.017 -11.152 -25.234 1.00 96.50 365 SER A O 1
ATOM 2611 N N . GLU A 1 366 ? -1.780 -12.364 -26.660 1.00 96.44 366 GLU A N 1
ATOM 2612 C CA . GLU A 1 366 ? -2.329 -11.824 -27.912 1.00 96.44 366 GLU A CA 1
ATOM 2613 C C . GLU A 1 366 ? -2.239 -10.290 -28.008 1.00 96.44 366 GLU A C 1
ATOM 2615 O O . GLU A 1 366 ? -3.041 -9.611 -28.655 1.00 96.44 366 GLU A O 1
ATOM 2620 N N . ARG A 1 367 ? -1.238 -9.710 -27.343 1.00 95.25 367 ARG A N 1
ATOM 2621 C CA . ARG A 1 367 ? -0.997 -8.271 -27.327 1.00 95.25 367 ARG A CA 1
ATOM 2622 C C . ARG A 1 367 ? -0.224 -7.871 -28.576 1.00 95.25 367 ARG A C 1
ATOM 2624 O O . ARG A 1 367 ? 0.772 -8.493 -28.921 1.00 95.25 367 ARG A O 1
ATOM 2631 N N . THR A 1 368 ? -0.615 -6.766 -29.204 1.00 95.69 368 THR A N 1
ATOM 2632 C CA . THR A 1 368 ? 0.167 -6.130 -30.277 1.00 95.69 368 THR A CA 1
ATOM 2633 C C . THR A 1 368 ? 0.819 -4.856 -29.749 1.00 95.69 368 THR A C 1
ATOM 2635 O O . THR A 1 368 ? 0.134 -4.004 -29.180 1.00 95.69 368 THR A O 1
ATOM 2638 N N . ALA A 1 369 ? 2.134 -4.722 -29.922 1.00 93.38 369 ALA A N 1
ATOM 2639 C CA . ALA A 1 369 ? 2.859 -3.504 -29.577 1.00 93.38 369 ALA A CA 1
ATOM 2640 C C . ALA A 1 369 ? 2.393 -2.329 -30.452 1.00 93.38 369 ALA A C 1
ATOM 2642 O O . ALA A 1 369 ? 2.286 -2.458 -31.671 1.00 93.38 369 ALA A O 1
ATOM 2643 N N . SER A 1 370 ? 2.146 -1.171 -29.842 1.00 89.12 370 SER A N 1
ATOM 2644 C CA . SER A 1 370 ? 1.635 0.024 -30.530 1.00 89.12 370 SER A CA 1
ATOM 2645 C C . SER A 1 370 ? 2.661 1.156 -30.636 1.00 89.12 370 SER A C 1
ATOM 2647 O O . SER A 1 370 ? 2.353 2.217 -31.176 1.00 89.12 370 SER A O 1
ATOM 2649 N N . GLY A 1 371 ? 3.855 0.985 -30.062 1.00 85.12 371 GLY A N 1
ATOM 2650 C CA . GLY A 1 371 ? 4.857 2.045 -29.922 1.00 85.12 371 GLY A CA 1
ATOM 2651 C C . GLY A 1 371 ? 4.419 3.150 -28.956 1.00 85.12 371 GLY A C 1
ATOM 2652 O O . GLY A 1 371 ? 4.983 4.242 -28.955 1.00 85.12 371 GLY A O 1
ATOM 2653 N N . THR A 1 372 ? 3.381 2.905 -28.147 1.00 84.31 372 THR A N 1
ATOM 2654 C CA . THR A 1 372 ? 2.813 3.903 -27.233 1.00 84.31 372 THR A CA 1
ATOM 2655 C C . THR A 1 372 ? 3.408 3.748 -25.837 1.00 84.31 372 THR A C 1
ATOM 2657 O O . THR A 1 372 ? 3.014 2.879 -25.060 1.00 84.31 372 THR A O 1
ATOM 2660 N N . TYR A 1 373 ? 4.340 4.633 -25.494 1.00 93.12 373 TYR A N 1
ATOM 2661 C CA . TYR A 1 373 ? 4.999 4.644 -24.189 1.00 93.12 373 TYR A CA 1
ATOM 2662 C C . TYR A 1 373 ? 4.127 5.338 -23.136 1.00 93.12 373 TYR A C 1
ATOM 2664 O O . TYR A 1 373 ? 4.055 6.565 -23.079 1.00 93.12 373 TYR A O 1
ATOM 2672 N N . SER A 1 374 ? 3.460 4.539 -22.306 1.00 92.75 374 SER A N 1
ATOM 2673 C CA . SER A 1 374 ? 2.510 4.990 -21.280 1.00 92.75 374 SER A CA 1
ATOM 2674 C C . SER A 1 374 ?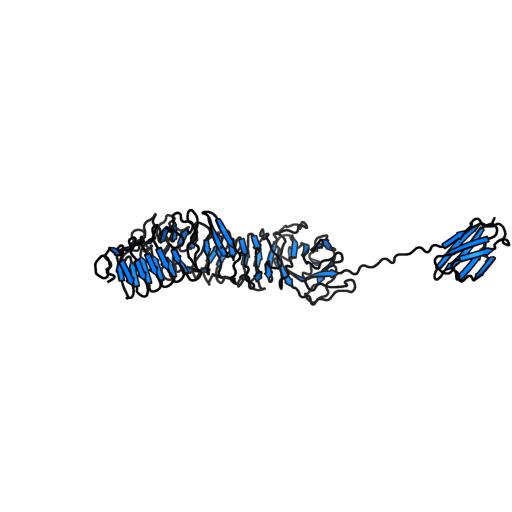 2.743 4.309 -19.924 1.00 92.75 374 SER A C 1
ATOM 2676 O O . SER A 1 374 ? 3.596 3.421 -19.793 1.00 92.75 374 SER A O 1
ATOM 2678 N N . SER A 1 375 ? 1.923 4.666 -18.931 1.00 92.88 375 SER A N 1
ATOM 2679 C CA . SER A 1 375 ? 1.844 4.025 -17.607 1.00 92.88 375 SER A CA 1
ATOM 2680 C C . SER A 1 375 ? 1.693 2.496 -17.662 1.00 92.88 375 SER A C 1
ATOM 2682 O O . SER A 1 375 ? 2.169 1.789 -16.767 1.00 92.88 375 SER A O 1
ATOM 2684 N N . ALA A 1 376 ? 1.092 1.963 -18.732 1.00 92.88 376 ALA A N 1
ATOM 2685 C CA . ALA A 1 376 ? 0.894 0.529 -18.965 1.00 92.88 376 ALA A CA 1
ATOM 2686 C C . ALA A 1 376 ? 2.141 -0.199 -19.510 1.00 92.88 376 ALA A C 1
ATOM 2688 O O . ALA A 1 376 ? 2.225 -1.422 -19.444 1.00 92.88 376 ALA A O 1
ATOM 2689 N N . THR A 1 377 ? 3.171 0.532 -19.945 1.00 95.81 377 THR A N 1
ATOM 2690 C CA . THR A 1 377 ? 4.444 -0.026 -20.471 1.00 95.81 377 THR A CA 1
ATOM 2691 C C . THR A 1 377 ? 5.681 0.359 -19.650 1.00 95.81 377 THR A C 1
ATOM 2693 O O . THR A 1 377 ? 6.772 -0.147 -19.893 1.00 95.81 377 THR A O 1
ATOM 2696 N N . GLN A 1 378 ? 5.515 1.262 -18.681 1.00 96.75 378 GLN A N 1
ATOM 2697 C CA . GLN A 1 378 ? 6.592 1.820 -17.869 1.00 96.75 378 GLN A CA 1
ATOM 2698 C C . GLN A 1 378 ? 7.050 0.910 -16.717 1.00 96.75 378 GLN A C 1
ATOM 2700 O O . GLN A 1 378 ? 6.246 0.432 -15.916 1.00 96.75 378 GLN A O 1
ATOM 2705 N N . PHE A 1 379 ? 8.366 0.826 -16.560 1.00 98.44 379 PHE A N 1
ATOM 2706 C CA . PHE A 1 379 ? 9.093 0.388 -15.376 1.00 98.44 379 PHE A CA 1
ATOM 2707 C C . PHE A 1 379 ? 9.726 1.625 -14.719 1.00 98.44 379 PHE A C 1
ATOM 2709 O O . PHE A 1 379 ? 10.716 2.149 -15.237 1.00 98.44 379 PHE A O 1
ATOM 2716 N N . PRO A 1 380 ? 9.168 2.150 -13.614 1.00 97.94 380 PRO A N 1
ATOM 2717 C CA . PRO A 1 380 ? 9.669 3.348 -12.938 1.00 97.94 380 PRO A CA 1
ATOM 2718 C C . PRO A 1 380 ? 10.877 3.034 -12.038 1.00 97.94 380 PRO A C 1
ATOM 2720 O O . PRO A 1 380 ? 10.870 3.331 -10.844 1.00 97.94 380 PRO A O 1
ATOM 2723 N N . VAL A 1 381 ? 11.903 2.403 -12.604 1.00 98.69 381 VAL A N 1
ATOM 2724 C CA . VAL A 1 381 ? 13.123 2.010 -11.891 1.00 98.69 381 VAL A CA 1
ATOM 2725 C C . VAL A 1 381 ? 14.119 3.168 -11.781 1.00 98.69 381 VAL A C 1
ATOM 2727 O O . VAL A 1 381 ? 14.092 4.129 -12.553 1.00 98.69 381 VAL A O 1
ATOM 2730 N N . GLY A 1 382 ? 15.014 3.080 -10.804 1.00 98.12 382 GLY A N 1
ATOM 2731 C CA . GLY A 1 382 ? 16.104 4.030 -10.615 1.00 98.12 382 GLY A CA 1
ATOM 2732 C C . GLY A 1 382 ? 17.164 3.505 -9.654 1.00 98.12 382 GLY A C 1
ATOM 2733 O O . GLY A 1 382 ? 17.007 2.447 -9.043 1.00 98.12 382 GLY A O 1
ATOM 2734 N N . LYS A 1 383 ? 18.262 4.249 -9.524 1.00 97.62 383 LYS A N 1
ATOM 2735 C CA . LYS A 1 383 ? 19.389 3.907 -8.645 1.00 97.62 383 LYS A CA 1
ATOM 2736 C C . LYS A 1 383 ? 20.118 5.178 -8.228 1.00 97.62 383 LYS A C 1
ATOM 2738 O O . LYS A 1 383 ? 20.239 6.094 -9.034 1.00 97.62 383 LYS A O 1
ATOM 2743 N N . ASN A 1 384 ? 20.617 5.239 -6.991 1.00 94.88 384 ASN A N 1
ATOM 2744 C CA . ASN A 1 384 ? 21.491 6.322 -6.504 1.00 94.88 384 ASN A CA 1
ATOM 2745 C C . ASN A 1 384 ? 20.984 7.747 -6.836 1.00 94.88 384 ASN A C 1
ATOM 2747 O O . ASN A 1 384 ? 21.730 8.577 -7.347 1.00 94.88 384 ASN A O 1
ATOM 2751 N N . GLY A 1 385 ? 19.695 8.016 -6.597 1.00 92.81 385 GLY A N 1
ATOM 2752 C CA . GLY A 1 385 ? 19.071 9.324 -6.864 1.00 92.81 385 GLY A CA 1
ATOM 2753 C C . GLY A 1 385 ? 18.823 9.649 -8.344 1.00 92.81 385 GLY A C 1
ATOM 2754 O O . GLY A 1 385 ? 18.420 10.764 -8.666 1.00 92.81 385 GLY A O 1
ATOM 2755 N N . SER A 1 386 ? 19.054 8.698 -9.251 1.00 95.62 386 SER A N 1
ATOM 2756 C CA . SER A 1 386 ? 18.762 8.834 -10.679 1.00 95.62 386 SER A CA 1
ATOM 2757 C C . SER A 1 386 ? 17.512 8.042 -11.040 1.00 95.62 386 SER A C 1
ATOM 2759 O O . SER A 1 386 ? 17.492 6.813 -10.916 1.00 95.62 386 SER A O 1
ATOM 2761 N N . PHE A 1 387 ? 16.481 8.736 -11.520 1.00 97.44 387 PHE A N 1
ATOM 2762 C CA . PHE A 1 387 ? 15.303 8.098 -12.096 1.00 97.44 387 PHE A CA 1
ATOM 2763 C C . PHE A 1 387 ? 15.569 7.731 -13.545 1.00 97.44 387 PHE A C 1
ATOM 2765 O O . PHE A 1 387 ? 15.827 8.592 -14.385 1.00 97.44 387 PHE A O 1
ATOM 2772 N N . LEU A 1 388 ? 15.510 6.436 -13.828 1.00 98.12 388 LEU A N 1
ATOM 2773 C CA . LEU A 1 388 ? 15.898 5.863 -15.106 1.00 98.12 388 LEU A CA 1
ATOM 2774 C C . LEU A 1 388 ? 14.743 4.991 -15.609 1.00 98.12 388 LEU A C 1
ATOM 2776 O O . LEU A 1 388 ? 14.892 3.772 -15.669 1.00 98.12 388 LEU A O 1
ATOM 2780 N N . PRO A 1 389 ? 13.565 5.557 -15.929 1.00 97.81 389 PRO A N 1
ATOM 2781 C CA . PRO A 1 389 ? 12.441 4.736 -16.335 1.00 97.81 389 PRO A CA 1
ATOM 2782 C C . PRO A 1 389 ? 12.727 4.057 -17.678 1.00 97.81 389 PRO A C 1
ATOM 2784 O O . PRO A 1 389 ? 13.192 4.684 -18.634 1.00 97.81 389 PRO A O 1
ATOM 2787 N N . LEU A 1 390 ? 12.406 2.768 -17.737 1.00 98.38 390 LEU A N 1
ATOM 2788 C CA . LEU A 1 390 ? 12.439 1.945 -18.942 1.00 98.38 390 LEU A CA 1
ATOM 2789 C C . LEU A 1 390 ? 11.003 1.702 -19.393 1.00 98.38 390 LEU A C 1
ATOM 2791 O O . LEU A 1 390 ? 10.135 1.440 -18.565 1.00 98.38 390 LEU A O 1
ATOM 2795 N N . TYR A 1 391 ? 10.742 1.745 -20.692 1.00 98.25 391 TYR A N 1
ATOM 2796 C CA . TYR A 1 391 ? 9.465 1.306 -21.238 1.00 98.25 391 TYR A CA 1
ATOM 2797 C C . TYR A 1 391 ? 9.697 0.121 -22.156 1.00 98.25 391 TYR A C 1
ATOM 2799 O O . TYR A 1 391 ? 10.545 0.184 -23.049 1.00 98.25 391 TYR A O 1
ATOM 2807 N N . ILE A 1 392 ? 8.908 -0.926 -21.937 1.00 97.94 392 ILE A N 1
ATOM 2808 C CA . ILE A 1 392 ? 8.867 -2.117 -22.778 1.00 97.94 392 ILE A CA 1
ATOM 2809 C C . ILE A 1 392 ? 7.430 -2.256 -23.256 1.00 97.94 392 ILE A C 1
ATOM 2811 O O . ILE A 1 392 ? 6.504 -2.375 -22.453 1.00 97.94 392 ILE A O 1
ATOM 2815 N N . ASP A 1 393 ? 7.248 -2.211 -24.567 1.00 97.56 393 ASP A N 1
ATOM 2816 C CA . ASP A 1 393 ? 5.963 -2.402 -25.222 1.00 97.56 393 ASP A CA 1
ATOM 2817 C C . ASP A 1 393 ? 6.036 -3.652 -26.118 1.00 97.56 393 ASP A C 1
ATOM 2819 O O . ASP A 1 393 ? 6.397 -3.528 -27.291 1.00 97.56 393 ASP A O 1
ATOM 2823 N N . PRO A 1 394 ? 5.769 -4.858 -25.570 1.00 97.44 394 PRO A N 1
ATOM 2824 C CA . PRO A 1 394 ? 5.923 -6.120 -26.296 1.00 97.44 394 PRO A CA 1
ATOM 2825 C C . PRO A 1 394 ? 4.692 -6.570 -27.100 1.00 97.44 394 PRO A C 1
ATOM 2827 O O . PRO A 1 394 ? 3.559 -6.477 -26.630 1.00 97.44 394 PRO A O 1
ATOM 2830 N N . SER A 1 395 ? 4.904 -7.178 -28.263 1.00 98.06 395 SER A N 1
ATOM 2831 C CA . SER A 1 395 ? 3.899 -8.051 -28.873 1.00 98.06 395 SER A CA 1
ATOM 2832 C C . SER A 1 395 ? 4.025 -9.465 -28.302 1.00 98.06 395 SER A C 1
ATOM 2834 O O . SER A 1 395 ? 5.140 -9.980 -28.159 1.00 98.06 395 SER A O 1
ATOM 2836 N N . THR A 1 396 ? 2.894 -10.091 -27.985 1.00 97.69 396 THR A N 1
ATOM 2837 C CA . THR A 1 396 ? 2.810 -11.425 -27.378 1.00 97.69 396 THR A CA 1
ATOM 2838 C C . THR A 1 396 ? 1.912 -12.349 -28.204 1.00 97.69 396 THR A C 1
ATOM 2840 O O . THR A 1 396 ? 0.977 -11.896 -28.865 1.00 97.69 396 THR A O 1
ATOM 2843 N N . ALA A 1 397 ? 2.219 -13.647 -28.187 1.00 97.25 397 ALA A N 1
ATOM 2844 C CA . ALA A 1 397 ? 1.462 -14.695 -28.867 1.00 97.25 397 ALA A CA 1
ATOM 2845 C C . ALA A 1 397 ? 0.429 -15.334 -27.919 1.00 97.25 397 ALA A C 1
ATOM 2847 O O . ALA A 1 397 ? -0.473 -14.657 -27.442 1.00 97.25 397 ALA A O 1
ATOM 2848 N N . THR A 1 398 ? 0.535 -16.632 -27.641 1.00 96.00 398 THR A N 1
ATOM 2849 C CA . THR A 1 398 ? -0.524 -17.423 -26.996 1.00 96.00 398 THR A CA 1
ATOM 2850 C C . THR A 1 398 ? -0.612 -17.251 -25.482 1.00 96.00 398 THR A C 1
ATOM 2852 O O . THR A 1 398 ? -1.691 -17.389 -24.915 1.00 96.00 398 THR A O 1
ATOM 2855 N N . GLU A 1 399 ? 0.498 -16.952 -24.811 1.00 96.56 399 GLU A N 1
ATOM 2856 C CA . GLU A 1 399 ? 0.556 -16.796 -23.358 1.00 96.56 399 GLU A CA 1
ATOM 2857 C C . GLU A 1 399 ? 0.981 -15.381 -22.953 1.00 96.56 399 GLU A C 1
ATOM 2859 O O . GLU A 1 399 ? 1.492 -14.589 -23.749 1.00 96.56 399 GLU A O 1
ATOM 2864 N N . SER A 1 400 ? 0.750 -15.051 -21.681 1.00 96.94 400 SER A N 1
ATOM 2865 C CA . SER A 1 400 ? 1.236 -13.795 -21.110 1.00 96.94 400 SER A CA 1
ATOM 2866 C C . SER A 1 400 ? 2.756 -13.830 -20.931 1.00 96.94 400 SER A C 1
ATOM 2868 O O . SER A 1 400 ? 3.331 -14.878 -20.639 1.00 96.94 400 SER A O 1
ATOM 2870 N N . VAL A 1 401 ? 3.405 -12.676 -21.086 1.00 98.12 401 VAL A N 1
ATOM 2871 C CA . VAL A 1 401 ? 4.866 -12.541 -20.982 1.00 98.12 401 VAL A CA 1
ATOM 2872 C C . VAL A 1 401 ? 5.211 -11.676 -19.781 1.00 98.12 401 VAL A C 1
ATOM 2874 O O . VAL A 1 401 ? 4.675 -10.577 -19.626 1.00 98.12 401 VAL A O 1
ATOM 2877 N N . GLU A 1 402 ? 6.120 -12.149 -18.932 1.00 98.25 402 GLU A N 1
ATOM 2878 C CA . GLU A 1 402 ? 6.579 -11.418 -17.753 1.00 98.25 402 GLU A CA 1
ATOM 2879 C C . GLU A 1 402 ? 8.003 -10.905 -17.947 1.00 98.25 402 GLU A C 1
ATOM 2881 O O . GLU A 1 402 ? 8.951 -11.682 -18.067 1.00 98.25 402 GLU A O 1
ATOM 2886 N N . PHE A 1 403 ? 8.151 -9.582 -17.932 1.00 98.44 403 PHE A N 1
ATOM 2887 C CA . PHE A 1 403 ? 9.443 -8.911 -17.983 1.00 98.44 403 PHE A CA 1
ATOM 2888 C C . PHE A 1 403 ? 9.871 -8.491 -16.586 1.00 98.44 403 PHE A C 1
ATOM 2890 O O . PHE A 1 403 ? 9.104 -7.861 -15.859 1.00 98.44 403 PHE A O 1
ATOM 2897 N N . LYS A 1 404 ? 11.126 -8.770 -16.245 1.00 98.62 404 LYS A N 1
ATOM 2898 C CA . LYS A 1 404 ? 11.851 -8.144 -15.140 1.00 98.62 404 LYS A CA 1
ATOM 2899 C C . LYS A 1 404 ? 12.617 -6.932 -15.667 1.00 98.62 404 LYS A C 1
ATOM 2901 O O . LYS A 1 404 ? 13.131 -7.000 -16.782 1.00 98.62 404 LYS A O 1
ATOM 2906 N N . ALA A 1 405 ? 12.737 -5.868 -14.878 1.00 98.62 405 ALA A N 1
ATOM 2907 C CA . ALA A 1 405 ? 13.626 -4.747 -15.171 1.00 98.62 405 ALA A CA 1
ATOM 2908 C C . ALA A 1 405 ? 14.301 -4.183 -13.912 1.00 98.62 405 ALA A C 1
ATOM 2910 O O . ALA A 1 405 ? 13.673 -4.117 -12.855 1.00 98.62 405 ALA A O 1
ATOM 2911 N N . GLU A 1 406 ? 15.549 -3.734 -14.047 1.00 98.69 406 GLU A N 1
ATOM 2912 C CA . GLU A 1 406 ? 16.306 -2.970 -13.045 1.00 98.69 406 GLU A CA 1
ATOM 2913 C C . GLU A 1 406 ? 17.174 -1.906 -13.740 1.00 98.69 406 GLU A C 1
ATOM 2915 O O . GLU A 1 406 ? 17.621 -2.094 -14.874 1.00 98.69 406 GLU A O 1
ATOM 2920 N N . ALA A 1 407 ? 17.416 -0.783 -13.061 1.00 98.50 407 ALA A N 1
ATOM 2921 C CA . ALA A 1 407 ? 18.331 0.257 -13.518 1.00 98.50 407 ALA A CA 1
ATOM 2922 C C . ALA A 1 407 ? 19.613 0.298 -12.678 1.00 98.50 407 ALA A C 1
ATOM 2924 O O . ALA A 1 407 ? 19.602 0.079 -11.465 1.00 98.50 407 ALA A O 1
ATOM 2925 N N . PHE A 1 408 ? 20.714 0.663 -13.328 1.00 98.38 408 PHE A N 1
ATOM 2926 C CA . PHE A 1 408 ? 22.034 0.793 -12.723 1.00 98.38 408 PHE A CA 1
ATOM 2927 C C . PHE A 1 408 ? 22.670 2.114 -13.156 1.00 98.38 408 PHE A C 1
ATOM 2929 O O . PHE A 1 408 ? 22.507 2.539 -14.297 1.00 98.38 408 PHE A O 1
ATOM 2936 N N . THR A 1 409 ? 23.435 2.736 -12.257 1.00 97.56 409 THR A N 1
ATOM 2937 C CA . THR A 1 409 ? 24.254 3.932 -12.543 1.00 97.56 409 THR A CA 1
ATOM 2938 C C . THR A 1 409 ? 25.736 3.592 -12.720 1.00 97.56 409 THR A C 1
ATOM 2940 O O . THR A 1 409 ? 26.603 4.445 -12.542 1.00 97.56 409 THR A O 1
ATOM 2943 N N . SER A 1 410 ? 26.040 2.321 -12.978 1.00 96.38 410 SER A N 1
ATOM 2944 C CA . SER A 1 410 ? 27.371 1.849 -13.338 1.00 96.38 410 SER A CA 1
ATOM 2945 C C . SER A 1 410 ? 27.278 0.882 -14.514 1.00 96.38 410 SER A C 1
ATOM 2947 O O . SER A 1 410 ? 26.441 -0.029 -14.536 1.00 96.38 410 SER A O 1
ATOM 2949 N N . ASN A 1 411 ? 28.171 1.076 -15.479 1.00 96.94 411 ASN A N 1
ATOM 2950 C CA . ASN A 1 411 ? 28.301 0.233 -16.652 1.00 96.94 411 ASN A CA 1
ATOM 2951 C C . ASN A 1 411 ? 29.772 -0.151 -16.812 1.00 96.94 411 ASN A C 1
ATOM 2953 O O . ASN A 1 411 ? 30.632 0.721 -16.856 1.00 96.94 411 ASN A O 1
ATOM 2957 N N . GLN A 1 412 ? 30.044 -1.455 -16.816 1.00 95.06 412 GLN A N 1
ATOM 2958 C CA . GLN A 1 412 ? 31.391 -2.019 -16.975 1.00 95.06 412 GLN A CA 1
ATOM 2959 C C . GLN A 1 412 ? 31.587 -2.631 -18.368 1.00 95.06 412 GLN A C 1
ATOM 2961 O O . GLN A 1 412 ? 32.588 -3.301 -18.607 1.00 95.06 412 GLN A O 1
ATOM 2966 N N . GLY A 1 413 ? 30.611 -2.459 -19.263 1.00 97.12 413 GLY A N 1
ATOM 2967 C CA . GLY A 1 413 ? 30.715 -2.908 -20.641 1.00 97.12 413 GLY A CA 1
ATOM 2968 C C . GLY A 1 413 ? 31.685 -2.075 -21.467 1.00 97.12 413 GLY A C 1
ATOM 2969 O O . GLY A 1 413 ? 32.071 -0.964 -21.100 1.00 97.12 413 GLY A O 1
ATOM 2970 N N . THR A 1 414 ? 32.048 -2.626 -22.617 1.00 97.50 414 THR A N 1
ATOM 2971 C CA . THR A 1 414 ? 32.843 -1.948 -23.645 1.00 97.50 414 THR A CA 1
ATOM 2972 C C . THR A 1 414 ? 31.939 -1.465 -24.779 1.00 97.50 414 THR A C 1
ATOM 2974 O O . THR A 1 414 ? 30.738 -1.735 -24.785 1.00 97.50 414 THR A O 1
ATOM 2977 N N . HIS A 1 415 ? 32.492 -0.736 -25.746 1.00 96.44 415 HIS A N 1
ATOM 2978 C CA . HIS A 1 415 ? 31.779 -0.351 -26.961 1.00 96.44 415 HIS A CA 1
ATOM 2979 C C . HIS A 1 415 ? 32.688 -0.503 -28.194 1.00 96.44 415 HIS A C 1
ATOM 2981 O O . HIS A 1 415 ? 33.909 -0.361 -28.066 1.00 96.44 415 HIS A O 1
ATOM 2987 N N . PRO A 1 416 ? 32.118 -0.774 -29.381 1.00 94.94 416 PRO A N 1
ATOM 2988 C CA . PRO A 1 416 ? 32.875 -0.881 -30.626 1.00 94.94 416 PRO A CA 1
ATOM 2989 C C . PRO A 1 416 ? 33.378 0.492 -31.108 1.00 94.94 416 PRO A C 1
ATOM 2991 O O . PRO A 1 416 ? 32.962 1.538 -30.606 1.00 94.94 416 PRO A O 1
ATOM 2994 N N . GLN A 1 417 ? 34.257 0.507 -32.120 1.00 89.62 417 GLN A N 1
ATOM 2995 C CA . GLN A 1 417 ? 34.899 1.733 -32.636 1.00 89.62 417 GLN A CA 1
ATOM 2996 C C . GLN A 1 417 ? 33.928 2.775 -33.213 1.00 89.62 417 GLN A C 1
ATOM 2998 O O . GLN A 1 417 ? 34.238 3.964 -33.236 1.00 89.62 417 GLN A O 1
ATOM 3003 N N . ASN A 1 418 ? 32.768 2.347 -33.711 1.00 89.75 418 ASN A N 1
ATOM 3004 C CA . ASN A 1 418 ? 31.741 3.242 -34.247 1.00 89.75 418 ASN A CA 1
ATOM 3005 C C . ASN A 1 418 ? 30.905 3.932 -33.153 1.00 89.75 418 ASN A C 1
ATOM 3007 O O . ASN A 1 418 ? 30.060 4.764 -33.472 1.00 89.75 418 ASN A O 1
ATOM 3011 N N . ILE A 1 419 ? 31.152 3.622 -31.880 1.00 93.81 419 ILE A N 1
ATOM 3012 C CA . ILE A 1 419 ? 30.633 4.344 -30.721 1.00 93.81 419 ILE A CA 1
ATOM 3013 C C . ILE A 1 419 ? 31.804 5.086 -30.065 1.00 93.81 419 ILE A C 1
ATOM 3015 O O . ILE A 1 419 ? 32.870 4.511 -29.870 1.00 93.81 419 ILE A O 1
ATOM 3019 N N . THR A 1 420 ? 31.634 6.364 -29.729 1.00 93.31 420 THR A N 1
ATOM 3020 C CA . THR A 1 420 ? 32.700 7.197 -29.132 1.00 93.31 420 THR A CA 1
ATOM 3021 C C . THR A 1 420 ? 32.602 7.307 -27.615 1.00 93.31 420 THR A C 1
ATOM 3023 O O . THR A 1 420 ? 33.572 7.673 -26.955 1.00 93.31 420 THR A O 1
ATOM 3026 N N . SER A 1 421 ? 31.435 7.000 -27.048 1.00 94.56 421 SER A N 1
ATOM 3027 C CA . SER A 1 421 ? 31.228 6.945 -25.603 1.00 94.56 421 SER A CA 1
ATOM 3028 C C . SER A 1 421 ? 30.071 6.022 -25.250 1.00 94.56 421 SER A C 1
ATOM 3030 O O . SER A 1 421 ? 29.106 5.909 -26.007 1.00 94.56 421 SER A O 1
ATOM 3032 N N . LEU A 1 422 ? 30.155 5.405 -24.075 1.00 97.19 422 LEU A N 1
ATOM 3033 C CA . LEU A 1 422 ? 29.108 4.578 -23.485 1.00 97.19 422 LEU A CA 1
ATOM 3034 C C . LEU A 1 422 ? 28.669 5.188 -22.153 1.00 97.19 422 LEU A C 1
ATOM 3036 O O . LEU A 1 422 ? 29.497 5.600 -21.341 1.00 97.19 422 LEU A O 1
ATOM 3040 N N . SER A 1 423 ? 27.361 5.246 -21.923 1.00 97.56 423 SER A N 1
ATOM 3041 C CA . SER A 1 423 ? 26.804 5.760 -20.676 1.00 97.56 423 SER A CA 1
ATOM 3042 C C . SER A 1 423 ? 27.091 4.835 -19.496 1.00 97.56 423 SER A C 1
ATOM 3044 O O . SER A 1 423 ? 26.955 3.613 -19.587 1.00 97.56 423 SER A O 1
ATOM 3046 N N . ASN A 1 424 ? 27.383 5.442 -18.342 1.00 96.88 424 ASN A N 1
ATOM 3047 C CA . ASN A 1 424 ? 27.430 4.739 -17.058 1.00 96.88 424 ASN A CA 1
ATOM 3048 C C . ASN A 1 424 ? 26.056 4.199 -16.645 1.00 96.88 424 ASN A C 1
ATOM 3050 O O . ASN A 1 424 ? 25.978 3.248 -15.871 1.00 96.88 424 ASN A O 1
ATOM 3054 N N . ASN A 1 425 ? 24.972 4.801 -17.136 1.00 98.06 425 ASN A N 1
ATOM 3055 C CA . ASN A 1 425 ? 23.627 4.336 -16.837 1.00 98.06 425 ASN A CA 1
ATOM 3056 C C . ASN A 1 425 ? 23.244 3.206 -17.791 1.00 98.06 425 ASN A C 1
ATOM 3058 O O . ASN A 1 425 ? 23.436 3.298 -19.008 1.00 98.06 425 ASN A O 1
ATOM 3062 N N . ARG A 1 426 ? 22.661 2.147 -17.240 1.00 98.12 426 ARG A N 1
ATOM 3063 C CA . ARG A 1 426 ? 22.197 0.994 -18.010 1.00 98.12 426 ARG A CA 1
ATOM 3064 C C . ARG A 1 426 ? 20.947 0.389 -17.394 1.00 98.12 426 ARG A C 1
ATOM 3066 O O . ARG A 1 426 ? 20.660 0.579 -16.210 1.00 98.12 426 ARG A O 1
ATOM 3073 N N . TRP A 1 427 ? 20.252 -0.384 -18.207 1.00 98.69 427 TRP A N 1
ATOM 3074 C CA . TRP A 1 427 ? 19.070 -1.136 -17.830 1.00 98.69 427 TRP A CA 1
ATOM 3075 C C . TRP A 1 427 ? 19.312 -2.609 -18.084 1.00 98.69 427 TRP A C 1
ATOM 3077 O O . TRP A 1 427 ? 19.847 -2.988 -19.125 1.00 98.69 427 TRP A O 1
ATOM 3087 N N . GLU A 1 428 ? 18.883 -3.430 -17.140 1.00 98.25 428 GLU A N 1
ATOM 3088 C CA . GLU A 1 428 ? 18.759 -4.865 -17.341 1.00 98.25 428 GLU A CA 1
ATOM 3089 C C . GLU A 1 428 ? 17.291 -5.210 -17.454 1.00 98.25 428 GLU A C 1
ATOM 3091 O O . GLU A 1 428 ? 16.477 -4.768 -16.643 1.00 98.25 428 GLU A O 1
ATOM 3096 N N . THR A 1 429 ? 16.959 -6.034 -18.431 1.00 98.25 429 THR A N 1
ATOM 3097 C CA . THR A 1 429 ? 15.655 -6.644 -18.563 1.00 98.25 429 THR A CA 1
ATOM 3098 C C . THR A 1 429 ? 15.778 -8.082 -19.032 1.00 98.25 429 THR A C 1
ATOM 3100 O O . THR A 1 429 ? 16.654 -8.436 -19.814 1.00 98.25 429 THR A O 1
ATOM 3103 N N . ALA A 1 430 ? 14.902 -8.927 -18.509 1.00 97.25 430 ALA A N 1
ATOM 3104 C CA . ALA A 1 430 ? 14.851 -10.337 -18.846 1.00 97.25 430 ALA A CA 1
ATOM 3105 C C . ALA A 1 430 ? 13.397 -10.791 -18.886 1.00 97.25 430 ALA A C 1
ATOM 3107 O O . ALA A 1 430 ? 12.587 -10.355 -18.062 1.00 97.25 430 ALA A O 1
ATOM 3108 N N . ILE A 1 431 ? 13.090 -11.698 -19.804 1.00 98.06 431 ILE A N 1
ATOM 3109 C CA . ILE A 1 431 ? 11.821 -12.417 -19.804 1.00 98.06 431 ILE A CA 1
ATOM 3110 C C . ILE A 1 431 ? 11.956 -13.550 -18.797 1.00 98.06 431 ILE A C 1
ATOM 3112 O O . ILE A 1 431 ? 12.844 -14.391 -18.916 1.00 98.06 431 ILE A O 1
ATOM 3116 N N . ILE A 1 432 ? 11.107 -13.543 -17.776 1.00 97.06 432 ILE A N 1
ATOM 3117 C CA . ILE A 1 432 ? 11.140 -14.543 -16.702 1.00 97.06 432 ILE A CA 1
ATOM 3118 C C . ILE A 1 432 ? 9.983 -15.544 -16.790 1.00 97.06 432 ILE A C 1
ATOM 3120 O O . ILE A 1 432 ? 10.018 -16.571 -16.119 1.00 97.06 432 ILE A O 1
ATOM 3124 N N . LEU A 1 433 ? 8.981 -15.265 -17.631 1.00 97.69 433 LEU A N 1
ATOM 3125 C CA . LEU A 1 433 ? 7.881 -16.169 -17.964 1.00 97.69 433 LEU A CA 1
ATOM 3126 C C . LEU A 1 433 ? 7.367 -15.866 -19.379 1.00 97.69 433 LEU A C 1
ATOM 3128 O O . LEU A 1 433 ? 7.333 -14.701 -19.776 1.00 97.69 433 LEU A O 1
ATOM 3132 N N . GLY A 1 434 ? 6.943 -16.897 -20.115 1.00 97.31 434 GLY A N 1
ATOM 3133 C CA . GLY A 1 434 ? 6.307 -16.743 -21.430 1.00 97.31 434 GLY A CA 1
ATOM 3134 C C . GLY A 1 434 ? 7.273 -16.452 -22.583 1.00 97.31 434 GLY A C 1
ATOM 3135 O O . GLY A 1 434 ? 6.870 -15.837 -23.563 1.00 97.31 434 GLY A O 1
ATOM 3136 N N . ASN A 1 435 ? 8.541 -16.872 -22.488 1.00 96.38 435 ASN A N 1
ATOM 3137 C CA . ASN A 1 435 ? 9.560 -16.608 -23.515 1.00 96.38 435 ASN A CA 1
ATOM 3138 C C . ASN A 1 435 ? 9.122 -17.027 -24.928 1.00 96.38 435 ASN A C 1
ATOM 3140 O O . ASN A 1 435 ? 9.278 -16.254 -25.865 1.00 96.38 435 ASN A O 1
ATOM 3144 N N . ASP A 1 436 ? 8.500 -18.196 -25.070 1.00 96.94 436 ASP A N 1
ATOM 3145 C CA . ASP A 1 436 ? 8.050 -18.702 -26.375 1.00 96.94 436 ASP A CA 1
ATOM 3146 C C . ASP A 1 436 ? 6.879 -17.892 -26.955 1.00 96.94 436 ASP A C 1
ATOM 3148 O O . ASP A 1 436 ? 6.620 -17.929 -28.156 1.00 96.94 436 ASP A O 1
ATOM 3152 N N . SER A 1 437 ? 6.181 -17.128 -26.108 1.00 97.62 437 SER A N 1
ATOM 3153 C CA . SER A 1 437 ? 5.127 -16.201 -26.522 1.00 97.62 437 SER A CA 1
ATOM 3154 C C . SER A 1 437 ? 5.636 -14.786 -26.790 1.00 97.62 437 SER A C 1
ATOM 3156 O O . SER A 1 437 ? 4.852 -13.944 -27.223 1.00 97.62 437 SER A O 1
ATOM 3158 N N . PHE A 1 438 ? 6.912 -14.483 -26.554 1.00 98.25 438 PHE A N 1
ATOM 3159 C CA . PHE A 1 438 ? 7.475 -13.176 -26.871 1.00 98.25 438 PHE A CA 1
ATOM 3160 C C . PHE A 1 438 ? 7.808 -13.066 -28.363 1.00 98.25 438 PHE A C 1
ATOM 3162 O O . PHE A 1 438 ? 8.612 -13.832 -28.886 1.00 98.25 438 PHE A O 1
ATOM 3169 N N . ILE A 1 439 ? 7.214 -12.085 -29.050 1.00 98.38 439 ILE A N 1
ATOM 3170 C CA . ILE A 1 439 ? 7.415 -11.890 -30.495 1.00 98.38 439 ILE A CA 1
ATOM 3171 C C . ILE A 1 439 ? 8.426 -10.770 -30.759 1.00 98.38 439 ILE A C 1
ATOM 3173 O O . ILE A 1 439 ? 9.378 -10.935 -31.524 1.00 98.38 439 ILE A O 1
ATOM 3177 N N . ASN A 1 440 ? 8.185 -9.595 -30.175 1.00 97.81 440 ASN A N 1
ATOM 3178 C CA . ASN A 1 440 ? 9.002 -8.396 -30.353 1.00 97.81 440 ASN A CA 1
ATOM 3179 C C . ASN A 1 440 ? 8.664 -7.337 -29.292 1.00 97.81 440 ASN A C 1
ATOM 3181 O O . ASN A 1 440 ? 7.634 -7.456 -28.634 1.00 97.81 440 ASN A O 1
ATOM 3185 N N . ALA A 1 441 ? 9.479 -6.289 -29.131 1.00 97.81 441 ALA A N 1
ATOM 3186 C CA . ALA A 1 441 ? 9.145 -5.145 -28.273 1.00 97.81 441 ALA A CA 1
ATOM 3187 C C . ALA A 1 441 ? 9.669 -3.803 -28.789 1.00 97.81 441 ALA A C 1
ATOM 3189 O O . ALA A 1 441 ? 10.826 -3.697 -29.190 1.00 97.81 441 ALA A O 1
ATOM 3190 N N . ASN A 1 442 ? 8.850 -2.751 -28.687 1.00 97.69 442 ASN A N 1
ATOM 3191 C CA . ASN A 1 442 ? 9.359 -1.380 -28.747 1.00 97.69 442 ASN A CA 1
ATOM 3192 C C . ASN A 1 442 ? 9.981 -1.004 -27.400 1.00 97.69 442 ASN A C 1
ATOM 3194 O O . ASN A 1 442 ? 9.405 -1.282 -26.344 1.00 97.69 442 ASN A O 1
ATOM 3198 N N . ILE A 1 443 ? 11.122 -0.315 -27.440 1.00 98.00 443 ILE A N 1
ATOM 3199 C CA . ILE A 1 443 ? 11.863 0.089 -26.241 1.00 98.00 443 ILE A CA 1
ATOM 3200 C C . ILE A 1 443 ? 11.998 1.603 -26.188 1.00 98.00 443 ILE A C 1
ATOM 3202 O O . ILE A 1 443 ? 12.288 2.241 -27.200 1.00 98.00 443 ILE A O 1
ATOM 3206 N N . ARG A 1 444 ? 11.799 2.174 -24.995 1.00 98.06 444 ARG A N 1
ATOM 3207 C CA . ARG A 1 444 ? 12.182 3.554 -24.679 1.00 98.06 444 ARG A CA 1
ATOM 3208 C C . ARG A 1 444 ? 13.028 3.592 -23.425 1.00 98.06 444 ARG A C 1
ATOM 3210 O O . ARG A 1 444 ? 12.598 3.108 -22.380 1.00 98.06 444 ARG A O 1
ATOM 3217 N N . ILE A 1 445 ? 14.172 4.253 -23.521 1.00 97.88 445 ILE A N 1
ATOM 3218 C CA . ILE A 1 445 ? 14.995 4.614 -22.368 1.00 97.88 445 ILE A CA 1
ATOM 3219 C C . ILE A 1 445 ? 14.929 6.122 -22.140 1.00 97.88 445 ILE A C 1
ATOM 3221 O O . ILE A 1 445 ? 14.787 6.909 -23.082 1.00 97.88 445 ILE A O 1
ATOM 3225 N N . VAL A 1 446 ? 15.010 6.522 -20.877 1.00 97.06 446 VAL A N 1
ATOM 3226 C CA . VAL A 1 446 ? 14.948 7.923 -20.453 1.00 97.06 446 VAL A CA 1
ATOM 3227 C C . VAL A 1 446 ? 16.160 8.226 -19.592 1.00 97.06 446 VAL A C 1
ATOM 3229 O O . VAL A 1 446 ? 16.407 7.554 -18.593 1.00 97.06 446 VAL A O 1
ATOM 3232 N N . ASN A 1 447 ? 16.922 9.241 -19.985 1.00 95.94 447 ASN A N 1
ATOM 3233 C CA . ASN A 1 447 ? 18.106 9.687 -19.269 1.00 95.94 447 ASN A CA 1
ATOM 3234 C C . ASN A 1 447 ? 18.405 11.146 -19.637 1.00 95.94 447 ASN A C 1
ATOM 3236 O O . ASN A 1 447 ? 18.423 11.511 -20.811 1.00 95.94 447 ASN A O 1
ATOM 3240 N N . ALA A 1 448 ? 18.678 11.973 -18.627 1.00 92.62 448 ALA A N 1
ATOM 3241 C CA . ALA A 1 448 ? 18.976 13.394 -18.797 1.00 92.62 448 ALA A CA 1
ATOM 3242 C C . ALA A 1 448 ? 20.222 13.673 -19.662 1.00 92.62 448 ALA A C 1
ATOM 3244 O O . ALA A 1 448 ? 20.321 14.744 -20.247 1.00 92.62 448 ALA A O 1
ATOM 3245 N N . SER A 1 449 ? 21.155 12.720 -19.755 1.00 92.00 449 SER A N 1
ATOM 3246 C CA . SER A 1 449 ? 22.386 12.843 -20.556 1.00 92.00 449 SER A CA 1
ATOM 3247 C C . SER A 1 449 ? 22.217 12.508 -22.046 1.00 92.00 449 SER A C 1
ATOM 3249 O O . SER A 1 449 ? 23.180 12.613 -22.800 1.00 92.00 449 SER A O 1
ATOM 3251 N N . ILE A 1 450 ? 21.018 12.111 -22.489 1.00 95.81 450 ILE A N 1
ATOM 3252 C CA . ILE A 1 450 ? 20.740 11.841 -23.906 1.00 95.81 450 ILE A CA 1
ATOM 3253 C C . ILE A 1 450 ? 20.830 13.140 -24.720 1.00 95.81 450 ILE A C 1
ATOM 3255 O O . ILE A 1 450 ? 20.140 14.121 -24.441 1.00 95.81 450 ILE A O 1
ATOM 3259 N N . SER A 1 451 ? 21.658 13.104 -25.762 1.00 91.88 451 SER A N 1
ATOM 3260 C CA . SER A 1 451 ? 21.913 14.176 -26.731 1.00 91.88 451 SER A CA 1
ATOM 3261 C C . SER A 1 451 ? 21.504 13.766 -28.155 1.00 91.88 451 SER A C 1
ATOM 3263 O O . SER A 1 451 ? 21.139 12.615 -28.396 1.00 91.88 451 SER A O 1
ATOM 3265 N N . ALA A 1 452 ? 21.599 14.693 -29.117 1.00 90.31 452 ALA A N 1
ATOM 3266 C CA . ALA A 1 452 ? 21.205 14.486 -30.520 1.00 90.31 452 ALA A CA 1
ATOM 3267 C C . ALA A 1 452 ? 21.899 13.296 -31.217 1.00 90.31 452 ALA A C 1
ATOM 3269 O O . ALA A 1 452 ? 21.330 12.695 -32.125 1.00 90.31 452 ALA A O 1
ATOM 3270 N N . GLU A 1 453 ? 23.107 12.944 -30.780 1.00 91.69 453 GLU A N 1
ATOM 3271 C CA . GLU A 1 453 ? 23.927 11.868 -31.360 1.00 91.69 453 GLU A CA 1
ATOM 3272 C C . GLU A 1 453 ? 23.809 10.548 -30.594 1.00 91.69 453 GLU A C 1
ATOM 3274 O O . GLU A 1 453 ? 24.411 9.540 -30.963 1.00 91.69 453 GLU A O 1
ATOM 3279 N N . SER A 1 454 ? 23.043 10.544 -29.504 1.00 95.69 454 SER A N 1
ATOM 3280 C CA . SER A 1 454 ? 22.880 9.352 -28.686 1.00 95.69 454 SER A CA 1
ATOM 3281 C C . SER A 1 454 ? 22.089 8.286 -29.448 1.00 95.69 454 SER A C 1
ATOM 3283 O O . SER A 1 454 ? 21.087 8.584 -30.102 1.00 95.69 454 SER A O 1
ATOM 3285 N N . LYS A 1 455 ? 22.507 7.028 -29.322 1.00 96.44 455 LYS A N 1
ATOM 3286 C CA . LYS A 1 455 ? 21.802 5.846 -29.826 1.00 96.44 455 LYS A CA 1
ATOM 3287 C C . LYS A 1 455 ? 21.569 4.843 -28.710 1.00 96.44 455 LYS A C 1
ATOM 3289 O O . LYS A 1 455 ? 22.361 4.775 -27.770 1.00 96.44 455 LYS A O 1
ATOM 3294 N N . ILE A 1 456 ? 20.492 4.063 -28.815 1.00 98.06 456 ILE A N 1
ATOM 3295 C CA . ILE A 1 456 ? 20.326 2.886 -27.954 1.00 98.06 456 ILE A CA 1
ATOM 3296 C C . ILE A 1 456 ? 21.357 1.855 -28.401 1.00 98.06 456 ILE A C 1
ATOM 3298 O O . ILE A 1 456 ? 21.477 1.561 -29.589 1.00 98.06 456 ILE A O 1
ATOM 3302 N N . VAL A 1 457 ? 22.073 1.303 -27.434 1.00 98.00 457 VAL A N 1
ATOM 3303 C CA . VAL A 1 457 ? 23.003 0.191 -27.628 1.00 98.00 457 VAL A CA 1
ATOM 3304 C C . VAL A 1 457 ? 22.594 -0.958 -26.719 1.00 98.00 457 VAL A C 1
ATOM 3306 O O . VAL A 1 457 ? 22.014 -0.726 -25.651 1.00 98.00 457 VAL A O 1
ATOM 3309 N N . GLN A 1 458 ? 22.885 -2.189 -27.133 1.00 98.06 458 GLN A N 1
ATOM 3310 C CA . GLN A 1 458 ? 22.596 -3.372 -26.328 1.00 98.06 458 GLN A CA 1
ATOM 3311 C C . GLN A 1 458 ? 23.756 -4.366 -26.283 1.00 98.06 458 GLN A C 1
ATOM 3313 O O . GLN A 1 458 ? 24.616 -4.366 -27.159 1.00 98.06 458 GLN A O 1
ATOM 3318 N N . SER A 1 459 ? 23.750 -5.212 -25.257 1.00 98.19 459 SER A N 1
ATOM 3319 C CA . SER A 1 459 ? 24.729 -6.275 -25.015 1.00 98.19 459 SER A CA 1
ATOM 3320 C C . SER A 1 459 ? 24.018 -7.542 -24.527 1.00 98.19 459 SER A C 1
ATOM 3322 O O . SER A 1 459 ? 22.905 -7.470 -24.007 1.00 98.19 459 SER A O 1
ATOM 3324 N N . GLU A 1 460 ? 24.656 -8.706 -24.668 1.00 96.00 460 GLU A N 1
ATOM 3325 C CA . GLU A 1 460 ? 24.168 -9.977 -24.102 1.00 96.00 460 GLU A CA 1
ATOM 3326 C C . GLU A 1 460 ? 24.432 -10.104 -22.596 1.00 96.00 460 GLU A C 1
ATOM 3328 O O . GLU A 1 460 ? 23.823 -10.932 -21.924 1.00 96.00 460 GLU A O 1
ATOM 3333 N N . THR A 1 461 ? 25.367 -9.315 -22.059 1.00 97.38 461 THR A N 1
ATOM 3334 C CA . THR A 1 461 ? 25.744 -9.343 -20.640 1.00 97.38 461 THR A CA 1
ATOM 3335 C C . THR A 1 461 ? 26.068 -7.946 -20.116 1.00 97.38 461 THR A C 1
ATOM 3337 O O . THR A 1 461 ? 26.415 -7.041 -20.880 1.00 97.38 461 THR A O 1
ATOM 3340 N N . ALA A 1 462 ? 26.031 -7.771 -18.792 1.00 96.94 462 ALA A N 1
ATOM 3341 C CA . ALA A 1 462 ? 26.315 -6.489 -18.144 1.00 96.94 462 ALA A CA 1
ATOM 3342 C C . ALA A 1 462 ? 27.707 -5.914 -18.479 1.00 96.94 462 ALA A C 1
ATOM 3344 O O . ALA A 1 462 ? 27.831 -4.694 -18.591 1.00 96.94 462 ALA A O 1
ATOM 3345 N N . SER A 1 463 ? 28.713 -6.778 -18.658 1.00 96.88 463 SER A N 1
ATOM 3346 C CA . SER A 1 463 ? 30.110 -6.411 -18.958 1.00 96.88 463 SER A CA 1
ATOM 3347 C C . SER A 1 463 ? 30.518 -6.684 -20.412 1.00 96.88 463 SER A C 1
ATOM 3349 O O . SER A 1 463 ? 31.703 -6.649 -20.730 1.00 96.88 463 SER A O 1
ATOM 3351 N N . GLY A 1 464 ? 29.562 -7.014 -21.284 1.00 97.44 464 GLY A N 1
ATOM 3352 C CA . GLY A 1 464 ? 29.823 -7.263 -22.701 1.00 97.44 464 GLY A CA 1
ATOM 3353 C C . GLY A 1 464 ? 30.032 -5.980 -23.508 1.00 97.44 464 GLY A C 1
ATOM 3354 O O . GLY A 1 464 ? 30.000 -4.869 -22.974 1.00 97.44 464 GLY A O 1
ATOM 3355 N N . GLU A 1 465 ? 30.228 -6.144 -24.813 1.00 97.88 465 GLU A N 1
ATOM 3356 C CA . GLU A 1 465 ? 30.290 -5.026 -25.752 1.00 97.88 465 GLU A CA 1
ATOM 3357 C C . GLU A 1 465 ? 28.874 -4.531 -26.089 1.00 97.88 465 GLU A C 1
ATOM 3359 O O . GLU A 1 465 ? 28.040 -5.289 -26.585 1.00 97.88 465 GLU A O 1
ATOM 3364 N N . TYR A 1 466 ? 28.602 -3.254 -25.819 1.00 98.31 466 TYR A N 1
ATOM 3365 C CA . TYR A 1 466 ? 27.341 -2.595 -26.142 1.00 98.31 466 TYR A CA 1
ATOM 3366 C C . TYR A 1 466 ? 27.394 -2.028 -27.557 1.00 98.31 466 TYR A C 1
ATOM 3368 O O . TYR A 1 466 ? 28.029 -1.003 -27.811 1.00 98.31 466 TYR A O 1
ATOM 3376 N N . SER A 1 467 ? 26.674 -2.681 -28.462 1.00 96.69 467 SER A N 1
ATOM 3377 C CA . SER A 1 467 ? 26.698 -2.386 -29.892 1.00 96.69 467 SER A CA 1
ATOM 3378 C C . SER A 1 467 ? 25.376 -1.810 -30.390 1.00 96.69 467 SER A C 1
ATOM 3380 O O . SER A 1 467 ? 24.314 -1.998 -29.785 1.00 96.69 467 SER A O 1
ATOM 3382 N N . LEU A 1 468 ? 25.446 -1.094 -31.515 1.00 95.25 468 LEU A N 1
ATOM 3383 C CA . LEU A 1 468 ? 24.259 -0.713 -32.278 1.00 95.25 468 LEU A CA 1
ATOM 3384 C C . LEU A 1 468 ? 23.537 -1.968 -32.773 1.00 95.25 468 LEU A C 1
ATOM 3386 O O . LEU A 1 468 ? 24.150 -3.001 -33.038 1.00 95.25 468 LEU A O 1
ATOM 3390 N N . PHE A 1 469 ? 22.227 -1.853 -32.938 1.00 94.25 469 PHE A N 1
ATOM 3391 C CA . PHE A 1 469 ? 21.377 -2.915 -33.453 1.00 94.25 469 PHE A CA 1
ATOM 3392 C C . PHE A 1 469 ? 20.340 -2.335 -34.414 1.00 94.25 469 PHE A C 1
ATOM 3394 O O . PHE A 1 469 ? 20.091 -1.129 -34.437 1.00 94.25 469 PHE A O 1
ATOM 3401 N N . SER A 1 470 ? 19.739 -3.210 -35.218 1.00 90.06 470 SER A N 1
ATOM 3402 C CA . SER A 1 470 ? 18.525 -2.887 -35.958 1.00 90.06 470 SER A CA 1
ATOM 3403 C C . SER A 1 470 ? 17.332 -3.356 -35.126 1.00 90.06 470 SER A C 1
ATOM 3405 O O . SER A 1 470 ? 17.363 -4.484 -34.635 1.00 90.06 470 SER A O 1
ATOM 3407 N N . PRO A 1 471 ? 16.289 -2.539 -34.933 1.00 92.12 471 PRO A N 1
ATOM 3408 C CA . PRO A 1 471 ? 16.054 -1.229 -35.539 1.00 92.12 471 PRO A CA 1
ATOM 3409 C C . PRO A 1 471 ? 16.774 -0.058 -34.850 1.00 92.12 471 PRO A C 1
ATOM 3411 O O . PRO A 1 471 ? 17.015 -0.074 -33.646 1.00 92.12 471 PRO A O 1
ATOM 3414 N N . ALA A 1 472 ? 17.052 1.001 -35.621 1.00 91.00 472 ALA A N 1
ATOM 3415 C CA . ALA A 1 472 ? 17.686 2.224 -35.125 1.00 91.00 472 ALA A CA 1
ATOM 3416 C C . ALA A 1 472 ? 16.843 2.949 -34.055 1.00 91.00 472 ALA A C 1
ATOM 3418 O O . ALA A 1 472 ? 15.631 2.752 -33.938 1.00 91.00 472 ALA A O 1
ATOM 3419 N N . SER A 1 473 ? 17.473 3.850 -33.299 1.00 94.50 473 SER A N 1
ATOM 3420 C CA . SER A 1 473 ? 16.782 4.673 -32.302 1.00 94.50 473 SER A CA 1
ATOM 3421 C C . SER A 1 473 ? 16.507 6.105 -32.770 1.00 94.50 473 SER A C 1
ATOM 3423 O O . SER A 1 473 ? 17.389 6.763 -33.327 1.00 94.50 473 SER A O 1
ATOM 3425 N N . ILE A 1 474 ? 15.322 6.619 -32.443 1.00 94.19 474 ILE A N 1
ATOM 3426 C CA . ILE A 1 474 ? 14.915 8.020 -32.563 1.00 94.19 474 ILE A CA 1
ATOM 3427 C C . ILE A 1 474 ? 15.248 8.751 -31.265 1.00 94.19 474 ILE A C 1
ATOM 3429 O O . ILE A 1 474 ? 14.880 8.300 -30.174 1.00 94.19 474 ILE A O 1
ATOM 3433 N N . VAL A 1 475 ? 15.905 9.900 -31.401 1.00 95.88 475 VAL A N 1
ATOM 3434 C CA . VAL A 1 475 ? 16.218 10.807 -30.296 1.00 95.88 475 VAL A CA 1
ATOM 3435 C C . VAL A 1 475 ? 15.059 11.771 -30.067 1.00 95.88 475 VAL A C 1
ATOM 3437 O O . VAL A 1 475 ? 14.573 12.408 -30.998 1.00 95.88 475 VAL A O 1
ATOM 3440 N N . GLY A 1 476 ? 14.650 11.912 -28.811 1.00 92.88 476 GLY A N 1
ATOM 3441 C CA . GLY A 1 476 ? 13.822 13.011 -28.322 1.00 92.88 476 GLY A CA 1
ATOM 3442 C C . GLY A 1 476 ? 14.456 13.641 -27.082 1.00 92.88 476 GLY A C 1
ATOM 3443 O O . GLY A 1 476 ? 15.451 13.138 -26.561 1.00 92.88 476 GLY A O 1
ATOM 3444 N N . THR A 1 477 ? 13.875 14.726 -26.570 1.00 89.94 477 THR A N 1
ATOM 3445 C CA . THR A 1 477 ? 14.385 15.418 -25.374 1.00 89.94 477 THR A CA 1
ATOM 3446 C C . THR A 1 477 ? 14.511 14.460 -24.184 1.00 89.94 477 THR A C 1
ATOM 3448 O O . THR A 1 477 ? 13.504 14.031 -23.621 1.00 89.94 477 THR A O 1
ATOM 3451 N N . GLY A 1 478 ? 15.749 14.107 -23.818 1.00 94.06 478 GLY A N 1
ATOM 3452 C CA . GLY A 1 478 ? 16.062 13.197 -22.711 1.00 94.06 478 GLY A CA 1
ATOM 3453 C C . GLY A 1 478 ? 15.622 11.742 -22.913 1.00 94.06 478 GLY A C 1
ATOM 3454 O O . GLY A 1 478 ? 15.590 10.986 -21.941 1.00 94.06 478 GLY A O 1
ATOM 3455 N N . THR A 1 479 ? 15.241 11.332 -24.131 1.00 97.06 479 THR A N 1
ATOM 3456 C CA . THR A 1 479 ? 14.727 9.976 -24.392 1.00 97.06 479 THR A CA 1
ATOM 3457 C C . THR A 1 479 ? 15.203 9.402 -25.716 1.00 97.06 479 THR A C 1
ATOM 3459 O O . THR A 1 479 ? 15.340 10.131 -26.694 1.00 97.06 479 THR A O 1
ATOM 3462 N N . LEU A 1 480 ? 15.376 8.084 -25.761 1.00 97.94 480 LEU A N 1
ATOM 3463 C CA . LEU A 1 480 ? 15.616 7.329 -26.988 1.00 97.94 480 LEU A CA 1
ATOM 3464 C C . LEU A 1 480 ? 14.532 6.271 -27.147 1.00 97.94 480 LEU A C 1
ATOM 3466 O O . LEU A 1 480 ? 14.182 5.607 -26.173 1.00 97.94 480 LEU A O 1
ATOM 3470 N N . THR A 1 481 ? 14.023 6.112 -28.365 1.00 97.56 481 THR A N 1
ATOM 3471 C CA . THR A 1 481 ? 12.948 5.165 -28.712 1.00 97.56 481 THR A CA 1
ATOM 3472 C C . THR A 1 481 ? 13.345 4.342 -29.927 1.00 97.56 481 THR A C 1
ATOM 3474 O O . THR A 1 481 ? 13.992 4.876 -30.820 1.00 97.56 481 THR A O 1
ATOM 3477 N N . THR A 1 482 ? 12.999 3.062 -29.992 1.00 96.94 482 THR A N 1
ATOM 3478 C CA . THR A 1 482 ? 13.238 2.244 -31.195 1.00 96.94 482 THR A CA 1
ATOM 3479 C C . THR A 1 482 ? 12.290 2.657 -32.330 1.00 96.94 482 THR A C 1
ATOM 3481 O O . THR A 1 482 ? 11.109 2.877 -32.075 1.00 96.94 482 THR A O 1
ATOM 3484 N N . VAL A 1 483 ? 12.769 2.754 -33.583 1.00 94.69 483 VAL A N 1
ATOM 3485 C CA . VAL A 1 483 ? 11.908 3.114 -34.741 1.00 94.69 483 VAL A CA 1
ATOM 3486 C C . VAL A 1 483 ? 10.850 2.048 -35.049 1.00 94.69 483 VAL A C 1
ATOM 3488 O O . VAL A 1 483 ? 9.801 2.354 -35.609 1.00 94.69 483 VAL A O 1
ATOM 3491 N N . SER A 1 484 ? 11.133 0.795 -34.698 1.00 95.06 484 SER A N 1
ATOM 3492 C CA . SER A 1 484 ? 10.223 -0.344 -34.794 1.00 95.06 484 SER A CA 1
ATOM 3493 C C . SER A 1 484 ? 10.512 -1.331 -33.654 1.00 95.06 484 SER A C 1
ATOM 3495 O O . SER A 1 484 ? 11.482 -1.134 -32.914 1.00 95.06 484 SER A O 1
ATOM 3497 N N . PRO A 1 485 ? 9.699 -2.384 -33.469 1.00 96.69 485 PRO A N 1
ATOM 3498 C CA . PRO A 1 485 ? 9.961 -3.373 -32.434 1.00 96.69 485 PRO A CA 1
ATOM 3499 C C . PRO A 1 485 ? 11.255 -4.156 -32.693 1.00 96.69 485 PRO A C 1
ATOM 3501 O O . PRO A 1 485 ? 11.524 -4.558 -33.825 1.00 96.69 485 PRO A O 1
ATOM 3504 N N . ILE A 1 486 ? 12.021 -4.421 -31.634 1.00 97.31 486 ILE A N 1
ATOM 3505 C CA . ILE A 1 486 ? 13.131 -5.381 -31.633 1.00 97.31 486 ILE A CA 1
ATOM 3506 C C . ILE A 1 486 ? 12.522 -6.780 -31.649 1.00 97.31 486 ILE A C 1
ATOM 3508 O O . ILE A 1 486 ? 11.739 -7.105 -30.755 1.00 97.31 486 ILE A O 1
ATOM 3512 N N . ILE A 1 487 ? 12.849 -7.595 -32.650 1.00 96.56 487 ILE A N 1
ATOM 3513 C CA . ILE A 1 487 ? 12.363 -8.978 -32.736 1.00 96.56 487 ILE A CA 1
ATOM 3514 C C . ILE A 1 487 ? 12.990 -9.854 -31.649 1.00 96.56 487 ILE A C 1
ATOM 3516 O O . ILE A 1 487 ? 14.086 -9.569 -31.171 1.00 96.56 487 ILE A O 1
ATOM 3520 N N . ALA A 1 488 ? 12.307 -10.936 -31.273 1.00 95.81 488 ALA A N 1
ATOM 3521 C CA . ALA A 1 488 ? 12.725 -11.791 -30.165 1.00 95.81 488 ALA A CA 1
ATOM 3522 C C . ALA A 1 488 ? 14.178 -12.291 -30.262 1.00 95.81 488 ALA A C 1
ATOM 3524 O O . ALA A 1 488 ? 14.887 -12.286 -29.261 1.00 95.81 488 ALA A O 1
ATOM 3525 N N . THR A 1 489 ? 14.652 -12.659 -31.457 1.00 94.69 489 THR A N 1
ATOM 3526 C CA . THR A 1 489 ? 16.028 -13.150 -31.672 1.00 94.69 489 THR A CA 1
ATOM 3527 C C . THR A 1 489 ? 17.106 -12.090 -31.440 1.00 94.69 489 THR A C 1
ATOM 3529 O O . THR A 1 489 ? 18.243 -12.430 -31.109 1.00 94.69 489 THR A O 1
ATOM 3532 N N . ASP A 1 490 ? 16.745 -10.814 -31.583 1.00 95.62 490 ASP A N 1
ATOM 3533 C CA . ASP A 1 490 ? 17.665 -9.678 -31.507 1.00 95.62 490 ASP A CA 1
ATOM 3534 C C . ASP A 1 490 ? 17.576 -8.962 -30.153 1.00 95.62 490 ASP A C 1
ATOM 3536 O O . ASP A 1 490 ? 18.340 -8.036 -29.886 1.00 95.62 490 ASP A O 1
ATOM 3540 N N . PHE A 1 491 ? 16.657 -9.378 -29.279 1.00 96.88 491 PHE A N 1
ATOM 3541 C CA . PHE A 1 491 ? 16.460 -8.790 -27.961 1.00 96.88 491 PHE A CA 1
ATOM 3542 C C . PHE A 1 491 ? 17.474 -9.352 -26.955 1.00 96.88 491 PHE A C 1
ATOM 3544 O O . PHE A 1 491 ? 17.362 -10.500 -26.529 1.00 96.88 491 PHE A O 1
ATOM 3551 N N . LYS A 1 492 ? 18.469 -8.550 -26.548 1.00 96.44 492 LYS A N 1
ATOM 3552 C CA . LYS A 1 492 ? 19.560 -9.020 -25.669 1.00 96.44 492 LYS A CA 1
ATOM 3553 C C . LYS A 1 492 ? 19.387 -8.696 -24.185 1.00 96.44 492 LYS A C 1
ATOM 3555 O O . LYS A 1 492 ? 20.046 -9.299 -23.345 1.00 96.44 492 LYS A O 1
ATOM 3560 N N . GLY A 1 493 ? 18.494 -7.769 -23.844 1.00 95.44 493 GLY A N 1
ATOM 3561 C CA . GLY A 1 493 ? 18.100 -7.504 -22.458 1.00 95.44 493 GLY A CA 1
ATOM 3562 C C . GLY A 1 493 ? 19.025 -6.586 -21.649 1.00 95.44 493 GLY A C 1
ATOM 3563 O O . GLY A 1 493 ? 18.607 -6.099 -20.604 1.00 95.44 493 GLY A O 1
ATOM 3564 N N . PHE A 1 494 ? 20.230 -6.255 -22.119 1.00 98.44 494 PHE A N 1
ATOM 3565 C CA . PHE A 1 494 ? 21.066 -5.222 -21.494 1.00 98.44 494 PHE A CA 1
ATOM 3566 C C . PHE A 1 494 ? 21.096 -3.992 -22.387 1.00 98.44 494 PHE A C 1
ATOM 3568 O O . PHE A 1 494 ? 21.677 -4.041 -23.464 1.00 98.44 494 PHE A O 1
ATOM 3575 N N . PHE A 1 495 ? 20.491 -2.892 -21.943 1.00 98.56 495 PHE A N 1
ATOM 3576 C CA . PHE A 1 495 ? 20.392 -1.651 -22.712 1.00 98.56 495 PHE A CA 1
ATOM 3577 C C . PHE A 1 495 ? 21.212 -0.531 -22.074 1.00 98.56 495 PHE A C 1
ATOM 3579 O O . PHE A 1 495 ? 21.279 -0.400 -20.853 1.00 98.56 495 PHE A O 1
ATOM 3586 N N . SER A 1 496 ? 21.789 0.330 -22.903 1.00 98.31 496 SER A N 1
ATOM 3587 C CA . SER A 1 496 ? 22.384 1.607 -22.501 1.00 98.31 496 SER A CA 1
ATOM 3588 C C . SER A 1 496 ? 22.240 2.613 -23.652 1.00 98.31 496 SER A C 1
ATOM 3590 O O . SER A 1 496 ? 21.540 2.348 -24.634 1.00 98.31 496 SER A O 1
ATOM 3592 N N . HIS A 1 497 ? 22.877 3.776 -23.540 1.00 97.94 497 HIS A N 1
ATOM 3593 C CA . HIS A 1 497 ? 23.052 4.684 -24.668 1.00 97.94 497 HIS A CA 1
ATOM 3594 C C . HIS A 1 497 ? 24.521 5.031 -24.872 1.00 97.94 497 HIS A C 1
ATOM 3596 O O . HIS A 1 497 ? 25.287 5.122 -23.912 1.00 97.94 497 HIS A O 1
ATOM 3602 N N . GLY A 1 498 ? 24.893 5.242 -26.128 1.00 96.50 498 GLY A N 1
ATOM 3603 C CA . GLY A 1 498 ? 26.219 5.701 -26.521 1.00 96.50 498 GLY A CA 1
ATOM 3604 C C . GLY A 1 498 ? 26.141 6.746 -27.623 1.00 96.50 498 GLY A C 1
ATOM 3605 O O . GLY A 1 498 ? 25.088 6.912 -28.236 1.00 96.50 498 GLY A O 1
ATOM 3606 N N . ILE A 1 499 ? 27.232 7.472 -27.851 1.00 94.69 499 ILE A N 1
ATOM 3607 C CA . ILE A 1 499 ? 27.327 8.443 -28.950 1.00 94.69 499 ILE A CA 1
ATOM 3608 C C . ILE A 1 499 ? 27.845 7.720 -30.189 1.00 94.69 499 ILE A C 1
ATOM 3610 O O . ILE A 1 499 ? 28.933 7.146 -30.160 1.00 94.69 499 ILE A O 1
ATOM 3614 N N . GLU A 1 500 ? 27.063 7.738 -31.264 1.00 89.94 500 GLU A N 1
ATOM 3615 C CA . GLU A 1 500 ? 27.493 7.207 -32.557 1.00 89.94 500 GLU A CA 1
ATOM 3616 C C . GLU A 1 500 ? 28.496 8.162 -33.209 1.00 89.94 500 GLU A C 1
ATOM 3618 O O . GLU A 1 500 ? 28.277 9.372 -33.262 1.00 89.94 500 GLU A O 1
ATOM 3623 N N . ASN A 1 501 ? 29.604 7.618 -33.709 1.00 80.88 501 ASN A N 1
ATOM 3624 C CA . ASN A 1 501 ? 30.574 8.399 -34.460 1.00 80.88 501 ASN A CA 1
ATOM 3625 C C . ASN A 1 501 ? 29.960 8.812 -35.806 1.00 80.88 501 ASN A C 1
ATOM 3627 O O . ASN A 1 501 ? 29.719 7.959 -36.663 1.00 80.88 501 ASN A O 1
ATOM 3631 N N . GLN A 1 502 ? 29.715 10.107 -36.015 1.00 67.00 502 GLN A N 1
ATOM 3632 C CA . GLN A 1 502 ? 29.293 10.593 -37.325 1.00 67.00 502 GLN A CA 1
ATOM 3633 C C . GLN A 1 502 ? 30.484 10.531 -38.287 1.00 67.00 502 GLN A C 1
ATOM 3635 O O . GLN A 1 502 ? 31.497 11.197 -38.074 1.00 67.00 502 GLN A O 1
ATOM 3640 N N . LEU A 1 503 ? 30.369 9.762 -39.373 1.00 58.88 503 LEU A N 1
ATOM 3641 C CA . LEU A 1 503 ? 31.302 9.912 -40.487 1.00 58.88 503 LEU A CA 1
ATOM 3642 C C . LEU A 1 503 ? 31.058 11.286 -41.121 1.00 58.88 503 LEU A C 1
ATOM 3644 O O . LEU A 1 503 ? 30.012 11.523 -41.726 1.00 58.88 503 LEU A O 1
ATOM 3648 N N . GLY A 1 504 ? 32.017 12.198 -40.963 1.00 55.66 504 GLY A N 1
ATOM 3649 C CA . GLY A 1 504 ? 32.006 13.475 -41.666 1.00 55.66 504 GLY A CA 1
ATOM 3650 C C . GLY A 1 504 ? 32.095 13.252 -43.174 1.00 55.66 504 GLY A C 1
ATOM 3651 O O . GLY A 1 504 ? 32.880 12.432 -43.645 1.00 55.66 504 GLY A O 1
ATOM 3652 N N . THR A 1 505 ? 31.297 13.984 -43.947 1.00 48.91 505 THR A N 1
ATOM 3653 C CA . THR A 1 505 ? 31.562 14.143 -45.378 1.00 48.91 505 THR A CA 1
ATOM 3654 C C . THR A 1 505 ? 32.573 15.266 -45.533 1.00 48.91 505 THR A C 1
ATOM 3656 O O . THR A 1 505 ? 32.270 16.398 -45.148 1.00 48.91 505 THR A O 1
ATOM 3659 N N . ASP A 1 506 ? 33.742 14.986 -46.103 1.00 49.25 506 ASP A N 1
ATOM 3660 C CA . ASP A 1 506 ? 34.677 16.044 -46.479 1.00 49.25 506 ASP A CA 1
ATOM 3661 C C . ASP A 1 506 ? 33.961 17.058 -47.383 1.00 49.25 506 ASP A C 1
ATOM 3663 O O . ASP A 1 506 ? 33.462 16.741 -48.467 1.00 49.25 506 ASP A O 1
ATOM 3667 N N . THR A 1 507 ? 33.863 18.303 -46.924 1.00 45.72 507 THR A N 1
ATOM 3668 C CA . THR A 1 507 ? 33.388 19.416 -47.743 1.00 45.72 507 THR A CA 1
ATOM 3669 C C . THR A 1 507 ? 34.394 19.681 -48.862 1.00 45.72 507 THR A C 1
ATOM 3671 O O . THR A 1 507 ? 35.469 20.218 -48.608 1.00 45.72 507 THR A O 1
ATOM 3674 N N . PHE A 1 508 ? 34.046 19.357 -50.110 1.00 55.12 508 PHE A N 1
ATOM 3675 C CA . PHE A 1 508 ? 34.825 19.768 -51.281 1.00 55.12 508 PHE A CA 1
ATOM 3676 C C . PHE A 1 508 ? 34.645 21.273 -51.537 1.00 55.12 508 PHE A C 1
ATOM 3678 O O . PHE A 1 508 ? 33.650 21.708 -52.123 1.00 55.12 508 PHE A O 1
ATOM 3685 N N . THR A 1 509 ? 35.612 22.093 -51.132 1.00 54.56 509 THR A N 1
ATOM 3686 C CA . THR A 1 509 ? 35.723 23.487 -51.580 1.00 54.56 509 THR A CA 1
ATOM 3687 C C . THR A 1 509 ? 36.113 23.512 -53.061 1.00 54.56 509 THR A C 1
ATOM 3689 O O . THR A 1 509 ? 37.183 23.057 -53.451 1.00 54.56 509 THR A O 1
ATOM 3692 N N . LYS A 1 510 ? 35.239 24.041 -53.925 1.00 52.78 510 LYS A N 1
ATOM 3693 C CA . LYS A 1 510 ? 35.522 24.209 -55.360 1.00 52.78 510 LYS A CA 1
ATOM 3694 C C . LYS A 1 510 ? 36.516 25.360 -55.571 1.00 52.78 510 LYS A C 1
ATOM 3696 O O . LYS A 1 510 ? 36.126 26.522 -55.473 1.00 52.78 510 LYS A O 1
ATOM 3701 N N . SER A 1 511 ? 37.769 25.045 -55.896 1.00 61.41 511 SER A N 1
ATOM 3702 C CA . SER A 1 511 ? 38.793 26.026 -56.287 1.00 61.41 511 SER A CA 1
ATOM 3703 C C . SER A 1 511 ? 38.353 26.843 -57.510 1.00 61.41 511 SER A C 1
ATOM 3705 O O . SER A 1 511 ? 37.831 26.301 -58.489 1.00 61.41 511 SER A O 1
ATOM 3707 N N . VAL A 1 512 ? 38.528 28.167 -57.458 1.00 78.25 512 VAL A N 1
ATOM 3708 C CA . VAL A 1 512 ? 38.065 29.095 -58.503 1.00 78.25 512 VAL A CA 1
ATOM 3709 C C . VAL A 1 512 ? 39.219 29.394 -59.455 1.00 78.25 512 VAL A C 1
ATOM 3711 O O . VAL A 1 512 ? 40.021 30.289 -59.206 1.00 78.25 512 VAL A O 1
ATOM 3714 N N . PHE A 1 513 ? 39.284 28.671 -60.571 1.00 87.31 513 PHE A N 1
ATOM 3715 C CA . PHE A 1 513 ? 40.167 29.008 -61.688 1.00 87.31 513 PHE A CA 1
ATOM 3716 C C . PHE A 1 513 ? 39.417 29.838 -62.738 1.00 87.31 513 PHE A C 1
ATOM 3718 O O . PHE A 1 513 ? 38.308 29.483 -63.145 1.00 87.31 513 PHE A O 1
ATOM 3725 N N . LYS A 1 514 ? 40.021 30.930 -63.212 1.00 91.19 514 LYS A N 1
ATOM 3726 C CA . LYS A 1 514 ? 39.485 31.789 -64.280 1.00 91.19 514 LYS A CA 1
ATOM 3727 C C . LYS A 1 514 ? 40.523 31.970 -65.384 1.00 91.19 514 LYS A C 1
ATOM 3729 O O . LYS A 1 514 ? 41.701 32.139 -65.092 1.00 91.19 514 LYS A O 1
ATOM 3734 N N . ALA A 1 515 ? 40.061 31.998 -66.634 1.00 92.31 515 ALA A N 1
ATOM 3735 C CA . ALA A 1 515 ? 40.861 32.314 -67.816 1.00 92.31 515 ALA A CA 1
ATOM 3736 C C . ALA A 1 515 ? 40.104 33.323 -68.692 1.00 92.31 515 ALA A C 1
ATOM 3738 O O . ALA A 1 515 ? 38.990 33.025 -69.129 1.00 92.31 515 ALA A O 1
ATOM 3739 N N . TYR A 1 516 ? 40.662 34.514 -68.917 1.00 92.81 516 TYR A N 1
ATOM 3740 C CA . TYR A 1 516 ? 39.978 35.595 -69.631 1.00 92.81 516 TYR A CA 1
ATOM 3741 C C . TYR A 1 516 ? 40.938 36.593 -70.313 1.00 92.81 516 TYR A C 1
ATOM 3743 O O . TYR A 1 516 ? 42.040 36.828 -69.821 1.00 92.81 516 TYR A O 1
ATOM 3751 N N . PRO A 1 517 ? 40.515 37.254 -71.402 1.00 90.81 517 PRO A N 1
ATOM 3752 C CA . PRO A 1 517 ? 39.289 36.980 -72.149 1.00 90.81 517 PRO A CA 1
ATOM 3753 C C . PRO A 1 517 ? 39.388 35.650 -72.912 1.00 90.81 517 PRO A C 1
ATOM 3755 O O . PRO A 1 517 ? 40.472 35.211 -73.278 1.00 90.81 517 PRO A O 1
ATOM 3758 N N . ASN A 1 518 ? 38.251 34.991 -73.118 1.00 89.94 518 ASN A N 1
ATOM 3759 C CA . ASN A 1 518 ? 38.131 33.823 -73.985 1.00 89.94 518 ASN A CA 1
ATOM 3760 C C . ASN A 1 518 ? 36.801 33.944 -74.749 1.00 89.94 518 ASN A C 1
ATOM 3762 O O . ASN A 1 518 ? 35.756 33.793 -74.110 1.00 89.94 518 ASN A O 1
ATOM 3766 N N . PRO A 1 519 ? 36.800 34.253 -76.060 1.00 91.69 519 PRO A N 1
ATOM 3767 C CA . PRO A 1 519 ? 37.941 34.248 -76.986 1.00 91.69 519 PRO A CA 1
ATOM 3768 C C . PRO A 1 519 ? 39.039 35.286 -76.691 1.00 91.69 519 PRO A C 1
ATOM 3770 O O . PRO A 1 519 ? 38.772 36.349 -76.133 1.00 91.69 519 PRO A O 1
ATOM 3773 N N . VAL A 1 520 ? 40.286 34.960 -77.036 1.00 95.56 520 VAL A N 1
ATOM 3774 C CA . VAL A 1 520 ? 41.476 35.792 -76.803 1.00 95.56 520 VAL A CA 1
ATOM 3775 C C . VAL A 1 520 ? 42.034 36.316 -78.122 1.00 95.56 520 VAL A C 1
ATOM 3777 O O . VAL A 1 520 ? 42.228 35.551 -79.063 1.00 95.56 520 VAL A O 1
ATOM 3780 N N . LYS A 1 521 ? 42.343 37.618 -78.174 1.00 92.12 521 LYS A N 1
ATOM 3781 C CA . LYS A 1 521 ? 43.186 38.196 -79.229 1.00 92.12 521 LYS A CA 1
ATOM 3782 C C . LYS A 1 521 ? 44.647 37.947 -78.900 1.00 92.12 521 LYS A C 1
ATOM 3784 O O . LYS A 1 521 ? 45.165 36.932 -79.325 1.00 92.12 521 LYS A O 1
ATOM 3789 N N . ASP A 1 522 ? 45.293 38.789 -78.105 1.00 92.31 522 ASP A N 1
ATOM 3790 C CA . ASP A 1 522 ? 46.746 38.671 -77.930 1.00 92.31 522 ASP A CA 1
ATOM 3791 C C . ASP A 1 522 ? 47.136 38.149 -76.551 1.00 92.31 522 ASP A C 1
ATOM 3793 O O . ASP A 1 522 ? 47.996 37.287 -76.460 1.00 92.31 522 ASP A O 1
ATOM 3797 N N . VAL A 1 523 ? 46.472 38.588 -75.478 1.00 94.62 523 VAL A N 1
ATOM 3798 C CA . VAL A 1 523 ? 46.873 38.250 -74.102 1.00 94.62 523 VAL A CA 1
ATOM 3799 C C . VAL A 1 523 ? 45.751 37.540 -73.348 1.00 94.62 523 VAL A C 1
ATOM 3801 O O . VAL A 1 523 ? 44.649 38.075 -73.227 1.00 94.62 523 VAL A O 1
ATOM 3804 N N . LEU A 1 524 ? 46.045 36.354 -72.806 1.00 95.38 524 LEU A N 1
ATOM 3805 C CA . LEU A 1 524 ? 45.167 35.593 -71.914 1.00 95.38 524 LEU A CA 1
ATOM 3806 C C . LEU A 1 524 ? 45.629 35.742 -70.462 1.00 95.38 524 LEU A C 1
ATOM 3808 O O . LEU A 1 524 ? 46.778 35.441 -70.147 1.00 95.38 524 LEU A O 1
ATOM 3812 N N . ASN A 1 525 ? 44.727 36.143 -69.571 1.00 95.38 525 ASN A N 1
ATOM 3813 C CA . ASN A 1 525 ? 44.968 36.215 -68.132 1.00 95.38 525 ASN A CA 1
ATOM 3814 C C . ASN A 1 525 ? 44.394 34.984 -67.437 1.00 95.38 525 ASN A C 1
ATOM 3816 O O . ASN A 1 525 ? 43.258 34.590 -67.710 1.00 95.38 525 ASN A O 1
ATOM 3820 N N . LEU A 1 526 ? 45.159 34.411 -66.516 1.00 94.69 526 LEU A N 1
ATOM 3821 C CA . LEU A 1 526 ? 44.741 33.322 -65.647 1.00 94.69 526 LEU A CA 1
ATOM 3822 C C . LEU A 1 526 ? 44.786 33.781 -64.193 1.00 94.69 526 LEU A C 1
ATOM 3824 O O . LEU A 1 526 ? 45.722 34.473 -63.799 1.00 94.69 526 LEU A O 1
ATOM 3828 N N . SER A 1 527 ? 43.809 33.355 -63.399 1.00 92.00 527 SER A N 1
ATOM 3829 C CA . SER A 1 527 ? 43.816 33.527 -61.945 1.00 92.00 527 SER A CA 1
ATOM 3830 C C . SER A 1 527 ? 43.290 32.270 -61.266 1.00 92.00 527 SER A C 1
ATOM 3832 O O . SER A 1 527 ? 42.273 31.728 -61.706 1.00 92.00 527 SER A O 1
ATOM 3834 N N . SER A 1 528 ? 43.930 31.851 -60.183 1.00 90.00 528 SER A N 1
ATOM 3835 C CA . SER A 1 528 ? 43.580 30.663 -59.403 1.00 90.00 528 SER A CA 1
ATOM 3836 C C . SER A 1 528 ? 43.536 30.995 -57.910 1.00 90.00 528 SER A C 1
ATOM 3838 O O . SER A 1 528 ? 44.152 31.965 -57.471 1.00 90.00 528 SER A O 1
ATOM 3840 N N . SER A 1 529 ? 42.805 30.199 -57.128 1.00 86.81 529 SER A N 1
ATOM 3841 C CA . SER A 1 529 ? 42.875 30.241 -55.660 1.00 86.81 529 SER A CA 1
ATOM 3842 C C . SER A 1 529 ? 44.114 29.533 -55.095 1.00 86.81 529 SER A C 1
ATOM 3844 O O . SER A 1 529 ? 44.460 29.780 -53.950 1.00 86.81 529 SER A O 1
ATOM 3846 N N . GLU A 1 530 ? 44.777 28.696 -55.901 1.00 87.19 530 GLU A N 1
ATOM 3847 C CA . GLU A 1 530 ? 46.032 27.993 -55.581 1.00 87.19 530 GLU A CA 1
ATOM 3848 C C . GLU A 1 530 ? 47.138 28.379 -56.568 1.00 87.19 530 GLU A C 1
ATOM 3850 O O . GLU A 1 530 ? 46.844 28.671 -57.734 1.00 87.19 530 GLU A O 1
ATOM 3855 N N . GLU A 1 531 ? 48.398 28.349 -56.127 1.00 90.81 531 GLU A N 1
ATOM 3856 C CA . GLU A 1 531 ? 49.558 28.740 -56.939 1.00 90.81 531 GLU A CA 1
ATOM 3857 C C . GLU A 1 531 ? 49.608 27.952 -58.254 1.00 90.81 531 GLU A C 1
ATOM 3859 O O . GLU A 1 531 ? 49.607 26.719 -58.266 1.00 90.81 531 GLU A O 1
ATOM 3864 N N . ILE A 1 532 ? 49.672 28.668 -59.378 1.00 93.25 532 ILE A N 1
ATOM 3865 C CA . ILE A 1 532 ? 49.864 28.075 -60.697 1.00 93.25 532 ILE A CA 1
ATOM 3866 C C . ILE A 1 532 ? 51.362 27.813 -60.853 1.00 93.25 532 ILE A C 1
ATOM 3868 O O . ILE A 1 532 ? 52.132 28.731 -61.110 1.00 93.25 532 ILE A O 1
ATOM 3872 N N . SER A 1 533 ? 51.795 26.562 -60.736 1.00 94.44 533 SER A N 1
ATOM 3873 C CA . SER A 1 533 ? 53.205 26.181 -60.912 1.00 94.44 533 SER A CA 1
ATOM 3874 C C . SER A 1 533 ? 53.648 26.311 -62.374 1.00 94.44 533 SER A C 1
ATOM 3876 O O . SER A 1 533 ? 54.715 26.837 -62.710 1.00 94.44 533 SER A O 1
ATOM 3878 N N . SER A 1 534 ? 52.801 25.853 -63.294 1.00 94.56 534 SER A N 1
ATOM 3879 C CA . SER A 1 534 ? 53.076 25.893 -64.723 1.00 94.56 534 SER A CA 1
ATOM 3880 C C . SER A 1 534 ? 51.806 25.839 -65.554 1.00 94.56 534 SER A C 1
ATOM 3882 O O . SER A 1 534 ? 50.730 25.455 -65.090 1.00 94.56 534 SER A O 1
ATOM 3884 N N . ILE A 1 535 ? 51.958 26.236 -66.810 1.00 95.50 535 ILE A N 1
ATOM 3885 C CA . ILE A 1 535 ? 50.917 26.183 -67.820 1.00 95.50 535 ILE A CA 1
ATOM 3886 C C . ILE A 1 535 ? 51.435 25.509 -69.082 1.00 95.50 535 ILE A C 1
ATOM 3888 O O . ILE A 1 535 ? 52.593 25.670 -69.485 1.00 95.50 535 ILE A O 1
ATOM 3892 N N . GLU A 1 536 ? 50.532 24.803 -69.740 1.00 96.94 536 GLU A N 1
ATOM 3893 C CA . GLU A 1 536 ? 50.772 24.144 -71.011 1.00 96.94 536 GLU A CA 1
ATOM 3894 C C . GLU A 1 536 ? 49.612 24.404 -71.953 1.00 96.94 536 GLU A C 1
ATOM 3896 O O . GLU A 1 536 ? 48.456 24.262 -71.565 1.00 96.94 536 GLU A O 1
ATOM 3901 N N . ILE A 1 537 ? 49.910 24.755 -73.201 1.00 95.44 537 ILE A N 1
ATOM 3902 C CA . ILE A 1 537 ? 48.896 24.945 -74.238 1.00 95.44 537 ILE A CA 1
ATOM 3903 C C . ILE A 1 537 ? 49.143 23.937 -75.348 1.00 95.44 537 ILE A C 1
ATOM 3905 O O . ILE A 1 537 ? 50.264 23.800 -75.841 1.00 95.44 537 ILE A O 1
ATOM 3909 N N . TYR A 1 538 ? 48.079 23.254 -75.746 1.00 95.38 538 TYR A N 1
ATOM 3910 C CA . TYR A 1 538 ? 48.063 22.219 -76.766 1.00 95.38 538 TYR A CA 1
ATOM 3911 C C . TYR A 1 538 ? 47.130 22.611 -77.910 1.00 95.38 538 TYR A C 1
ATOM 3913 O O . TYR A 1 538 ? 46.078 23.209 -77.680 1.00 95.38 538 TYR A O 1
ATOM 3921 N N . ASN A 1 539 ? 47.482 22.251 -79.142 1.00 91.69 539 ASN A N 1
ATOM 3922 C CA . ASN A 1 539 ? 46.526 22.276 -80.251 1.00 91.69 539 ASN A CA 1
ATOM 3923 C C . ASN A 1 539 ? 45.587 21.048 -80.195 1.00 91.69 539 ASN A C 1
ATOM 3925 O O . ASN A 1 539 ? 45.774 20.138 -79.385 1.00 91.69 539 ASN A O 1
ATOM 3929 N N . LEU A 1 540 ? 44.571 21.001 -81.064 1.00 89.56 540 LEU A N 1
ATOM 3930 C CA . LEU A 1 540 ? 43.573 19.917 -81.061 1.00 89.56 540 LEU A CA 1
ATOM 3931 C C . LEU A 1 540 ? 44.117 18.534 -81.460 1.00 89.56 540 LEU A C 1
ATOM 3933 O O . LEU A 1 540 ? 43.452 17.539 -81.191 1.00 89.56 540 LEU A O 1
ATOM 3937 N N . ILE A 1 541 ? 45.310 18.455 -82.060 1.00 89.38 541 ILE A N 1
ATOM 3938 C CA . ILE A 1 541 ? 45.982 17.176 -82.351 1.00 89.38 541 ILE A CA 1
ATOM 3939 C C . ILE A 1 541 ? 46.904 16.721 -81.204 1.00 89.38 541 ILE A C 1
ATOM 3941 O O . ILE A 1 541 ? 47.595 15.716 -81.338 1.00 89.38 541 ILE A O 1
ATOM 3945 N N . GLY A 1 542 ? 46.923 17.442 -80.075 1.00 86.81 542 GLY A N 1
ATOM 3946 C CA . GLY A 1 542 ? 47.675 17.073 -78.871 1.00 86.81 542 GLY A CA 1
ATOM 3947 C C . GLY A 1 542 ? 49.143 17.511 -78.861 1.00 86.81 542 GLY A C 1
ATOM 3948 O O . GLY A 1 542 ? 49.885 17.135 -77.956 1.00 86.81 542 GLY A O 1
ATOM 3949 N N . GLN A 1 543 ? 49.583 18.328 -79.821 1.00 89.25 543 GLN A N 1
ATOM 3950 C CA . GLN A 1 543 ? 50.929 18.900 -79.819 1.00 89.25 543 GLN A CA 1
ATOM 3951 C C . GLN A 1 543 ? 50.996 20.087 -78.850 1.00 89.25 543 GLN A C 1
ATOM 3953 O O . GLN A 1 543 ? 50.189 21.016 -78.946 1.00 89.25 543 GLN A O 1
ATOM 3958 N N . ARG A 1 544 ? 51.982 20.085 -77.942 1.00 95.06 544 ARG A N 1
ATOM 3959 C CA . ARG A 1 544 ? 52.255 21.213 -77.039 1.00 95.06 544 ARG A CA 1
ATOM 3960 C C . ARG A 1 544 ? 52.857 22.374 -77.827 1.00 95.06 544 ARG A C 1
ATOM 3962 O O . ARG A 1 544 ? 53.950 22.246 -78.371 1.00 95.06 544 ARG A O 1
ATOM 3969 N N . VAL A 1 545 ? 52.148 23.496 -77.869 1.00 94.44 545 VAL A N 1
ATOM 3970 C CA . VAL A 1 545 ? 52.555 24.717 -78.579 1.00 94.44 545 VAL A CA 1
ATOM 3971 C C . VAL A 1 545 ? 53.167 25.765 -77.649 1.00 94.44 545 VAL A C 1
ATOM 3973 O O . VAL A 1 545 ? 53.930 26.607 -78.107 1.00 94.44 545 VAL A O 1
ATOM 3976 N N . LEU A 1 546 ? 52.874 25.704 -76.344 1.00 93.38 546 LEU A N 1
ATOM 3977 C CA . LEU A 1 546 ? 53.452 26.598 -75.339 1.00 93.38 546 LEU A CA 1
ATOM 3978 C C . LEU A 1 546 ? 53.634 25.870 -74.004 1.00 93.38 546 LEU A C 1
ATOM 3980 O O . LEU A 1 546 ? 52.780 25.083 -73.595 1.00 93.38 546 LEU A O 1
ATOM 3984 N N . PHE A 1 547 ? 54.740 26.163 -73.323 1.00 94.75 547 PHE A N 1
ATOM 3985 C CA . PHE A 1 547 ? 55.009 25.779 -71.938 1.00 94.75 547 PHE A CA 1
ATOM 3986 C C . PHE A 1 547 ? 55.579 26.992 -71.201 1.00 94.75 547 PHE A C 1
ATOM 3988 O O . PHE A 1 547 ? 56.492 27.643 -71.714 1.00 94.75 547 PHE A O 1
ATOM 3995 N N . LYS A 1 548 ? 55.073 27.292 -70.003 1.00 92.62 548 LYS A N 1
ATOM 3996 C CA . LYS A 1 548 ? 55.601 28.377 -69.165 1.00 92.62 548 LYS A CA 1
ATOM 3997 C C . LYS A 1 548 ? 55.505 28.006 -67.686 1.00 92.62 548 LYS A C 1
ATOM 3999 O O . LYS A 1 548 ? 54.455 27.573 -67.222 1.00 92.62 548 LYS A O 1
ATOM 4004 N N . LYS A 1 549 ? 56.603 28.195 -66.949 1.00 93.00 549 LYS A N 1
ATOM 4005 C CA . LYS A 1 549 ? 56.601 28.180 -65.477 1.00 93.00 549 LYS A CA 1
ATOM 4006 C C . LYS A 1 549 ? 56.090 29.524 -64.962 1.00 93.00 549 LYS A C 1
ATOM 4008 O O . LYS A 1 549 ? 56.402 30.549 -65.569 1.00 93.00 549 LYS A O 1
ATOM 4013 N N . VAL A 1 550 ? 55.301 29.502 -63.893 1.00 91.31 550 VAL A N 1
ATOM 4014 C CA . VAL A 1 550 ? 54.587 30.683 -63.388 1.00 91.31 550 VAL A CA 1
ATOM 4015 C C . VAL A 1 550 ? 54.930 30.926 -61.919 1.00 91.31 550 VAL A C 1
ATOM 4017 O O . VAL A 1 550 ? 55.555 31.940 -61.632 1.00 91.31 550 VAL A O 1
ATOM 4020 N N . ASN A 1 551 ? 54.626 29.966 -61.041 1.00 91.81 551 ASN A N 1
ATOM 4021 C CA . ASN A 1 551 ? 54.790 30.040 -59.584 1.00 91.81 551 ASN A CA 1
ATOM 4022 C C . ASN A 1 551 ? 54.141 31.293 -58.965 1.00 91.81 551 ASN A C 1
ATOM 4024 O O . ASN A 1 551 ? 54.760 32.020 -58.192 1.00 91.81 551 ASN A O 1
ATOM 4028 N N . ASP A 1 552 ? 52.905 31.580 -59.378 1.00 92.12 552 ASP A N 1
ATOM 4029 C CA . ASP A 1 552 ? 52.121 32.734 -58.929 1.00 92.12 552 ASP A CA 1
ATOM 4030 C C . ASP A 1 552 ? 50.618 32.391 -59.001 1.00 92.12 552 ASP A C 1
ATOM 4032 O O . ASP A 1 552 ? 50.205 31.470 -59.712 1.00 92.12 552 ASP A O 1
ATOM 4036 N N . LEU A 1 553 ? 49.774 33.125 -58.278 1.00 90.19 553 LEU A N 1
ATOM 4037 C CA . LEU A 1 553 ? 48.314 32.971 -58.299 1.00 90.19 553 LEU A CA 1
ATOM 4038 C C . LEU A 1 553 ? 47.686 33.534 -59.581 1.00 90.19 553 LEU A C 1
ATOM 4040 O O . LEU A 1 553 ? 46.535 33.216 -59.903 1.00 90.19 553 LEU A O 1
ATOM 4044 N N . GLN A 1 554 ? 48.416 34.387 -60.305 1.00 92.50 554 GLN A N 1
ATOM 4045 C CA . GLN A 1 554 ? 47.954 35.036 -61.527 1.00 92.50 554 GLN A CA 1
ATOM 4046 C C . GLN A 1 554 ? 49.053 35.104 -62.585 1.00 92.50 554 GLN A C 1
ATOM 4048 O O . GLN A 1 554 ? 50.232 35.238 -62.276 1.00 92.50 554 GLN A O 1
ATOM 4053 N N . ILE A 1 555 ? 48.668 35.043 -63.860 1.00 93.94 555 ILE A N 1
ATOM 4054 C CA . ILE A 1 555 ? 49.608 35.211 -64.972 1.00 93.94 555 ILE A CA 1
ATOM 4055 C C . ILE A 1 555 ? 48.920 35.735 -66.225 1.00 93.94 555 ILE A C 1
ATOM 4057 O O . ILE A 1 555 ? 47.821 35.307 -66.571 1.00 93.94 555 ILE A O 1
ATOM 4061 N N . SER A 1 556 ? 49.619 36.601 -66.953 1.00 93.81 556 SER A N 1
ATOM 4062 C CA . SER A 1 556 ? 49.271 36.993 -68.317 1.00 93.81 556 SER A CA 1
ATOM 4063 C C . SER A 1 556 ? 50.176 36.272 -69.321 1.00 93.81 556 SER A C 1
ATOM 4065 O O . SER A 1 556 ? 51.403 36.199 -69.164 1.00 93.81 556 SER A O 1
ATOM 4067 N N . ILE A 1 557 ? 49.565 35.710 -70.358 1.00 93.12 557 ILE A N 1
ATOM 4068 C CA . ILE A 1 557 ? 50.223 34.906 -71.387 1.00 93.12 557 ILE A CA 1
ATOM 4069 C C . ILE A 1 557 ? 49.981 35.577 -72.728 1.00 93.12 557 ILE A C 1
ATOM 4071 O O . ILE A 1 557 ? 48.834 35.748 -73.131 1.00 93.12 557 ILE A O 1
ATOM 4075 N N . ASP A 1 558 ? 51.059 35.926 -73.417 1.00 92.62 558 ASP A N 1
ATOM 4076 C CA . ASP A 1 558 ? 50.998 36.406 -74.791 1.00 92.62 558 ASP A CA 1
ATOM 4077 C C . ASP A 1 558 ? 50.863 35.212 -75.752 1.00 92.62 558 ASP A C 1
ATOM 4079 O O . ASP A 1 558 ? 51.688 34.296 -75.756 1.00 92.62 558 ASP A O 1
ATOM 4083 N N . LEU A 1 559 ? 49.784 35.216 -76.525 1.00 93.25 559 LEU A N 1
ATOM 4084 C CA . LEU A 1 559 ? 49.395 34.228 -77.526 1.00 93.25 559 LEU A CA 1
ATOM 4085 C C . LEU A 1 559 ? 49.362 34.836 -78.938 1.00 93.25 559 LEU A C 1
ATOM 4087 O O . LEU A 1 559 ? 48.871 34.186 -79.860 1.00 93.25 559 LEU A O 1
ATOM 4091 N N . SER A 1 560 ? 49.864 36.061 -79.129 1.00 91.19 560 SER A N 1
ATOM 4092 C CA . SER A 1 560 ? 49.869 36.772 -80.420 1.00 91.19 560 SER A CA 1
ATOM 4093 C C . SER A 1 560 ? 50.560 35.989 -81.543 1.00 91.19 560 SER A C 1
ATOM 4095 O O . SER A 1 560 ? 50.151 36.071 -82.701 1.00 91.19 560 SER A O 1
ATOM 4097 N N . SER A 1 561 ? 51.564 35.177 -81.204 1.00 89.06 561 SER A N 1
ATOM 4098 C CA . SER A 1 561 ? 52.310 34.330 -82.141 1.00 89.06 561 SER A CA 1
ATOM 4099 C C . SER A 1 561 ? 51.581 33.044 -82.553 1.00 89.06 561 SER A C 1
ATOM 4101 O O . SER A 1 561 ? 52.031 32.357 -83.472 1.00 89.06 561 SER A O 1
ATOM 4103 N N . LEU A 1 562 ? 50.464 32.698 -81.900 1.00 91.31 562 LEU A N 1
ATOM 4104 C CA . LEU A 1 562 ? 49.696 31.493 -82.205 1.00 91.31 562 LEU A CA 1
ATOM 4105 C C . LEU A 1 562 ? 48.655 31.746 -83.315 1.00 91.31 562 LEU A C 1
ATOM 4107 O O . LEU A 1 562 ? 47.934 32.747 -83.270 1.00 91.31 562 LEU A O 1
ATOM 4111 N N . PRO A 1 563 ? 48.495 30.820 -84.283 1.00 91.25 563 PRO A N 1
ATOM 4112 C CA . PRO A 1 563 ? 47.433 30.892 -85.286 1.00 91.25 563 PRO A CA 1
ATOM 4113 C C . PRO A 1 563 ? 46.021 30.928 -84.682 1.00 91.25 563 PRO A C 1
ATOM 4115 O O . PRO A 1 563 ? 45.778 30.358 -83.615 1.00 91.25 563 PRO A O 1
ATOM 4118 N N . LYS A 1 564 ? 45.074 31.524 -85.417 1.00 92.50 564 LYS A N 1
ATOM 4119 C CA . LYS A 1 564 ? 43.646 31.626 -85.064 1.00 92.50 564 LYS A CA 1
ATOM 4120 C C . LYS A 1 564 ? 42.962 30.257 -85.064 1.00 92.50 564 LYS A C 1
ATOM 4122 O O . LYS A 1 564 ? 42.462 29.805 -86.092 1.00 92.50 564 LYS A O 1
ATOM 4127 N N . LEU A 1 565 ? 42.997 29.569 -83.927 1.00 90.19 565 LEU A N 1
ATOM 4128 C CA . LEU A 1 565 ? 42.496 28.207 -83.738 1.00 90.19 565 LEU A CA 1
ATOM 4129 C C . LEU A 1 565 ? 41.974 28.008 -82.306 1.00 90.19 565 LEU A C 1
ATOM 4131 O O . LEU A 1 565 ? 42.099 28.871 -81.436 1.00 90.19 565 LEU A O 1
ATOM 4135 N N . THR A 1 566 ? 41.384 26.840 -82.053 1.00 93.88 566 THR A N 1
ATOM 4136 C CA . THR A 1 566 ? 41.082 26.378 -80.693 1.00 93.88 566 THR A CA 1
ATOM 4137 C C . THR A 1 566 ? 42.293 25.668 -80.090 1.00 93.88 566 THR A C 1
ATOM 4139 O O . THR A 1 566 ? 42.894 24.807 -80.733 1.00 93.88 566 THR A O 1
ATOM 4142 N N . TYR A 1 567 ? 42.577 25.965 -78.825 1.00 94.81 567 TYR A N 1
ATOM 4143 C CA . TYR A 1 567 ? 43.623 25.339 -78.026 1.00 94.81 567 TYR A CA 1
ATOM 4144 C C . TYR A 1 567 ? 43.060 24.778 -76.715 1.00 94.81 567 TYR A C 1
ATOM 4146 O O . TYR A 1 567 ? 41.995 25.188 -76.250 1.00 94.81 567 TYR A O 1
ATOM 4154 N N . ILE A 1 568 ? 43.790 23.850 -76.102 1.00 96.31 568 ILE A N 1
ATOM 4155 C CA . ILE A 1 568 ? 43.529 23.338 -74.755 1.00 96.31 568 ILE A CA 1
ATOM 4156 C C . ILE A 1 568 ? 44.658 23.805 -73.844 1.00 96.31 568 ILE A C 1
ATOM 4158 O O . ILE A 1 568 ? 45.814 23.459 -74.073 1.00 96.31 568 ILE A O 1
ATOM 4162 N N . LEU A 1 569 ? 44.324 24.571 -72.810 1.00 95.38 569 LEU A N 1
ATOM 4163 C CA . LEU A 1 569 ? 45.250 24.957 -71.756 1.00 95.38 569 LEU A CA 1
ATOM 4164 C C . LEU A 1 569 ? 45.094 24.045 -70.552 1.00 95.38 569 LEU A C 1
ATOM 4166 O O . LEU A 1 569 ? 43.978 23.811 -70.094 1.00 95.38 569 LEU A O 1
ATOM 4170 N N . LYS A 1 570 ? 46.221 23.576 -70.029 1.00 95.31 570 LYS A N 1
ATOM 4171 C CA . LYS A 1 570 ? 46.341 22.926 -68.729 1.00 95.31 570 LYS A CA 1
ATOM 4172 C C . LYS A 1 570 ? 47.124 23.845 -67.799 1.00 95.31 570 LYS A C 1
ATOM 4174 O O . LYS A 1 570 ? 48.236 24.239 -68.138 1.00 95.31 570 LYS A O 1
ATOM 4179 N N . ALA A 1 571 ? 46.546 24.189 -66.657 1.00 93.38 571 ALA A N 1
ATOM 4180 C CA . ALA A 1 571 ? 47.212 24.902 -65.574 1.00 93.38 571 ALA A CA 1
ATOM 4181 C C . ALA A 1 571 ? 47.391 23.951 -64.391 1.00 93.38 571 ALA A C 1
ATOM 4183 O O . ALA A 1 571 ? 46.431 23.314 -63.962 1.00 93.38 571 ALA A O 1
ATOM 4184 N N . PHE A 1 572 ? 48.616 23.842 -63.891 1.00 92.88 572 PHE A N 1
ATOM 4185 C CA . PHE A 1 572 ? 48.974 22.974 -62.773 1.00 92.88 572 PHE A CA 1
ATOM 4186 C C . PHE A 1 572 ? 48.955 23.807 -61.490 1.00 92.88 572 PHE A C 1
ATOM 4188 O O . PHE A 1 572 ? 49.866 24.605 -61.268 1.00 92.88 572 PHE A O 1
ATOM 4195 N N . CYS A 1 573 ? 47.901 23.660 -60.691 1.00 88.12 573 CYS A N 1
ATOM 4196 C CA . CYS A 1 573 ? 47.592 24.485 -59.528 1.00 88.12 573 CYS A CA 1
ATOM 4197 C C . CYS A 1 573 ? 47.698 23.645 -58.250 1.00 88.12 573 CYS A C 1
ATOM 4199 O O . CYS A 1 573 ? 46.827 22.810 -58.013 1.00 88.12 573 CYS A O 1
ATOM 4201 N N . GLY A 1 574 ? 48.744 23.839 -57.443 1.00 81.94 574 GLY A N 1
ATOM 4202 C CA . GLY A 1 574 ? 49.021 22.958 -56.298 1.00 81.94 574 GLY A CA 1
ATOM 4203 C C . GLY A 1 574 ? 48.951 21.473 -56.693 1.00 81.94 574 GLY A C 1
ATOM 4204 O O . GLY A 1 574 ? 49.667 21.035 -57.595 1.00 81.94 574 GLY A O 1
ATOM 4205 N N . ASP A 1 575 ? 48.021 20.737 -56.083 1.00 81.38 575 ASP A N 1
ATOM 4206 C CA . ASP A 1 575 ? 47.837 19.293 -56.293 1.00 81.38 575 ASP A CA 1
ATOM 4207 C C . ASP A 1 575 ? 46.820 18.930 -57.397 1.00 81.38 575 ASP A C 1
ATOM 4209 O O . ASP A 1 575 ? 46.523 17.751 -57.607 1.00 81.38 575 ASP A O 1
ATOM 4213 N N . TYR A 1 576 ? 46.262 19.908 -58.123 1.00 81.12 576 TYR A N 1
ATOM 4214 C CA . TYR A 1 576 ? 45.281 19.662 -59.187 1.00 81.12 576 TYR A CA 1
ATOM 4215 C C . TYR A 1 576 ? 45.655 20.313 -60.524 1.00 81.12 576 TYR A C 1
ATOM 4217 O O . TYR A 1 576 ? 46.446 21.249 -60.611 1.00 81.12 576 TYR A O 1
ATOM 4225 N N . VAL A 1 577 ? 45.065 19.808 -61.613 1.00 89.62 577 VAL A N 1
ATOM 4226 C CA . VAL A 1 577 ? 45.277 20.336 -62.970 1.00 89.62 577 VAL A CA 1
ATOM 4227 C C . VAL A 1 577 ? 43.960 20.842 -63.536 1.00 89.62 577 VAL A C 1
ATOM 4229 O O . VAL A 1 577 ? 43.046 20.060 -63.800 1.00 89.62 577 VAL A O 1
ATOM 4232 N N . GLN A 1 578 ? 43.868 22.147 -63.781 1.00 89.94 578 GLN A N 1
ATOM 4233 C CA . GLN A 1 578 ? 42.712 22.739 -64.439 1.00 89.94 578 GLN A CA 1
ATOM 4234 C C . GLN A 1 578 ? 42.893 22.727 -65.956 1.00 89.94 578 GLN A C 1
ATOM 4236 O O . GLN A 1 578 ? 43.889 23.223 -66.477 1.00 89.94 578 GLN A O 1
ATOM 4241 N N . THR A 1 579 ? 41.899 22.208 -66.679 1.00 93.19 579 THR A N 1
ATOM 4242 C CA . THR A 1 579 ? 41.882 22.229 -68.149 1.00 93.19 579 THR A CA 1
ATOM 4243 C C . THR A 1 579 ? 40.835 23.217 -68.660 1.00 93.19 579 THR A C 1
ATOM 4245 O O . THR A 1 579 ? 39.686 23.180 -68.220 1.00 93.19 579 THR A O 1
ATOM 4248 N N . VAL A 1 580 ? 41.213 24.096 -69.592 1.00 92.19 580 VAL A N 1
ATOM 4249 C CA . VAL A 1 580 ? 40.331 25.106 -70.199 1.00 92.19 580 VAL A CA 1
ATOM 4250 C C . VAL A 1 580 ? 40.520 25.141 -71.715 1.00 92.19 580 VAL A C 1
ATOM 4252 O O . VAL A 1 580 ? 41.640 25.167 -72.217 1.00 92.19 580 VAL A O 1
ATOM 4255 N N . LYS A 1 581 ? 39.414 25.177 -72.463 1.00 94.19 581 LYS A N 1
ATOM 4256 C CA . LYS A 1 581 ? 39.420 25.412 -73.914 1.00 94.19 581 LYS A CA 1
ATOM 4257 C C . LYS A 1 581 ? 39.585 26.906 -74.195 1.00 94.19 581 LYS A C 1
ATOM 4259 O O . LYS A 1 581 ? 38.777 27.690 -73.714 1.00 94.19 581 LYS A O 1
ATOM 4264 N N . ILE A 1 582 ? 40.563 27.283 -75.011 1.00 94.00 582 ILE A N 1
ATOM 4265 C CA . ILE A 1 582 ? 40.824 28.665 -75.441 1.00 94.00 582 ILE A CA 1
ATOM 4266 C C . ILE A 1 582 ? 40.506 28.803 -76.929 1.00 94.00 582 ILE A C 1
ATOM 4268 O O . ILE A 1 582 ? 40.876 27.939 -77.723 1.00 94.00 582 ILE A O 1
ATOM 4272 N N . ILE A 1 583 ? 39.856 29.895 -77.319 1.00 94.25 583 ILE A N 1
ATOM 4273 C CA . ILE A 1 583 ? 39.594 30.252 -78.717 1.00 94.25 583 ILE A CA 1
ATOM 4274 C C . ILE A 1 583 ? 40.453 31.474 -79.062 1.00 94.25 583 ILE A C 1
ATOM 4276 O O . ILE A 1 583 ? 40.247 32.532 -78.476 1.00 94.25 583 ILE A O 1
ATOM 4280 N N . LYS A 1 584 ? 41.425 31.334 -79.975 1.00 92.12 584 LYS A N 1
ATOM 4281 C CA . LYS A 1 584 ? 42.289 32.431 -80.451 1.00 92.12 584 LYS A CA 1
ATOM 4282 C C . LYS A 1 584 ? 41.672 33.100 -81.682 1.00 92.12 584 LYS A C 1
ATOM 4284 O O . LYS A 1 584 ? 41.414 32.417 -82.674 1.00 92.12 584 LYS A O 1
ATOM 4289 N N . GLU A 1 585 ? 41.485 34.418 -81.619 1.00 87.50 585 GLU A N 1
ATOM 4290 C CA . GLU A 1 585 ? 40.920 35.253 -82.696 1.00 87.50 585 GLU A CA 1
ATOM 4291 C C . GLU A 1 585 ? 41.936 35.950 -83.588 1.00 87.50 585 GLU A C 1
ATOM 4293 O O . GLU A 1 585 ? 43.119 36.127 -83.205 1.00 87.50 585 GLU A O 1
#